Protein AF-0000000079935103 (afdb_homodimer)

Nearest PDB structures (foldseek):
  6ejc-assembly1_A  TM=8.557E-01  e=1.853E-17  Homo sapiens
  6eje-assembly1_A  TM=8.460E-01  e=3.322E-17  Homo sapiens
  6ej9-assembly1_A  TM=8.545E-01  e=6.691E-17  Homo sapiens
  6ej8-assembly1_A  TM=8.545E-01  e=1.606E-16  Homo sapiens
  6ej7-assembly1_A  TM=8.544E-01  e=6.517E-16  Homo sapiens

Secondary structure (DSSP, 8-state):
-HHHHHHT--TTS-EEE---TTS-HHHHHHHHHHHHH-HHHHHHT-EEE-SS-----TTSTHHHHHHHHHHHHHHHH---SEEE---TTEEESS-HHHHHHHHTTS-TT-BB--EES--TTHIIIIISEEEE-GGGT-SS----EEEEEE-PPPSSS---EE-S--EEEHHHHHHHHH-SSSHHHHHHHHGGGSTTGGGTHHHHHHHTSTTTGGGB-S--SEEE---SS--SSPPPP-GGGHHHHHHH--SEEE---TT-HHHHHIIIIII---TTSPPP-TTB-S-STTSS-GGGSB--TT-----TTHHHHHHHHHHHHSHHHHHHTS---/-HHHHHHT--TTS-EEE---TTS-HHHHHHHHHHHHH-HHHHHHT-EEE-SS-----TTSTHHHHHHHHHHHHHHHH---SEEE---TTEEESS-HHHHHHHHTTS-TT-BB--EES--TTHIIIIISEEEE-GGGT-SS----EEEEEE-PPPSSS---EE-S--EEEHHHHHHHHH-SSSHHHHHHHHGGGSTTGGGTHHHHHHHTSTTTGGGB-S--SEEE---SS--SSPPPP-GGGHHHHHHH--SEEE---TT-HHHHHHIIIII---TTSPPP-TTB-S-STTSS-GGGSB--TT-----TTHHHHHHHHHHHHSHHHHHHTS---

Sequence (666 aa):
MRRLLLAAYHPRNYYLLHLDLGASDAERLELAKYVKSEAVVREFGNVMVVGKPDPVTYKGPTMIARTLHAVAILLKKAKWDWFINLSASDYPLVPQDDLLHIFSYLPRDLNFLDHTSDIGWKEVQRARPIIIDPGLYHSKKSGVFWAKEKRSLPSSFKLFMGSEWVVLTRSFLEFSVWGWDNLPRTLLMYYTNFMESPDGYFHTLVCNHKDYQNTTVNHDLRYIRWDNPPKEHPMNLTLEHFDDMVQSGAPFAHTFAKDDPVLDKIDQDLLKRSDGRFTPGGWCTGNSVLDKDPCVVHGSSYAVKPSVSSKRLEKLILKLLDSESFRTNQCKLMRRLLLAAYHPRNYYLLHLDLGASDAERLELAKYVKSEAVVREFGNVMVVGKPDPVTYKGPTMIARTLHAVAILLKKAKWDWFINLSASDYPLVPQDDLLHIFSYLPRDLNFLDHTSDIGWKEVQRARPIIIDPGLYHSKKSGVFWAKEKRSLPSSFKLFMGSEWVVLTRSFLEFSVWGWDNLPRTLLMYYTNFMESPDGYFHTLVCNHKDYQNTTVNHDLRYIRWDNPPKEHPMNLTLEHFDDMVQSGAPFAHTFAKDDPVLDKIDQDLLKRSDGRFTPGGWCTGNSVLDKDPCVVHGSSYAVKPSVSSKRLEKLILKLLDSESFRTNQCKL

InterPro domains:
  IPR003406 Glycosyl transferase, family 14 [PF02485] (2-245)
  IPR044610 Beta-glucuronosyltransferase GlcAT14A/B/C [PTHR45719] (1-331)

pLDDT: mean 93.94, std 5.51, range [59.34, 98.81]

Radius of gyration: 28.38 Å; Cα contacts (8 Å, |Δi|>4): 1255; chains: 2; bounding box: 54×91×68 Å

Foldseek 3Di:
DVQQCQAQDFLVAAEEAADAPPDDPVVLVVVVVCCCPVLLSVVSVRYYYDDDHAHDDQFALVVVVVVLVVLVVVLVVDDDLKDWDDDPFKHFLAGNLLVCVLVVPDDSLAKEFAKDLCCPPCCVVWQFWFWAACSVPDPDHDHIDTDPGTHDHDDVFGWMFGDLTIIGTNVLSVCLNVVPPCLSVVLSVSRRGTTSSSGTNSRRSQCRDPVRLLRYLNHRLEDWAADVVGDPDTDADAPVCLVVRLQLLRGMYDGHDPPHCVNQVSQVPHQVHHGPEHRDFQQFCADCVVVDRSNSDGDDSPGRDGDPSSVSNNVNVCVSVPPVNSVVSTRDD/DVQQCQAQDFLVAAEEAADALPDDPVVLVVVVVCCCPVLLSVVSVRYYYDDDHAHDAQFFLVVVVVVLVVLVVDLVVDDDLKDWDDDPFKHFLAGNLLVCVLCVPDDSLAKEFAKDLCCPPCCVVWQFWFWAACSVPDPDHDHIDTDPGTHDHDPVFGWMFGDLTIIHTNVLSVCLNVVPPCLNVVLSVSLRGTTSSSGTNSRRSQCRDPVRLLRYLNHRLEDWAADVVGDPDTDADAPVCLVVRLQLLRGMYDGHDPPHCVNQVSQVPHQVHHRPEHRDFQQQCADCVVVDRSNSDGDDSPGRDGDPSSVSNNVNVCVSVPPVNSVVSTRDD

Structure (mmCIF, N/CA/C/O backbone):
data_AF-0000000079935103-model_v1
#
loop_
_entity.id
_entity.type
_entity.pdbx_description
1 polymer Beta-glucuronosyltransferase
#
loop_
_atom_site.group_PDB
_atom_site.id
_atom_site.type_symbol
_atom_site.label_atom_id
_atom_site.label_alt_id
_atom_site.label_comp_id
_atom_site.label_asym_id
_atom_site.label_entity_id
_atom_site.label_seq_id
_atom_site.pdbx_PDB_ins_code
_atom_site.Cartn_x
_atom_site.Cartn_y
_atom_site.Cartn_z
_atom_site.occupancy
_atom_site.B_iso_or_equiv
_atom_site.auth_seq_id
_atom_site.auth_comp_id
_atom_site.auth_asym_id
_atom_site.auth_atom_id
_atom_site.pdbx_PDB_model_num
ATOM 1 N N . MET A 1 1 ? -10.391 24.922 9.734 1 90.75 1 MET A N 1
ATOM 2 C CA . MET A 1 1 ? -9.844 24.422 8.484 1 90.75 1 MET A CA 1
ATOM 3 C C . MET A 1 1 ? -9.82 25.516 7.422 1 90.75 1 MET A C 1
ATOM 5 O O . MET A 1 1 ? -8.805 25.703 6.742 1 90.75 1 MET A O 1
ATOM 9 N N . ARG A 1 2 ? -10.891 26.25 7.336 1 92.38 2 ARG A N 1
ATOM 10 C CA . ARG A 1 2 ? -10.953 27.312 6.336 1 92.38 2 ARG A CA 1
ATOM 11 C C . ARG A 1 2 ? -9.883 28.375 6.594 1 92.38 2 ARG A C 1
ATOM 13 O O . ARG A 1 2 ? -9.188 28.797 5.672 1 92.38 2 ARG A O 1
ATOM 20 N N . ARG A 1 3 ? -9.812 28.797 7.828 1 94.94 3 ARG A N 1
ATOM 21 C CA . ARG A 1 3 ? -8.82 29.812 8.18 1 94.94 3 ARG A CA 1
ATOM 22 C C . ARG A 1 3 ? -7.414 29.328 7.84 1 94.94 3 ARG A C 1
ATOM 24 O O . ARG A 1 3 ? -6.613 30.094 7.289 1 94.94 3 ARG A O 1
ATOM 31 N N . LEU A 1 4 ? -7.164 28.094 8.188 1 96.69 4 LEU A N 1
ATOM 32 C CA . LEU A 1 4 ? -5.852 27.531 7.883 1 96.69 4 LEU A CA 1
ATOM 33 C C . LEU A 1 4 ? -5.617 27.484 6.379 1 96.69 4 LEU A C 1
ATOM 35 O O . LEU A 1 4 ? -4.531 27.828 5.906 1 96.69 4 LEU A O 1
ATOM 39 N N . LEU A 1 5 ? -6.598 27.062 5.629 1 97.12 5 LEU A N 1
ATOM 40 C CA . LEU A 1 5 ? -6.469 26.984 4.18 1 97.12 5 LEU A CA 1
ATOM 41 C C . LEU A 1 5 ? -6.098 28.344 3.6 1 97.12 5 LEU A C 1
ATOM 43 O O . LEU A 1 5 ? -5.16 28.453 2.809 1 97.12 5 LEU A O 1
ATOM 47 N N . LEU A 1 6 ? -6.766 29.391 4.008 1 96.94 6 LEU A N 1
ATOM 48 C CA . LEU A 1 6 ? -6.52 30.734 3.488 1 96.94 6 LEU A CA 1
ATOM 49 C C . LEU A 1 6 ? -5.141 31.234 3.906 1 96.94 6 LEU A C 1
ATOM 51 O O . LEU A 1 6 ? -4.453 31.891 3.123 1 96.94 6 LEU A O 1
ATOM 55 N N . ALA A 1 7 ? -4.777 30.891 5.113 1 97.5 7 ALA A N 1
ATOM 56 C CA . ALA A 1 7 ? -3.49 31.328 5.641 1 97.5 7 ALA A CA 1
ATOM 57 C C . ALA A 1 7 ? -2.332 30.656 4.918 1 97.5 7 ALA A C 1
ATOM 59 O O . ALA A 1 7 ? -1.271 31.25 4.73 1 97.5 7 ALA A O 1
ATOM 60 N N . ALA A 1 8 ? -2.541 29.406 4.488 1 97.81 8 ALA A N 1
ATOM 61 C CA . ALA A 1 8 ? -1.467 28.625 3.889 1 97.81 8 ALA A CA 1
ATOM 62 C C . ALA A 1 8 ? -1.627 28.531 2.375 1 97.81 8 ALA A C 1
ATOM 64 O O . ALA A 1 8 ? -0.914 27.781 1.711 1 97.81 8 ALA A O 1
ATOM 65 N N . TYR A 1 9 ? -2.479 29.297 1.77 1 97.62 9 TYR A N 1
ATOM 66 C CA . TYR A 1 9 ? -2.83 29.141 0.364 1 97.62 9 TYR A CA 1
ATOM 67 C C . TYR A 1 9 ? -1.773 29.75 -0.541 1 97.62 9 TYR A C 1
ATOM 69 O O . TYR A 1 9 ? -1.246 30.828 -0.241 1 97.62 9 TYR A O 1
ATOM 77 N N . HIS A 1 10 ? -1.443 29.172 -1.58 1 97.5 10 HIS A N 1
ATOM 78 C CA . HIS A 1 10 ? -0.648 29.656 -2.707 1 97.5 10 HIS A CA 1
ATOM 79 C C . HIS A 1 10 ? -1.036 28.938 -3.996 1 97.5 10 HIS A C 1
ATOM 81 O O . HIS A 1 10 ? -1.272 27.719 -3.99 1 97.5 10 HIS A O 1
ATOM 87 N N . PRO A 1 11 ? -1.137 29.609 -5.098 1 96.88 11 PRO A N 1
ATOM 88 C CA . PRO A 1 11 ? -1.574 29 -6.355 1 96.88 11 PRO A CA 1
ATOM 89 C C . PRO A 1 11 ? -0.665 27.859 -6.801 1 96.88 11 PRO A C 1
ATOM 91 O O . PRO A 1 11 ? -1.097 26.969 -7.547 1 96.88 11 PRO A O 1
ATOM 94 N N . ARG A 1 12 ? 0.54 27.781 -6.32 1 95.88 12 ARG A N 1
ATOM 95 C CA . ARG A 1 12 ? 1.499 26.781 -6.773 1 95.88 12 ARG A CA 1
ATOM 96 C C . ARG A 1 12 ? 1.451 25.531 -5.895 1 95.88 12 ARG A C 1
ATOM 98 O O . ARG A 1 12 ? 2.082 24.516 -6.207 1 95.88 12 ARG A O 1
ATOM 105 N N . ASN A 1 13 ? 0.731 25.594 -4.855 1 97.38 13 ASN A N 1
ATOM 106 C CA . ASN A 1 13 ? 0.565 24.438 -3.982 1 97.38 13 ASN A CA 1
ATOM 107 C C . ASN A 1 13 ? -0.714 23.672 -4.305 1 97.38 13 ASN A C 1
ATOM 109 O O . ASN A 1 13 ? -1.595 24.188 -4.996 1 97.38 13 ASN A O 1
ATOM 113 N N . TYR A 1 14 ? -0.735 22.469 -3.936 1 98.12 14 TYR A N 1
ATOM 114 C CA . TYR A 1 14 ? -1.942 21.641 -3.98 1 98.12 14 TYR A CA 1
ATOM 115 C C . TYR A 1 14 ? -2.396 21.266 -2.576 1 98.12 14 TYR A C 1
ATOM 117 O O . TYR A 1 14 ? -1.57 21.062 -1.686 1 98.12 14 TYR A O 1
ATOM 125 N N . TYR A 1 15 ? -3.715 21.266 -2.381 1 98 15 TYR A N 1
ATOM 126 C CA . TYR A 1 15 ? -4.285 21.031 -1.06 1 98 15 TYR A CA 1
ATOM 127 C C . TYR A 1 15 ? -5.328 19.922 -1.107 1 98 15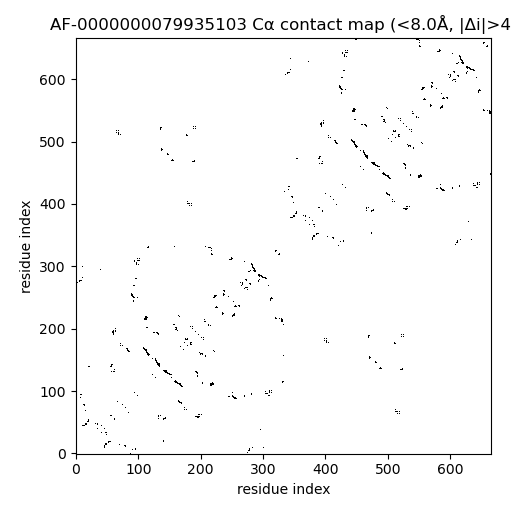 TYR A C 1
ATOM 129 O O . TYR A 1 15 ? -6.176 19.891 -2.004 1 98 15 TYR A O 1
ATOM 137 N N . LEU A 1 16 ? -5.184 19 -0.268 1 96.44 16 LEU A N 1
ATOM 138 C CA . LEU A 1 16 ? -6.199 17.984 -0.029 1 96.44 16 LEU A CA 1
ATOM 139 C C . LEU A 1 16 ? -6.762 18.094 1.385 1 96.44 16 LEU A C 1
ATOM 141 O O . LEU A 1 16 ? -6.031 17.922 2.363 1 96.44 16 LEU A O 1
ATOM 145 N N . LEU A 1 17 ? -8.039 18.391 1.468 1 96.44 17 LEU A N 1
ATOM 146 C CA . LEU A 1 17 ? -8.711 18.594 2.748 1 96.44 17 LEU A CA 1
ATOM 147 C C . LEU A 1 17 ? -9.5 17.344 3.141 1 96.44 17 LEU A C 1
ATOM 149 O O . LEU A 1 17 ? -10.258 16.797 2.332 1 96.44 17 LEU A O 1
ATOM 153 N N . HIS A 1 18 ? -9.273 16.891 4.297 1 93.56 18 HIS A N 1
ATOM 154 C CA . HIS A 1 18 ? -9.969 15.711 4.816 1 93.56 18 HIS A CA 1
ATOM 155 C C . HIS A 1 18 ? -10.648 16.016 6.145 1 93.56 18 HIS A C 1
ATOM 157 O O . HIS A 1 18 ? -10.039 16.594 7.051 1 93.56 18 HIS A O 1
ATOM 163 N N . LEU A 1 19 ? -11.914 15.656 6.191 1 91.38 19 LEU A N 1
ATOM 164 C CA . LEU A 1 19 ? -12.664 15.664 7.441 1 91.38 19 LEU A CA 1
ATOM 165 C C . LEU A 1 19 ? -12.953 14.242 7.914 1 91.38 19 LEU A C 1
ATOM 167 O O . LEU A 1 19 ? -13.477 13.43 7.156 1 91.38 19 LEU A O 1
ATOM 171 N N . ASP A 1 20 ? -12.625 13.992 9.133 1 86 20 ASP A N 1
ATOM 172 C CA . ASP A 1 20 ? -12.836 12.664 9.695 1 86 20 ASP A CA 1
ATOM 173 C C . ASP A 1 20 ? -14.328 12.328 9.766 1 86 20 ASP A C 1
ATOM 175 O O . ASP A 1 20 ? -15.172 13.219 9.664 1 86 20 ASP A O 1
ATOM 179 N N . LEU A 1 21 ? -14.609 11.062 9.914 1 83.75 21 LEU A N 1
ATOM 180 C CA . LEU A 1 21 ? -15.977 10.57 9.969 1 83.75 21 LEU A CA 1
ATOM 181 C C . LEU A 1 21 ? -16.75 11.242 11.102 1 83.75 21 LEU A C 1
ATOM 183 O O . LEU A 1 21 ? -17.984 11.383 11.016 1 83.75 21 LEU A O 1
ATOM 187 N N . GLY A 1 22 ? -16.094 11.719 12.094 1 81.38 22 GLY A N 1
ATOM 188 C CA . GLY A 1 22 ? -16.766 12.375 13.211 1 81.38 22 GLY A CA 1
ATOM 189 C C . GLY A 1 22 ? -17.328 13.734 12.859 1 81.38 22 GLY A C 1
ATOM 190 O O . GLY A 1 22 ? -18.219 14.242 13.539 1 81.38 22 GLY A O 1
ATOM 191 N N . ALA A 1 23 ? -16.781 14.32 11.773 1 85.25 23 ALA A N 1
ATOM 192 C CA . ALA A 1 23 ? -17.328 15.594 11.312 1 85.25 23 ALA A CA 1
ATOM 193 C C . ALA A 1 23 ? -18.734 15.414 10.742 1 85.25 23 ALA A C 1
ATOM 195 O O . ALA A 1 23 ? -19.047 14.383 10.141 1 85.25 23 ALA A O 1
ATOM 196 N N . SER A 1 24 ? -19.609 16.391 10.906 1 88.12 24 SER A N 1
ATOM 197 C CA . SER A 1 24 ? -20.984 16.297 10.438 1 88.12 24 SER A CA 1
ATOM 198 C C . SER A 1 24 ? -21.062 16.453 8.922 1 88.12 24 SER A C 1
ATOM 200 O O . SER A 1 24 ? -20.172 17.031 8.297 1 88.12 24 SER A O 1
ATOM 202 N N . ASP A 1 25 ? -22.109 15.93 8.43 1 87.88 25 ASP A N 1
ATOM 203 C CA . ASP A 1 25 ? -22.359 16.094 7 1 87.88 25 ASP A CA 1
ATOM 204 C C . ASP A 1 25 ? -22.469 17.562 6.629 1 87.88 25 ASP A C 1
ATOM 206 O O . ASP A 1 25 ? -22.047 17.969 5.543 1 87.88 25 ASP A O 1
ATOM 210 N N . ALA A 1 26 ? -23.047 18.266 7.508 1 91.38 26 ALA A N 1
ATOM 211 C CA . ALA A 1 26 ? -23.188 19.703 7.273 1 91.38 26 ALA A CA 1
ATOM 212 C C . ALA A 1 26 ? -21.828 20.375 7.141 1 91.38 26 ALA A C 1
ATOM 214 O O . ALA A 1 26 ? -21.625 21.203 6.25 1 91.38 26 ALA A O 1
ATOM 215 N N . GLU A 1 27 ? -20.938 20.016 8 1 91.19 27 GLU A N 1
ATOM 216 C CA . GLU A 1 27 ? -19.578 20.578 7.953 1 91.19 27 GLU A CA 1
ATOM 217 C C . GLU A 1 27 ? -18.891 20.203 6.648 1 91.19 27 GLU A C 1
ATOM 219 O O . GLU A 1 27 ? -18.188 21.031 6.055 1 91.19 27 GLU A O 1
ATOM 224 N N . ARG A 1 28 ? -19.078 19.031 6.254 1 90.94 28 ARG A N 1
ATOM 225 C CA . ARG A 1 28 ? -18.484 18.547 5.02 1 90.94 28 ARG A CA 1
ATOM 226 C C . ARG A 1 28 ? -19.031 19.281 3.807 1 90.94 28 ARG A C 1
ATOM 228 O O . ARG A 1 28 ? -18.281 19.672 2.91 1 90.94 28 ARG A O 1
ATOM 235 N N . LEU A 1 29 ? -20.297 19.406 3.783 1 92.06 29 LEU A N 1
ATOM 236 C CA . LEU A 1 29 ? -20.969 20.094 2.686 1 92.06 29 LEU A CA 1
ATOM 237 C C . LEU A 1 29 ? -20.531 21.562 2.637 1 92.06 29 LEU A C 1
ATOM 239 O O . LEU A 1 29 ? -20.328 22.109 1.555 1 92.06 29 LEU A O 1
ATOM 243 N N . GLU A 1 30 ? -20.438 22.094 3.76 1 93.81 30 GLU A N 1
ATOM 244 C CA . GLU A 1 30 ? -20.031 23.5 3.832 1 93.81 30 GLU A CA 1
ATOM 245 C C . GLU A 1 30 ? -18.609 23.688 3.291 1 93.81 30 GLU A C 1
ATOM 247 O O . GLU A 1 30 ? -18.328 24.656 2.586 1 93.81 30 GLU A O 1
ATOM 252 N N . LEU A 1 31 ? -17.766 22.781 3.701 1 93.62 31 LEU A N 1
ATOM 253 C CA . LEU A 1 31 ? -16.391 22.859 3.225 1 93.62 31 LEU A CA 1
ATOM 254 C C . LEU A 1 31 ? -16.328 22.688 1.709 1 93.62 31 LEU A C 1
ATOM 256 O O . LEU A 1 31 ? -15.633 23.453 1.026 1 93.62 31 LEU A O 1
ATOM 260 N N . ALA A 1 32 ? -17.062 21.734 1.22 1 93.38 32 ALA A N 1
ATOM 261 C CA . ALA A 1 32 ? -17.109 21.5 -0.219 1 93.38 32 ALA A CA 1
ATOM 262 C C . ALA A 1 32 ? -17.672 22.703 -0.964 1 93.38 32 ALA A C 1
ATOM 264 O O . ALA A 1 32 ? -17.156 23.078 -2.018 1 93.38 32 ALA A O 1
ATOM 265 N N . LYS A 1 33 ? -18.703 23.25 -0.455 1 94.81 33 LYS A N 1
ATOM 266 C CA . LYS A 1 33 ? -19.312 24.438 -1.051 1 94.81 33 LYS A CA 1
ATOM 267 C C . LYS A 1 33 ? -18.344 25.609 -1.071 1 94.81 33 LYS A C 1
ATOM 269 O O . LYS A 1 33 ? -18.281 26.359 -2.053 1 94.81 33 LYS A O 1
ATOM 274 N N . TYR A 1 34 ? -17.703 25.75 0 1 94.75 34 TYR A N 1
ATOM 275 C CA . TYR A 1 34 ? -16.734 26.828 0.069 1 94.75 34 TYR A CA 1
ATOM 276 C C . TYR A 1 34 ? -15.68 26.688 -1.021 1 94.75 34 TYR A C 1
ATOM 278 O O . TYR A 1 34 ? -15.383 27.656 -1.733 1 94.75 34 TYR A O 1
ATOM 286 N N . VAL A 1 35 ? -15.094 25.5 -1.169 1 95.38 35 VAL A N 1
ATOM 287 C CA . VAL A 1 35 ? -14.039 25.25 -2.146 1 95.38 35 VAL A CA 1
ATOM 288 C C . VAL A 1 35 ? -14.562 25.5 -3.555 1 95.38 35 VAL A C 1
ATOM 290 O O . VAL A 1 35 ? -13.852 26.047 -4.398 1 95.38 35 VAL A O 1
ATOM 293 N N . LYS A 1 36 ? -15.812 25.25 -3.777 1 95.12 36 LYS A N 1
ATOM 294 C CA . LYS A 1 36 ? -16.406 25.406 -5.098 1 95.12 36 LYS A CA 1
ATOM 295 C C . LYS A 1 36 ? -16.781 26.859 -5.355 1 95.12 36 LYS A C 1
ATOM 297 O O . LYS A 1 36 ? -16.797 27.312 -6.504 1 95.12 36 LYS A O 1
ATOM 302 N N . SER A 1 37 ? -17.062 27.594 -4.312 1 95.19 37 SER A N 1
ATOM 303 C CA . SER A 1 37 ? -17.625 28.938 -4.488 1 95.19 37 SER A CA 1
ATOM 304 C C . SER A 1 37 ? -16.531 30 -4.41 1 95.19 37 SER A C 1
ATOM 306 O O . SER A 1 37 ? -16.688 31.094 -4.957 1 95.19 37 SER A O 1
ATOM 308 N N . GLU A 1 38 ? -15.5 29.734 -3.658 1 94.5 38 GLU A N 1
ATOM 309 C CA . GLU A 1 38 ? -14.422 30.703 -3.537 1 94.5 38 GLU A CA 1
ATOM 310 C C . GLU A 1 38 ? -13.727 30.938 -4.879 1 94.5 38 GLU A C 1
ATOM 312 O O . GLU A 1 38 ? -13.047 30.047 -5.391 1 94.5 38 GLU A O 1
ATOM 317 N N . ALA A 1 39 ? -13.781 32.094 -5.484 1 93.88 39 ALA A N 1
ATOM 318 C CA . ALA A 1 39 ? -13.414 32.406 -6.859 1 93.88 39 ALA A CA 1
ATOM 319 C C . ALA A 1 39 ? -11.953 32.062 -7.133 1 93.88 39 ALA A C 1
ATOM 321 O O . ALA A 1 39 ? -11.633 31.422 -8.141 1 93.88 39 ALA A O 1
ATOM 322 N N . VAL A 1 40 ? -11.117 32.469 -6.262 1 95.12 40 VAL A N 1
ATOM 323 C CA . VAL A 1 40 ? -9.688 32.25 -6.445 1 95.12 40 VAL A CA 1
ATOM 324 C C . VAL A 1 40 ? -9.383 30.75 -6.438 1 95.12 40 VAL A C 1
ATOM 326 O O . VAL A 1 40 ? -8.656 30.25 -7.301 1 95.12 40 VAL A O 1
ATOM 329 N N . VAL A 1 41 ? -9.953 30 -5.492 1 95.75 41 VAL A N 1
ATOM 330 C CA . VAL A 1 41 ? -9.742 28.562 -5.336 1 95.75 41 VAL A CA 1
ATOM 331 C C . VAL A 1 41 ? -10.266 27.844 -6.57 1 95.75 41 VAL A C 1
ATOM 333 O O . VAL A 1 41 ? -9.609 26.922 -7.078 1 95.75 41 VAL A O 1
ATOM 336 N N . ARG A 1 42 ? -11.391 28.266 -7.051 1 95.19 42 ARG A N 1
ATOM 337 C CA . ARG A 1 42 ? -11.992 27.672 -8.234 1 95.19 42 ARG A CA 1
ATOM 338 C C . ARG A 1 42 ? -11.141 27.922 -9.477 1 95.19 42 ARG A C 1
ATOM 340 O O . ARG A 1 42 ? -10.961 27.031 -10.312 1 95.19 42 ARG A O 1
ATOM 347 N N . GLU A 1 43 ? -10.656 29.078 -9.602 1 94.56 43 GLU A N 1
ATOM 348 C CA . GLU A 1 43 ? -9.875 29.484 -10.766 1 94.56 43 GLU A CA 1
ATOM 349 C C . GLU A 1 43 ? -8.617 28.641 -10.906 1 94.56 43 GLU A C 1
ATOM 351 O O . GLU A 1 43 ? -8.289 28.172 -12 1 94.56 43 GLU A O 1
ATOM 356 N N . PHE A 1 44 ? -7.902 28.484 -9.812 1 95.81 44 PHE A N 1
ATOM 357 C CA . PHE A 1 44 ? -6.641 27.75 -9.883 1 95.81 44 PHE A CA 1
ATOM 358 C C . PHE A 1 44 ? -6.875 26.25 -9.82 1 95.81 44 PHE A C 1
ATOM 360 O O . PHE A 1 44 ? -6.016 25.469 -10.227 1 95.81 44 PHE A O 1
ATOM 367 N N . GLY A 1 45 ? -7.938 25.797 -9.227 1 95.75 45 GLY A N 1
ATOM 368 C CA . GLY A 1 45 ? -8.336 24.391 -9.219 1 95.75 45 GLY A CA 1
ATOM 369 C C . GLY A 1 45 ? -7.355 23.5 -8.477 1 95.75 45 GLY A C 1
ATOM 370 O O . GLY A 1 45 ? -7.129 22.359 -8.875 1 95.75 45 GLY A O 1
ATOM 371 N N . ASN A 1 46 ? -6.727 24.031 -7.379 1 97.69 46 ASN A N 1
ATOM 372 C CA . ASN A 1 46 ? -5.652 23.297 -6.723 1 97.69 46 ASN A CA 1
ATOM 373 C C . ASN A 1 46 ? -6.051 22.859 -5.312 1 97.69 46 ASN A C 1
ATOM 375 O O . ASN A 1 46 ? -5.188 22.547 -4.492 1 97.69 46 ASN A O 1
ATOM 379 N N . VAL A 1 47 ? -7.375 22.953 -4.953 1 97.69 47 VAL A N 1
ATOM 380 C CA . VAL A 1 47 ? -7.895 22.5 -3.662 1 97.69 47 VAL A CA 1
ATOM 381 C C . VAL A 1 47 ? -8.93 21.406 -3.873 1 97.69 47 VAL A C 1
ATOM 383 O O . VAL A 1 47 ? -9.875 21.562 -4.648 1 97.69 47 VAL A O 1
ATOM 386 N N . MET A 1 48 ? -8.719 20.297 -3.207 1 95.38 48 MET A N 1
ATOM 387 C CA . MET A 1 48 ? -9.633 19.172 -3.281 1 95.38 48 MET A CA 1
ATOM 388 C C . MET A 1 48 ? -10.148 18.797 -1.896 1 95.38 48 MET A C 1
ATOM 390 O O . MET A 1 48 ? -9.438 18.969 -0.9 1 95.38 48 MET A O 1
ATOM 394 N N . VAL A 1 49 ? -11.336 18.312 -1.808 1 93.88 49 VAL A N 1
ATOM 395 C CA . VAL A 1 49 ? -11.93 17.797 -0.58 1 93.88 49 VAL A CA 1
ATOM 396 C C . VAL A 1 49 ? -12.203 16.297 -0.723 1 93.88 49 VAL A C 1
ATOM 398 O O . VAL A 1 49 ? -12.781 15.859 -1.721 1 93.88 49 VAL A O 1
ATOM 401 N N . VAL A 1 50 ? -11.734 15.555 0.215 1 90.12 50 VAL A N 1
ATOM 402 C CA . VAL A 1 50 ? -12 14.125 0.194 1 90.12 50 VAL A CA 1
ATOM 403 C C . VAL A 1 50 ? -13.492 13.875 0.412 1 90.12 50 VAL A C 1
ATOM 405 O O . VAL A 1 50 ? -14.086 14.383 1.365 1 90.12 50 VAL A O 1
ATOM 408 N N . GLY A 1 51 ? -14.094 13.102 -0.394 1 84.31 51 GLY A N 1
ATOM 409 C CA . GLY A 1 51 ? -15.523 12.844 -0.37 1 84.31 51 GLY A CA 1
ATOM 410 C C . GLY A 1 51 ? -15.93 11.836 0.695 1 84.31 51 GLY A C 1
ATOM 411 O O . GLY A 1 51 ? -16.547 12.203 1.693 1 84.31 51 GLY A O 1
ATOM 412 N N . LYS A 1 52 ? -15.508 10.617 0.533 1 79.12 52 LYS A N 1
ATOM 413 C CA . LYS A 1 52 ? -15.875 9.562 1.472 1 79.12 52 LYS A CA 1
ATOM 414 C C . LYS A 1 52 ? -15 9.602 2.719 1 79.12 52 LYS A C 1
ATOM 416 O O . LYS A 1 52 ? -13.789 9.375 2.639 1 79.12 52 LYS A O 1
ATOM 421 N N . PRO A 1 53 ? -15.734 9.977 3.879 1 79.62 53 PRO A N 1
ATOM 422 C CA . PRO A 1 53 ? -14.922 10.055 5.094 1 79.62 53 PRO A CA 1
ATOM 423 C C . PRO A 1 53 ? -14.578 8.68 5.668 1 79.62 53 PRO A C 1
ATOM 425 O O . PRO A 1 53 ? -15.344 7.727 5.484 1 79.62 53 PRO A O 1
ATOM 428 N N . ASP A 1 54 ? -13.43 8.5 6.172 1 80 54 ASP A N 1
ATOM 429 C CA . ASP A 1 54 ? -13.023 7.332 6.945 1 80 54 ASP A CA 1
ATOM 430 C C . ASP A 1 54 ? -12.789 7.695 8.406 1 80 54 ASP A C 1
ATOM 432 O O . ASP A 1 54 ? -12.391 8.82 8.719 1 80 54 ASP A O 1
ATOM 436 N N . PRO A 1 55 ? -13.141 6.711 9.258 1 86.06 55 PRO A N 1
ATOM 437 C CA . PRO A 1 55 ? -12.805 6.977 10.656 1 86.06 55 PRO A CA 1
ATOM 438 C C . PRO A 1 55 ? -11.305 7.059 10.906 1 86.06 55 PRO A C 1
ATOM 440 O O . PRO A 1 55 ? -10.531 6.301 10.312 1 86.06 55 PRO A O 1
ATOM 443 N N . VAL A 1 56 ? -10.969 8 11.641 1 88 56 VAL A N 1
ATOM 444 C CA . VAL A 1 56 ? -9.562 8.141 12.016 1 88 56 VAL A CA 1
ATOM 445 C C . VAL A 1 56 ? -9.414 7.984 13.531 1 88 56 VAL A C 1
ATOM 447 O O . VAL A 1 56 ? -10.031 8.727 14.297 1 88 56 VAL A O 1
ATOM 450 N N . THR A 1 57 ? -8.688 7 13.898 1 89.19 57 THR A N 1
ATOM 451 C CA . THR A 1 57 ? -8.352 6.77 15.297 1 89.19 57 THR A CA 1
ATOM 452 C C . THR A 1 57 ? -6.91 7.191 15.578 1 89.19 57 THR A C 1
ATOM 454 O O . THR A 1 57 ? -5.973 6.66 14.984 1 89.19 57 THR A O 1
ATOM 457 N N . TYR A 1 58 ? -6.746 8.07 16.516 1 83.38 58 TYR A N 1
ATOM 458 C CA . TYR A 1 58 ? -5.426 8.617 16.797 1 83.38 58 TYR A CA 1
ATOM 459 C C . TYR A 1 58 ? -4.473 7.535 17.281 1 83.38 58 TYR A C 1
ATOM 461 O O . TYR A 1 58 ? -3.312 7.488 16.859 1 83.38 58 TYR A O 1
ATOM 469 N N . LYS A 1 59 ? -4.898 6.629 18.062 1 89.06 59 LYS A N 1
ATOM 470 C CA . LYS A 1 59 ? -4.055 5.594 18.656 1 89.06 59 LYS A CA 1
ATOM 471 C C . LYS A 1 59 ? -3.826 4.445 17.672 1 89.06 59 LYS A C 1
ATOM 473 O O . LYS A 1 59 ? -2.977 3.584 17.906 1 89.06 59 LYS A O 1
ATOM 478 N N . GLY A 1 60 ? -4.602 4.484 16.641 1 91.62 60 GLY A N 1
ATOM 479 C CA . GLY A 1 60 ? -4.57 3.346 15.742 1 91.62 60 GLY A CA 1
ATOM 480 C C . GLY A 1 60 ? -3.924 3.662 14.406 1 91.62 60 GLY A C 1
ATOM 481 O O . GLY A 1 60 ? -3.34 4.734 14.227 1 91.62 60 GLY A O 1
ATOM 482 N N . PRO A 1 61 ? -3.98 2.707 13.492 1 95.12 61 PRO A N 1
ATOM 483 C CA . PRO A 1 61 ? -3.273 2.818 12.211 1 95.12 61 PRO A CA 1
ATOM 484 C C . PRO A 1 61 ? -4.082 3.572 11.156 1 95.12 61 PRO A C 1
ATOM 486 O O . PRO A 1 61 ? -3.578 3.834 10.062 1 95.12 61 PRO A O 1
ATOM 489 N N . THR A 1 62 ? -5.297 3.984 11.438 1 94 62 THR A N 1
ATOM 490 C CA . THR A 1 62 ? -6.152 4.609 10.438 1 94 62 THR A CA 1
ATOM 491 C C . THR A 1 62 ? -5.578 5.957 10 1 94 62 THR A C 1
ATOM 493 O O . THR A 1 62 ? -5.789 6.391 8.867 1 94 62 THR A O 1
ATOM 496 N N . MET A 1 63 ? -4.844 6.605 10.859 1 93 63 MET A N 1
ATOM 497 C CA . MET A 1 63 ? -4.223 7.879 10.5 1 93 63 MET A CA 1
ATOM 498 C C . MET A 1 63 ? -3.164 7.68 9.422 1 93 63 MET A C 1
ATOM 500 O O . MET A 1 63 ? -3.07 8.477 8.484 1 93 63 MET A O 1
ATOM 504 N N . ILE A 1 64 ? -2.375 6.613 9.555 1 95.75 64 ILE A N 1
ATOM 505 C CA . ILE A 1 64 ? -1.39 6.301 8.531 1 95.75 64 ILE A CA 1
ATOM 506 C C . ILE A 1 64 ? -2.098 6 7.211 1 95.75 64 ILE A C 1
ATOM 508 O O . ILE A 1 64 ? -1.698 6.5 6.156 1 95.75 64 ILE A O 1
ATOM 512 N N . ALA A 1 65 ? -3.188 5.191 7.324 1 95 65 ALA A N 1
ATOM 513 C CA . ALA A 1 65 ? -3.949 4.84 6.129 1 95 65 ALA A CA 1
ATOM 514 C C . ALA A 1 65 ? -4.465 6.086 5.418 1 95 65 ALA A C 1
ATOM 516 O O . ALA A 1 65 ? -4.359 6.199 4.195 1 95 65 ALA A O 1
ATOM 517 N N . ARG A 1 66 ? -4.922 6.988 6.168 1 93.88 66 ARG A N 1
ATOM 518 C CA . ARG A 1 66 ? -5.469 8.211 5.598 1 93.88 66 ARG A CA 1
ATOM 519 C C . ARG A 1 66 ? -4.367 9.07 4.984 1 93.88 66 ARG A C 1
ATOM 521 O O . ARG A 1 66 ? -4.559 9.672 3.924 1 93.88 66 ARG A O 1
ATOM 528 N N . THR A 1 67 ? -3.295 9.195 5.676 1 95.75 67 THR A N 1
ATOM 529 C CA . THR A 1 67 ? -2.178 9.969 5.156 1 95.75 67 THR A CA 1
ATOM 530 C C . THR A 1 67 ? -1.689 9.398 3.828 1 95.75 67 THR A C 1
ATOM 532 O O . THR A 1 67 ? -1.514 10.133 2.855 1 95.75 67 THR A O 1
ATOM 535 N N . LEU A 1 68 ? -1.514 8.094 3.787 1 96.81 68 LEU A N 1
ATOM 536 C CA . LEU A 1 68 ? -1.052 7.453 2.562 1 96.81 68 LEU A CA 1
ATOM 537 C C . LEU A 1 68 ? -2.098 7.57 1.459 1 96.81 68 LEU A C 1
ATOM 539 O O . LEU A 1 68 ? -1.752 7.684 0.281 1 96.81 68 LEU A O 1
ATOM 543 N N . HIS A 1 69 ? -3.355 7.523 1.845 1 95.62 69 HIS A N 1
ATOM 544 C CA . HIS A 1 69 ? -4.426 7.758 0.881 1 95.62 69 HIS A CA 1
ATOM 545 C C . HIS A 1 69 ? -4.32 9.148 0.271 1 95.62 69 HIS A C 1
ATOM 547 O O . HIS A 1 69 ? -4.406 9.305 -0.95 1 95.62 69 HIS A O 1
ATOM 553 N N . ALA A 1 70 ? -4.113 10.109 1.108 1 95.69 70 ALA A N 1
ATOM 554 C CA . ALA A 1 70 ? -3.949 11.484 0.646 1 95.69 70 ALA A CA 1
ATOM 555 C C . ALA A 1 70 ? -2.76 11.602 -0.301 1 95.69 70 ALA A C 1
ATOM 557 O O . ALA A 1 70 ? -2.855 12.242 -1.351 1 95.69 70 ALA A O 1
ATOM 558 N N . VAL A 1 71 ? -1.7 11.008 0.067 1 97.38 71 VAL A N 1
ATOM 559 C CA . VAL A 1 71 ? -0.492 11.039 -0.75 1 97.38 71 VAL A CA 1
ATOM 560 C C . VAL A 1 71 ? -0.785 10.438 -2.123 1 97.38 71 VAL A C 1
ATOM 562 O O . VAL A 1 71 ? -0.389 10.992 -3.15 1 97.38 71 VAL A O 1
ATOM 565 N N . ALA A 1 72 ? -1.469 9.297 -2.154 1 96.38 72 ALA A N 1
ATOM 566 C CA . ALA A 1 72 ? -1.784 8.633 -3.416 1 96.38 72 ALA A CA 1
ATOM 567 C C . ALA A 1 72 ? -2.602 9.547 -4.328 1 96.38 72 ALA A C 1
ATOM 569 O O . ALA A 1 72 ? -2.33 9.641 -5.527 1 96.38 72 ALA A O 1
ATOM 570 N N . ILE A 1 73 ? -3.551 10.219 -3.771 1 95.5 73 ILE A N 1
ATOM 571 C CA . ILE A 1 73 ? -4.387 11.141 -4.535 1 95.5 73 ILE A CA 1
ATOM 572 C C . ILE A 1 73 ? -3.527 12.273 -5.102 1 95.5 73 ILE A C 1
ATOM 574 O O . ILE A 1 73 ? -3.625 12.594 -6.289 1 95.5 73 ILE A O 1
ATOM 578 N N . LEU A 1 74 ? -2.674 12.797 -4.285 1 97.12 74 LEU A N 1
ATOM 579 C CA . LEU A 1 74 ? -1.863 13.945 -4.688 1 97.12 74 LEU A CA 1
ATOM 580 C C . LEU A 1 74 ? -0.828 13.539 -5.727 1 97.12 74 LEU A C 1
ATOM 582 O O . LEU A 1 74 ? -0.501 14.32 -6.625 1 97.12 74 LEU A O 1
ATOM 586 N N . LEU A 1 75 ? -0.269 12.359 -5.578 1 96.62 75 LEU A N 1
ATOM 587 C CA . LEU A 1 75 ? 0.695 11.867 -6.559 1 96.62 75 LEU A CA 1
ATOM 588 C C . LEU A 1 75 ? 0.056 11.75 -7.938 1 96.62 75 LEU A C 1
ATOM 590 O O . LEU A 1 75 ? 0.704 12.023 -8.953 1 96.62 75 LEU A O 1
ATOM 594 N N . LYS A 1 76 ? -1.167 11.336 -7.984 1 93.62 76 LYS A N 1
ATOM 595 C CA . LYS A 1 76 ? -1.875 11.172 -9.25 1 93.62 76 LYS A CA 1
ATOM 596 C C . LYS A 1 76 ? -2.279 12.523 -9.836 1 93.62 76 LYS A C 1
ATOM 598 O O . LYS A 1 76 ? -2.332 12.688 -11.055 1 93.62 76 LYS A O 1
ATOM 603 N N . LYS A 1 77 ? -2.467 13.469 -9.023 1 93.38 77 LYS A N 1
ATOM 604 C CA . LYS A 1 77 ? -3.055 14.742 -9.422 1 93.38 77 LYS A CA 1
ATOM 605 C C . LYS A 1 77 ? -1.993 15.688 -9.984 1 93.38 77 LYS A C 1
ATOM 607 O O . LYS A 1 77 ? -2.248 16.406 -10.953 1 93.38 77 LYS A O 1
ATOM 612 N N . ALA A 1 78 ? -0.856 15.703 -9.312 1 93.56 78 ALA A N 1
ATOM 613 C CA . ALA A 1 78 ? 0.054 16.781 -9.695 1 93.56 78 ALA A CA 1
ATOM 614 C C . ALA A 1 78 ? 1.499 16.422 -9.359 1 93.56 78 ALA A C 1
ATOM 616 O O . ALA A 1 78 ? 1.762 15.391 -8.75 1 93.56 78 ALA A O 1
ATOM 617 N N . LYS A 1 79 ? 2.311 17.328 -9.938 1 95.06 79 LYS A N 1
ATOM 618 C CA . LYS A 1 79 ? 3.721 17.281 -9.562 1 95.06 79 LYS A CA 1
ATOM 619 C C . LYS A 1 79 ? 4.02 18.234 -8.406 1 95.06 79 LYS A C 1
ATOM 621 O O . LYS A 1 79 ? 3.541 19.359 -8.391 1 95.06 79 LYS A O 1
ATOM 626 N N . TRP A 1 80 ? 4.578 17.812 -7.402 1 97.31 80 TRP A N 1
ATOM 627 C CA . TRP A 1 80 ? 5.008 18.578 -6.234 1 97.31 80 TRP A CA 1
ATOM 628 C C . TRP A 1 80 ? 6.316 18.016 -5.676 1 97.31 80 TRP A C 1
ATOM 630 O O . TRP A 1 80 ? 6.727 16.906 -6.02 1 97.31 80 TRP A O 1
ATOM 640 N N . ASP A 1 81 ? 7.008 18.797 -4.902 1 98.06 81 ASP A N 1
ATOM 641 C CA . ASP A 1 81 ? 8.32 18.406 -4.391 1 98.06 81 ASP A CA 1
ATOM 642 C C . ASP A 1 81 ? 8.203 17.797 -2.994 1 98.06 81 ASP A C 1
ATOM 644 O O . ASP A 1 81 ? 8.812 16.75 -2.711 1 98.06 81 ASP A O 1
ATOM 648 N N . TRP A 1 82 ? 7.387 18.469 -2.166 1 98.62 82 TRP A N 1
ATOM 649 C CA . TRP A 1 82 ? 7.254 18.016 -0.785 1 98.62 82 TRP A CA 1
ATOM 650 C C . TRP A 1 82 ? 5.785 17.875 -0.398 1 98.62 82 TRP A C 1
ATOM 652 O O . TRP A 1 82 ? 4.934 18.609 -0.903 1 98.62 82 TRP A O 1
ATOM 662 N N . PHE A 1 83 ? 5.551 16.922 0.412 1 98.62 83 PHE A N 1
ATOM 663 C CA . PHE A 1 83 ? 4.27 16.75 1.086 1 98.62 83 PHE A CA 1
ATOM 664 C C . PHE A 1 83 ? 4.359 17.188 2.543 1 98.62 83 PHE A C 1
ATOM 666 O O . PHE A 1 83 ? 5.289 16.812 3.256 1 98.62 83 PHE A O 1
ATOM 673 N N . ILE A 1 84 ? 3.447 18 2.99 1 98.62 84 ILE A N 1
ATOM 674 C CA . ILE A 1 84 ? 3.357 18.453 4.371 1 98.62 84 ILE A CA 1
ATOM 675 C C . ILE A 1 84 ? 2.002 18.062 4.957 1 98.62 84 ILE A C 1
ATOM 677 O O . ILE A 1 84 ? 0.957 18.391 4.391 1 98.62 84 ILE A O 1
ATOM 681 N N . ASN A 1 85 ? 1.956 17.281 6.039 1 97.75 85 ASN A N 1
ATOM 682 C CA . ASN A 1 85 ? 0.688 17.031 6.715 1 97.75 85 ASN A CA 1
ATOM 683 C C . ASN A 1 85 ? 0.418 18.078 7.801 1 97.75 85 ASN A C 1
ATOM 685 O O . ASN A 1 85 ? 1.321 18.438 8.555 1 97.75 85 ASN A O 1
ATOM 689 N N . LEU A 1 86 ? -0.757 18.594 7.82 1 97.44 86 LEU A N 1
ATOM 690 C CA . LEU A 1 86 ? -1.199 19.562 8.812 1 97.44 86 LEU A CA 1
ATOM 691 C C . LEU A 1 86 ? -2.533 19.156 9.422 1 97.44 86 LEU A C 1
ATOM 693 O O . LEU A 1 86 ? -3.336 18.484 8.773 1 97.44 86 LEU A O 1
ATOM 697 N N . SER A 1 87 ? -2.707 19.422 10.641 1 94.69 87 SER A N 1
ATOM 698 C CA . SER A 1 87 ? -4.035 19.344 11.242 1 94.69 87 SER A CA 1
ATOM 699 C C . SER A 1 87 ? -4.719 20.703 11.258 1 94.69 87 SER A C 1
ATOM 701 O O . SER A 1 87 ? -4.082 21.734 11.016 1 94.69 87 SER A O 1
ATOM 703 N N . ALA A 1 88 ? -5.977 20.719 11.586 1 93.12 88 ALA A N 1
ATOM 704 C CA . ALA A 1 88 ? -6.734 21.969 11.664 1 93.12 88 ALA A CA 1
ATOM 705 C C . ALA A 1 88 ? -6.215 22.859 12.789 1 93.12 88 ALA A C 1
ATOM 707 O O . ALA A 1 88 ? -6.492 24.062 12.812 1 93.12 88 ALA A O 1
ATOM 708 N N . SER A 1 89 ? -5.445 22.25 13.664 1 95.94 89 SER A N 1
ATOM 709 C CA . SER A 1 89 ? -4.941 23.016 14.805 1 95.94 89 SER A CA 1
ATOM 710 C C . SER A 1 89 ? -3.523 23.516 14.547 1 95.94 89 SER A C 1
ATOM 712 O O . SER A 1 89 ? -2.867 24.031 15.453 1 95.94 89 SER A O 1
ATOM 714 N N . ASP A 1 90 ? -3.025 23.312 13.398 1 97.81 90 ASP A N 1
ATOM 715 C CA . ASP A 1 90 ? -1.759 23.891 12.961 1 97.81 90 ASP A CA 1
ATOM 716 C C . ASP A 1 90 ? -1.967 25.281 12.359 1 97.81 90 ASP A C 1
ATOM 718 O O . ASP A 1 90 ? -3.084 25.641 11.977 1 97.81 90 ASP A O 1
ATOM 722 N N . TYR A 1 91 ? -0.893 26.031 12.312 1 98.5 91 TYR A N 1
ATOM 723 C CA . TYR A 1 91 ? -0.952 27.328 11.656 1 98.5 91 TYR A CA 1
ATOM 724 C C . TYR A 1 91 ? 0.42 27.75 11.141 1 98.5 91 TYR A C 1
ATOM 726 O O . TYR A 1 91 ? 1.441 27.453 11.766 1 98.5 91 TYR A O 1
ATOM 734 N N . PRO A 1 92 ? 0.433 28.391 9.961 1 98.06 92 PRO A N 1
ATOM 735 C CA . PRO A 1 92 ? 1.728 28.828 9.445 1 98.06 92 PRO A CA 1
ATOM 736 C C . PRO A 1 92 ? 2.297 30.016 10.219 1 98.06 92 PRO A C 1
ATOM 738 O O . PRO A 1 92 ? 1.544 30.891 10.656 1 98.06 92 PRO A O 1
ATOM 741 N N . LEU A 1 93 ? 3.629 30.062 10.305 1 98.19 93 LEU A N 1
ATOM 742 C CA . LEU A 1 93 ? 4.324 31.156 10.977 1 98.19 93 LEU A CA 1
ATOM 743 C C . LEU A 1 93 ? 5.102 32 9.969 1 98.19 93 LEU A C 1
ATOM 745 O O . LEU A 1 93 ? 5.781 32.969 10.352 1 98.19 93 LEU A O 1
ATOM 749 N N . VAL A 1 94 ? 5.082 31.641 8.719 1 97.44 94 VAL A N 1
ATOM 750 C CA . VAL A 1 94 ? 5.699 32.375 7.633 1 97.44 94 VAL A CA 1
ATOM 751 C C . VAL A 1 94 ? 4.75 32.438 6.441 1 97.44 94 VAL A C 1
ATOM 753 O O . VAL A 1 94 ? 3.967 31.516 6.215 1 97.44 94 VAL A O 1
ATOM 756 N N . PRO A 1 95 ? 4.824 33.562 5.688 1 96.94 95 PRO A N 1
ATOM 757 C CA . PRO A 1 95 ? 4.055 33.562 4.441 1 96.94 95 PRO A CA 1
ATOM 758 C C . PRO A 1 95 ? 4.496 32.469 3.467 1 96.94 95 PRO A C 1
ATOM 760 O O . PRO A 1 95 ? 5.648 32.031 3.51 1 96.94 95 PRO A O 1
ATOM 763 N N . GLN A 1 96 ? 3.58 32.062 2.607 1 97 96 GLN A N 1
ATOM 764 C CA . GLN A 1 96 ? 3.873 30.984 1.663 1 97 96 GLN A CA 1
ATOM 765 C C . GLN A 1 96 ? 5.008 31.375 0.721 1 97 96 GLN A C 1
ATOM 767 O O . GLN A 1 96 ? 5.816 30.531 0.331 1 97 96 GLN A O 1
ATOM 772 N N . ASP A 1 97 ? 5.078 32.656 0.37 1 97.75 97 ASP A N 1
ATOM 773 C CA . ASP A 1 97 ? 6.168 33.125 -0.482 1 97.75 97 ASP A CA 1
ATOM 774 C C . ASP A 1 97 ? 7.523 32.844 0.168 1 97.75 97 ASP A C 1
ATOM 776 O O . ASP A 1 97 ? 8.484 32.5 -0.513 1 97.75 97 ASP A O 1
ATOM 780 N N . ASP A 1 98 ? 7.59 33.094 1.459 1 98.12 98 ASP A N 1
ATOM 781 C CA . ASP A 1 98 ? 8.836 32.875 2.182 1 98.12 98 ASP A CA 1
ATOM 782 C C . ASP A 1 98 ? 9.195 31.375 2.207 1 98.12 98 ASP A C 1
ATOM 784 O O . ASP A 1 98 ? 10.352 31.016 2.006 1 98.12 98 ASP A O 1
ATOM 788 N N . LEU A 1 99 ? 8.234 30.531 2.469 1 98 99 LEU A N 1
ATOM 789 C CA . LEU A 1 99 ? 8.445 29.094 2.488 1 98 99 LEU A CA 1
ATOM 790 C C . LEU A 1 99 ? 8.93 28.594 1.131 1 98 99 LEU A C 1
ATOM 792 O O . LEU A 1 99 ? 9.93 27.875 1.052 1 98 99 LEU A O 1
ATOM 796 N N . LEU A 1 100 ? 8.227 29.016 0.06 1 97.75 100 LEU A N 1
ATOM 797 C CA . LEU A 1 100 ? 8.586 28.609 -1.295 1 97.75 100 LEU A CA 1
ATOM 798 C C . LEU A 1 100 ? 9.992 29.078 -1.65 1 97.75 100 LEU A C 1
ATOM 800 O O . LEU A 1 100 ? 10.758 28.344 -2.27 1 97.75 100 LEU A O 1
ATOM 804 N N . HIS A 1 101 ? 10.266 30.281 -1.225 1 97.75 101 HIS A N 1
ATOM 805 C CA . HIS A 1 101 ? 11.57 30.859 -1.496 1 97.75 101 HIS A CA 1
ATOM 806 C C . HIS A 1 101 ? 12.688 30.047 -0.855 1 97.75 101 HIS A C 1
ATOM 808 O O . HIS A 1 101 ? 13.648 29.656 -1.526 1 97.75 101 HIS A O 1
ATOM 814 N N . ILE A 1 102 ? 12.57 29.719 0.382 1 97.94 102 ILE A N 1
ATOM 815 C CA . ILE A 1 102 ? 13.609 29 1.101 1 97.94 102 ILE A CA 1
ATOM 816 C C . ILE A 1 102 ? 13.711 27.562 0.577 1 97.94 102 ILE A C 1
ATOM 818 O O . ILE A 1 102 ? 14.805 27.062 0.352 1 97.94 102 ILE A O 1
ATOM 822 N N . PHE A 1 103 ? 12.578 26.891 0.334 1 97.81 103 PHE A N 1
ATOM 823 C CA . PHE A 1 103 ? 12.57 25.5 -0.124 1 97.81 103 PHE A CA 1
ATOM 824 C C . PHE A 1 103 ? 13.156 25.391 -1.527 1 97.81 103 PHE A C 1
ATOM 826 O O . PHE A 1 103 ? 13.648 24.328 -1.92 1 97.81 103 PHE A O 1
ATOM 833 N N . SER A 1 104 ? 13.07 26.469 -2.305 1 96.88 104 SER A N 1
ATOM 834 C CA . SER A 1 104 ? 13.602 26.453 -3.664 1 96.88 104 SER A CA 1
ATOM 835 C C . SER A 1 104 ? 15.117 26.266 -3.664 1 96.88 104 SER A C 1
ATOM 837 O O . SER A 1 104 ? 15.695 25.828 -4.668 1 96.88 104 SER A O 1
ATOM 839 N N . TYR A 1 105 ? 15.75 26.5 -2.516 1 96.25 105 TYR A N 1
ATOM 840 C CA . TYR A 1 105 ? 17.203 26.391 -2.432 1 96.25 105 TYR A CA 1
ATOM 841 C C . TYR A 1 105 ? 17.609 25.016 -1.89 1 96.25 105 TYR A C 1
ATOM 843 O O . TYR A 1 105 ? 18.781 24.656 -1.903 1 96.25 105 TYR A O 1
ATOM 851 N N . LEU A 1 106 ? 16.688 24.25 -1.462 1 97.12 106 LEU A N 1
ATOM 852 C CA . LEU A 1 106 ? 17 23 -0.792 1 97.12 106 LEU A CA 1
ATOM 853 C C . LEU A 1 106 ? 17.172 21.875 -1.805 1 97.12 106 LEU A C 1
ATOM 855 O O . LEU A 1 106 ? 16.453 21.812 -2.811 1 97.12 106 LEU A O 1
ATOM 859 N N . PRO A 1 107 ? 18.125 20.938 -1.467 1 95.75 107 PRO A N 1
ATOM 860 C CA . PRO A 1 107 ? 18.078 19.688 -2.221 1 95.75 107 PRO A CA 1
ATOM 861 C C . PRO A 1 107 ? 16.719 19 -2.148 1 95.75 107 PRO A C 1
ATOM 863 O O . PRO A 1 107 ? 16.125 18.922 -1.069 1 95.75 107 PRO A O 1
ATOM 866 N N . ARG A 1 108 ? 16.25 18.5 -3.246 1 96.69 108 ARG A N 1
ATOM 867 C CA . ARG A 1 108 ? 14.891 18.016 -3.365 1 96.69 108 ARG A CA 1
ATOM 868 C C . ARG A 1 108 ? 14.75 16.625 -2.738 1 96.69 108 ARG A C 1
ATOM 870 O O . ARG A 1 108 ? 13.656 16.062 -2.68 1 96.69 108 ARG A O 1
ATOM 877 N N . ASP A 1 109 ? 15.828 16.031 -2.209 1 97 109 ASP A N 1
ATOM 878 C CA . ASP A 1 109 ? 15.773 14.688 -1.643 1 97 109 ASP A CA 1
ATOM 879 C C . ASP A 1 109 ? 15.719 14.734 -0.117 1 97 109 ASP A C 1
ATOM 881 O O . ASP A 1 109 ? 15.688 13.695 0.541 1 97 109 ASP A O 1
ATOM 885 N N . LEU A 1 110 ? 15.656 15.961 0.469 1 98.12 110 LEU A N 1
ATOM 886 C CA . LEU A 1 110 ? 15.688 16.078 1.922 1 98.12 110 LEU A CA 1
ATOM 887 C C . LEU A 1 110 ? 14.32 15.797 2.521 1 98.12 110 LEU A C 1
ATOM 889 O O . LEU A 1 110 ? 13.32 16.375 2.102 1 98.12 110 LEU A O 1
ATOM 893 N N . ASN A 1 111 ? 14.266 14.883 3.463 1 98.69 111 ASN A N 1
ATOM 894 C CA . ASN A 1 111 ? 13.07 14.57 4.223 1 98.69 111 ASN A CA 1
ATOM 895 C C . ASN A 1 111 ? 13.133 15.141 5.637 1 98.69 111 ASN A C 1
ATOM 897 O O . ASN A 1 111 ? 14.094 14.906 6.367 1 98.69 111 ASN A O 1
ATOM 901 N N . PHE A 1 112 ? 12.117 15.891 6.047 1 98.69 112 PHE A N 1
ATOM 902 C CA . PHE A 1 112 ? 12.062 16.516 7.363 1 98.69 112 PHE A CA 1
ATOM 903 C C . PHE A 1 112 ? 11.141 15.734 8.297 1 98.69 112 PHE A C 1
ATOM 905 O O . PHE A 1 112 ? 9.914 15.805 8.164 1 98.69 112 PHE A O 1
ATOM 912 N N . LEU A 1 113 ? 11.656 15.023 9.227 1 98 113 LEU A N 1
ATOM 913 C CA . LEU A 1 113 ? 10.953 14.328 10.297 1 98 113 LEU A CA 1
ATOM 914 C C . LEU A 1 113 ? 11.883 14.094 11.484 1 98 113 LEU A C 1
ATOM 916 O O . LEU A 1 113 ? 13.07 13.828 11.312 1 98 113 LEU A O 1
ATOM 920 N N . ASP A 1 114 ? 11.367 14.328 12.617 1 96.25 114 ASP A N 1
ATOM 921 C CA . ASP A 1 114 ? 12.117 14.039 13.844 1 96.25 114 ASP A CA 1
ATOM 922 C C . ASP A 1 114 ? 12.117 12.539 14.141 1 96.25 114 ASP A C 1
ATOM 924 O O . ASP A 1 114 ? 11.055 11.922 14.234 1 96.25 114 ASP A O 1
ATOM 928 N N . HIS A 1 115 ? 13.297 11.898 14.219 1 96.44 115 HIS A N 1
ATOM 929 C CA . HIS A 1 115 ? 13.359 10.461 14.438 1 96.44 115 HIS A CA 1
ATOM 930 C C . HIS A 1 115 ? 14.414 10.102 15.484 1 96.44 115 HIS A C 1
ATOM 932 O O . HIS A 1 115 ? 15.43 10.781 15.602 1 96.44 115 HIS A O 1
ATOM 938 N N . THR A 1 116 ? 14.172 9.047 16.203 1 96.81 116 THR A N 1
ATOM 939 C CA . THR A 1 116 ? 15.125 8.484 17.156 1 96.81 116 THR A CA 1
ATOM 940 C C . THR A 1 116 ? 14.984 6.965 17.234 1 96.81 116 THR A C 1
ATOM 942 O O . THR A 1 116 ? 13.875 6.434 17.141 1 96.81 116 THR A O 1
ATOM 945 N N . SER A 1 117 ? 16.062 6.242 17.359 1 95.88 117 SER A N 1
ATOM 946 C CA . SER A 1 117 ? 16.031 4.797 17.562 1 95.88 117 SER A CA 1
ATOM 947 C C . SER A 1 117 ? 16.062 4.453 19.047 1 95.88 117 SER A C 1
ATOM 949 O O . SER A 1 117 ? 15.914 3.289 19.422 1 95.88 117 SER A O 1
ATOM 951 N N . ASP A 1 118 ? 16.281 5.5 19.859 1 94.75 118 ASP A N 1
ATOM 952 C CA . ASP A 1 118 ? 16.172 5.324 21.312 1 94.75 118 ASP A CA 1
ATOM 953 C C . ASP A 1 118 ? 14.727 5.457 21.766 1 94.75 118 ASP A C 1
ATOM 955 O O . ASP A 1 118 ? 14.312 6.523 22.219 1 94.75 118 ASP A O 1
ATOM 959 N N . ILE A 1 119 ? 14.078 4.402 21.75 1 92.5 119 ILE A N 1
ATOM 960 C CA . ILE A 1 119 ? 12.641 4.484 21.938 1 92.5 119 ILE A CA 1
ATOM 961 C C . ILE A 1 119 ? 12.305 4.391 23.422 1 92.5 119 ILE A C 1
ATOM 963 O O . ILE A 1 119 ? 11.195 4.715 23.844 1 92.5 119 ILE A O 1
ATOM 967 N N . GLY A 1 120 ? 13.203 3.932 24.359 1 92.5 120 GLY A N 1
ATOM 968 C CA . GLY A 1 120 ? 13.031 3.953 25.797 1 92.5 120 GLY A CA 1
ATOM 969 C C . GLY A 1 120 ? 11.734 3.307 26.25 1 92.5 120 GLY A C 1
ATOM 970 O O . GLY A 1 120 ? 11.461 2.154 25.906 1 92.5 120 GLY A O 1
ATOM 971 N N . TRP A 1 121 ? 10.93 4.117 26.953 1 89.12 121 TRP A N 1
ATOM 972 C CA . TRP A 1 121 ? 9.68 3.635 27.531 1 89.12 121 TRP A CA 1
ATOM 973 C C . TRP A 1 121 ? 8.688 3.238 26.438 1 89.12 121 TRP A C 1
ATOM 975 O O . TRP A 1 121 ? 7.781 2.441 26.688 1 89.12 121 TRP A O 1
ATOM 985 N N . LYS A 1 122 ? 8.773 3.713 25.297 1 92.5 122 LYS A N 1
ATOM 986 C CA . LYS A 1 122 ? 7.867 3.443 24.188 1 92.5 122 LYS A CA 1
ATOM 987 C C . LYS A 1 122 ? 7.93 1.976 23.766 1 92.5 122 LYS A C 1
ATOM 989 O O . LYS A 1 122 ? 7.008 1.469 23.125 1 92.5 122 LYS A O 1
ATOM 994 N N . GLU A 1 123 ? 9.07 1.358 24.016 1 93.94 123 GLU A N 1
ATOM 995 C CA . GLU A 1 123 ? 9.156 -0.072 23.734 1 93.94 123 GLU A CA 1
ATOM 996 C C . GLU A 1 123 ? 8.047 -0.84 24.438 1 93.94 123 GLU A C 1
ATOM 998 O O . GLU A 1 123 ? 7.324 -1.62 23.812 1 93.94 123 GLU A O 1
ATOM 1003 N N . VAL A 1 124 ? 7.875 -0.526 25.734 1 94 124 VAL A N 1
ATOM 1004 C CA . VAL A 1 124 ? 6.953 -1.283 26.578 1 94 124 VAL A CA 1
ATOM 1005 C C . VAL A 1 124 ? 5.527 -0.781 26.359 1 94 124 VAL A C 1
ATOM 1007 O O . VAL A 1 124 ? 4.574 -1.561 26.406 1 94 124 VAL A O 1
ATOM 1010 N N . GLN A 1 125 ? 5.406 0.421 26.016 1 92.5 125 GLN A N 1
ATOM 1011 C CA . GLN A 1 125 ? 4.07 1.013 26 1 92.5 125 GLN A CA 1
ATOM 1012 C C . GLN A 1 125 ? 3.498 1.06 24.594 1 92.5 125 GLN A C 1
ATOM 1014 O O . GLN A 1 125 ? 2.285 1.186 24.406 1 92.5 125 GLN A O 1
ATOM 1019 N N . ARG A 1 126 ? 4.34 0.97 23.641 1 93.5 126 ARG A N 1
ATOM 1020 C CA . ARG A 1 126 ? 3.84 1.189 22.297 1 93.5 126 ARG A CA 1
ATOM 1021 C C . ARG A 1 126 ? 4.254 0.052 21.359 1 93.5 126 ARG A C 1
ATOM 1023 O O . ARG A 1 126 ? 3.43 -0.473 20.609 1 93.5 126 ARG A O 1
ATOM 1030 N N . ALA A 1 127 ? 5.469 -0.382 21.422 1 94.94 127 ALA A N 1
ATOM 1031 C CA . ALA A 1 127 ? 6.004 -1.333 20.453 1 94.94 127 ALA A CA 1
ATOM 1032 C C . ALA A 1 127 ? 5.562 -2.758 20.781 1 94.94 127 ALA A C 1
ATOM 1034 O O . ALA A 1 127 ? 5.184 -3.516 19.875 1 94.94 127 ALA A O 1
ATOM 1035 N N . ARG A 1 128 ? 5.574 -3.158 22 1 96.25 128 ARG A N 1
ATOM 1036 C CA . ARG A 1 128 ? 5.309 -4.539 22.406 1 96.25 128 ARG A CA 1
ATOM 1037 C C . ARG A 1 128 ? 3.809 -4.805 22.484 1 96.25 128 ARG A C 1
ATOM 1039 O O . ARG A 1 128 ? 3.338 -5.867 22.078 1 96.25 128 ARG A O 1
ATOM 1046 N N . PRO A 1 129 ? 3.061 -3.869 23.016 1 95.56 129 PRO A N 1
ATOM 1047 C CA . PRO A 1 129 ? 1.616 -4.109 23.016 1 95.56 129 PRO A CA 1
ATOM 1048 C C . PRO A 1 129 ? 1.04 -4.27 21.609 1 95.56 129 PRO A C 1
ATOM 1050 O O . PRO A 1 129 ? 1.562 -3.689 20.656 1 95.56 129 PRO A O 1
ATOM 1053 N N . ILE A 1 130 ? -0.019 -5.109 21.547 1 95.25 130 ILE A N 1
ATOM 1054 C CA . ILE A 1 130 ? -0.724 -5.344 20.297 1 95.25 130 ILE A CA 1
ATOM 1055 C C . ILE A 1 130 ? -2.123 -4.734 20.375 1 95.25 130 ILE A C 1
ATOM 1057 O O . ILE A 1 130 ? -2.918 -5.094 21.234 1 95.25 130 ILE A O 1
ATOM 1061 N N . ILE A 1 131 ? -2.396 -3.854 19.484 1 95.38 131 ILE A N 1
ATOM 1062 C CA . ILE A 1 131 ? -3.721 -3.242 19.469 1 95.38 131 ILE A CA 1
ATOM 1063 C C . ILE A 1 131 ? -4.457 -3.613 18.188 1 95.38 131 ILE A C 1
ATOM 1065 O O . ILE A 1 131 ? -3.83 -3.939 17.172 1 95.38 131 ILE A O 1
ATOM 1069 N N . ILE A 1 132 ? -5.789 -3.623 18.25 1 94.38 132 ILE A N 1
ATOM 1070 C CA . ILE A 1 132 ? -6.688 -3.807 17.109 1 94.38 132 ILE A CA 1
ATOM 1071 C C . ILE A 1 132 ? -7.578 -2.576 16.953 1 94.38 132 ILE A C 1
ATOM 1073 O O . ILE A 1 132 ? -8.242 -2.158 17.906 1 94.38 132 ILE A O 1
ATOM 1077 N N . ASP A 1 133 ? -7.52 -1.993 15.812 1 94.5 133 ASP A N 1
ATOM 1078 C CA . ASP A 1 133 ? -8.281 -0.774 15.555 1 94.5 133 ASP A CA 1
ATOM 1079 C C . ASP A 1 133 ? -9.578 -1.083 14.82 1 94.5 133 ASP A C 1
ATOM 1081 O O . ASP A 1 133 ? -9.57 -1.347 13.617 1 94.5 133 ASP A O 1
ATOM 1085 N N . PRO A 1 134 ? -10.711 -0.987 15.438 1 93.56 134 PRO A N 1
ATOM 1086 C CA . PRO A 1 134 ? -11.992 -1.225 14.766 1 93.56 134 PRO A CA 1
ATOM 1087 C C . PRO A 1 134 ? -12.266 -0.224 13.648 1 93.56 134 PRO A C 1
ATOM 1089 O O . PRO A 1 134 ? -13.094 -0.485 12.773 1 93.56 134 PRO A O 1
ATOM 1092 N N . GLY A 1 135 ? -11.578 0.889 13.688 1 92.56 135 GLY A N 1
ATOM 1093 C CA . GLY A 1 135 ? -11.758 1.896 12.656 1 92.56 135 GLY A CA 1
ATOM 1094 C C . GLY A 1 135 ? -11.398 1.396 11.266 1 92.56 135 GLY A C 1
ATOM 1095 O O . GLY A 1 135 ? -11.781 2.002 10.266 1 92.56 135 GLY A O 1
ATOM 1096 N N . LEU A 1 136 ? -10.727 0.282 11.227 1 93.56 136 LEU A N 1
ATOM 1097 C CA . LEU A 1 136 ? -10.344 -0.287 9.938 1 93.56 136 LEU A CA 1
ATOM 1098 C C . LEU A 1 136 ? -11.516 -1.026 9.305 1 93.56 136 LEU A C 1
ATOM 1100 O O . LEU A 1 136 ? -11.508 -1.281 8.094 1 93.56 136 LEU A O 1
ATOM 1104 N N . TYR A 1 137 ? -12.516 -1.42 10.164 1 93.75 137 TYR A N 1
ATOM 1105 C CA . TYR A 1 137 ? -13.492 -2.312 9.555 1 93.75 137 TYR A CA 1
ATOM 1106 C C . TYR A 1 137 ? -14.898 -1.993 10.039 1 93.75 137 TYR A C 1
ATOM 1108 O O . TYR A 1 137 ? -15.875 -2.566 9.555 1 93.75 137 TYR A O 1
ATOM 1116 N N . HIS A 1 138 ? -14.961 -1.114 10.953 1 92.06 138 HIS A N 1
ATOM 1117 C CA . HIS A 1 138 ? -16.281 -0.685 11.391 1 92.06 138 HIS A CA 1
ATOM 1118 C C . HIS A 1 138 ? -16.625 0.695 10.844 1 92.06 138 HIS A C 1
ATOM 1120 O O . HIS A 1 138 ? -15.742 1.54 10.672 1 92.06 138 HIS A O 1
ATOM 1126 N N . SER A 1 139 ? -17.906 0.917 10.68 1 86 139 SER A N 1
ATOM 1127 C CA . SER A 1 139 ? -18.391 2.191 10.148 1 86 139 SER A CA 1
ATOM 1128 C C . SER A 1 139 ? -18.578 3.215 11.266 1 86 139 SER A C 1
ATOM 1130 O O . SER A 1 139 ? -18.875 4.383 11 1 86 139 SER A O 1
ATOM 1132 N N . LYS A 1 140 ? -18.359 2.764 12.469 1 83.25 140 LYS A N 1
ATOM 1133 C CA . LYS A 1 140 ? -18.484 3.664 13.609 1 83.25 140 LYS A CA 1
ATOM 1134 C C . LYS A 1 140 ? -17.156 3.805 14.344 1 83.25 140 LYS A C 1
ATOM 1136 O O . LYS A 1 140 ? -16.406 2.838 14.469 1 83.25 140 LYS A O 1
ATOM 1141 N N . LYS A 1 141 ? -16.969 4.969 14.805 1 83.44 141 LYS A N 1
ATOM 1142 C CA . LYS A 1 141 ? -15.734 5.227 15.539 1 83.44 141 LYS A CA 1
ATOM 1143 C C . LYS A 1 141 ? -15.758 4.559 16.906 1 83.44 141 LYS A C 1
ATOM 1145 O O . LYS A 1 141 ? -16.781 4.574 17.594 1 83.44 141 LYS A O 1
ATOM 1150 N N . SER A 1 142 ? -14.695 3.893 17.188 1 83.44 142 SER A N 1
ATOM 1151 C CA . SER A 1 142 ? -14.477 3.309 18.5 1 83.44 142 SER A CA 1
ATOM 1152 C C . SER A 1 142 ? -12.992 3.324 18.875 1 83.44 142 SER A C 1
ATOM 1154 O O . SER A 1 142 ? -12.141 3.6 18.031 1 83.44 142 SER A O 1
ATOM 1156 N N . GLY A 1 143 ? -12.75 3.209 20.172 1 86.62 143 GLY A N 1
ATOM 1157 C CA . GLY A 1 143 ? -11.367 3.111 20.594 1 86.62 143 GLY A CA 1
ATOM 1158 C C . GLY A 1 143 ? -10.719 1.796 20.203 1 86.62 143 GLY A C 1
ATOM 1159 O O . GLY A 1 143 ? -11.398 0.866 19.766 1 86.62 143 GLY A O 1
ATOM 1160 N N . VAL A 1 144 ? -9.453 1.729 20.297 1 90.31 144 VAL A N 1
ATOM 1161 C CA . VAL A 1 144 ? -8.719 0.503 20 1 90.31 144 VAL A CA 1
ATOM 1162 C C . VAL A 1 144 ? -8.883 -0.494 21.141 1 90.31 144 VAL A C 1
ATOM 1164 O O . VAL A 1 144 ? -9.141 -0.102 22.281 1 90.31 144 VAL A O 1
ATOM 1167 N N . PHE A 1 145 ? -8.812 -1.726 20.734 1 90.94 145 PHE A N 1
ATOM 1168 C CA . PHE A 1 145 ? -8.727 -2.723 21.797 1 90.94 145 PHE A CA 1
ATOM 1169 C C . PHE A 1 145 ? -7.328 -3.312 21.875 1 90.94 145 PHE A C 1
ATOM 1171 O O . PHE A 1 145 ? -6.586 -3.297 20.891 1 90.94 145 PHE A O 1
ATOM 1178 N N . TRP A 1 146 ? -7.078 -3.793 23.094 1 91.94 146 TRP A N 1
ATOM 1179 C CA . TRP A 1 146 ? -5.758 -4.344 23.375 1 91.94 146 TRP A CA 1
ATOM 1180 C C . TRP A 1 146 ? -5.809 -5.867 23.453 1 91.94 146 TRP A C 1
ATOM 1182 O O . TRP A 1 146 ? -6.688 -6.434 24.109 1 91.94 146 TRP A O 1
ATOM 1192 N N . ALA A 1 147 ? -4.883 -6.395 22.719 1 92.12 147 ALA A N 1
ATOM 1193 C CA . ALA A 1 147 ? -4.699 -7.824 22.938 1 92.12 147 ALA A CA 1
ATOM 1194 C C . ALA A 1 147 ? -3.971 -8.094 24.25 1 92.12 147 ALA A C 1
ATOM 1196 O O . ALA A 1 147 ? -3.162 -7.273 24.703 1 92.12 147 ALA A O 1
ATOM 1197 N N . LYS A 1 148 ? -4.234 -9.242 24.797 1 91.69 148 LYS A N 1
ATOM 1198 C CA . LYS A 1 148 ? -3.553 -9.625 26.031 1 91.69 148 LYS A CA 1
ATOM 1199 C C . LYS A 1 148 ? -2.098 -9.992 25.766 1 91.69 148 LYS A C 1
ATOM 1201 O O . LYS A 1 148 ? -1.226 -9.758 26.609 1 91.69 148 LYS A O 1
ATOM 1206 N N . GLU A 1 149 ? -1.894 -10.469 24.625 1 90.62 149 GLU A N 1
ATOM 1207 C CA . GLU A 1 149 ? -0.553 -10.891 24.219 1 90.62 149 GLU A CA 1
ATOM 1208 C C . GLU A 1 149 ? 0.31 -9.688 23.844 1 90.62 149 GLU A C 1
ATOM 1210 O O . GLU A 1 149 ? -0.207 -8.664 23.391 1 90.62 149 GLU A O 1
ATOM 1215 N N . LYS A 1 150 ? 1.592 -9.828 24.109 1 93.31 150 LYS A N 1
ATOM 1216 C CA . LYS A 1 150 ? 2.59 -8.859 23.672 1 93.31 150 LYS A CA 1
ATOM 1217 C C . LYS A 1 150 ? 3.521 -9.461 22.625 1 93.31 150 LYS A C 1
ATOM 1219 O O . LYS A 1 150 ? 3.615 -10.688 22.5 1 93.31 150 LYS A O 1
ATOM 1224 N N . ARG A 1 151 ? 4.129 -8.641 21.875 1 93.81 151 ARG A N 1
ATOM 1225 C CA . ARG A 1 151 ? 5.059 -9.148 20.875 1 93.81 151 ARG A CA 1
ATOM 1226 C C . ARG A 1 151 ? 6.488 -8.711 21.188 1 93.81 151 ARG A C 1
ATOM 1228 O O . ARG A 1 151 ? 6.703 -7.762 21.953 1 93.81 151 ARG A O 1
ATOM 1235 N N . SER A 1 152 ? 7.453 -9.398 20.609 1 93.5 152 SER A N 1
ATOM 1236 C CA . SER A 1 152 ? 8.859 -9.023 20.719 1 93.5 152 SER A CA 1
ATOM 1237 C C . SER A 1 152 ? 9.211 -7.895 19.766 1 93.5 152 SER A C 1
ATOM 1239 O O . SER A 1 152 ? 8.453 -7.609 18.828 1 93.5 152 SER A O 1
ATOM 1241 N N . LEU A 1 153 ? 10.312 -7.242 20.047 1 95.69 153 LEU A N 1
ATOM 1242 C CA . LEU A 1 153 ? 10.812 -6.254 19.109 1 95.69 153 LEU A CA 1
ATOM 1243 C C . LEU A 1 153 ? 11.234 -6.922 17.797 1 95.69 153 LEU A C 1
ATOM 1245 O O . LEU A 1 153 ? 11.625 -8.094 17.797 1 95.69 153 LEU A O 1
ATOM 1249 N N . PRO A 1 154 ? 11.078 -6.176 16.734 1 95.81 154 PRO A N 1
ATOM 1250 C CA . PRO A 1 154 ? 11.477 -6.754 15.453 1 95.81 154 PRO A CA 1
ATOM 1251 C C . PRO A 1 154 ? 12.977 -7.023 15.367 1 95.81 154 PRO A C 1
ATOM 1253 O O . PRO A 1 154 ? 13.766 -6.332 16.016 1 95.81 154 PRO A O 1
ATOM 1256 N N . SER A 1 155 ? 13.32 -8 14.555 1 94.56 155 SER A N 1
ATOM 1257 C CA . SER A 1 155 ? 14.719 -8.289 14.258 1 94.56 155 SER A CA 1
ATOM 1258 C C . SER A 1 155 ? 15.047 -8.008 12.797 1 94.56 155 SER A C 1
ATOM 1260 O O . SER A 1 155 ? 16.219 -7.914 12.43 1 94.56 155 SER A O 1
ATOM 1262 N N . SER A 1 156 ? 14.039 -7.855 11.969 1 92.94 156 SER A N 1
ATOM 1263 C CA . SER A 1 156 ? 14.258 -7.672 10.539 1 92.94 156 SER A CA 1
ATOM 1264 C C . SER A 1 156 ? 14.5 -6.203 10.203 1 92.94 156 SER A C 1
ATOM 1266 O O . SER A 1 156 ? 14.984 -5.883 9.109 1 92.94 156 SER A O 1
ATOM 1268 N N . PHE A 1 157 ? 14.133 -5.348 11.07 1 95.31 157 PHE A N 1
ATOM 1269 C CA . PHE A 1 157 ? 14.375 -3.914 10.961 1 95.31 157 PHE A CA 1
ATOM 1270 C C . PHE A 1 157 ? 14.453 -3.268 12.336 1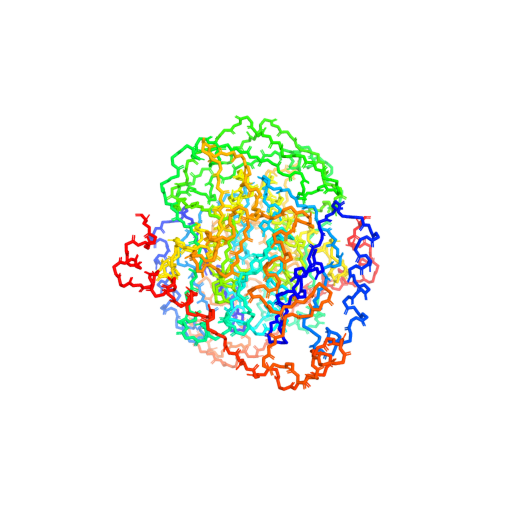 95.31 157 PHE A C 1
ATOM 1272 O O . PHE A 1 157 ? 14.109 -3.891 13.344 1 95.31 157 PHE A O 1
ATOM 1279 N N . LYS A 1 158 ? 14.992 -2.061 12.375 1 97.31 158 LYS A N 1
ATOM 1280 C CA . LYS A 1 158 ? 15.102 -1.316 13.625 1 97.31 158 LYS A CA 1
ATOM 1281 C C . LYS A 1 158 ? 13.969 -0.299 13.766 1 97.31 158 LYS A C 1
ATOM 1283 O O . LYS A 1 158 ? 13.648 0.409 12.805 1 97.31 158 LYS A O 1
ATOM 1288 N N . LEU A 1 159 ? 13.398 -0.267 14.938 1 97.81 159 LEU A N 1
ATOM 1289 C CA . LEU A 1 159 ? 12.297 0.663 15.18 1 97.81 159 LEU A CA 1
ATOM 1290 C C . LEU A 1 159 ? 12.82 2.082 15.383 1 97.81 159 LEU A C 1
ATOM 1292 O O . LEU A 1 159 ? 13.828 2.285 16.047 1 97.81 159 LEU A O 1
ATOM 1296 N N . PHE A 1 160 ? 12.195 3.014 14.727 1 98.06 160 PHE A N 1
ATOM 1297 C CA . PHE A 1 160 ? 12.383 4.441 14.953 1 98.06 160 PHE A CA 1
ATOM 1298 C C . PHE A 1 160 ? 11.062 5.109 15.297 1 98.06 160 PHE A C 1
ATOM 1300 O O . PHE A 1 160 ? 10 4.652 14.867 1 98.06 160 PHE A O 1
ATOM 1307 N N . MET A 1 161 ? 11.102 6.137 16.062 1 96.56 161 MET A N 1
ATOM 1308 C CA . MET A 1 161 ? 9.906 6.895 16.453 1 96.56 161 MET A CA 1
ATOM 1309 C C . MET A 1 161 ? 10.188 8.391 16.422 1 96.56 161 MET A C 1
ATOM 1311 O O . MET A 1 161 ? 11.3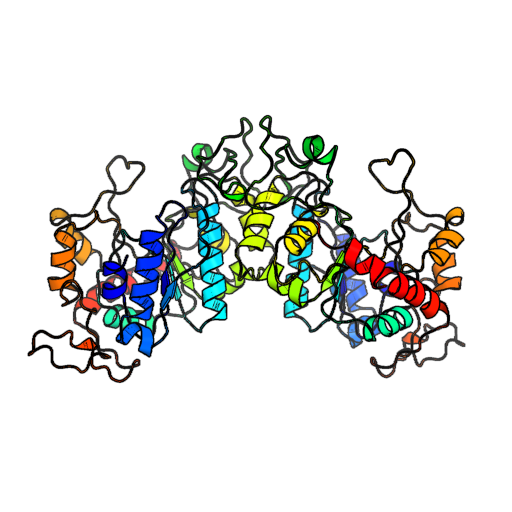44 8.812 16.391 1 96.56 161 MET A O 1
ATOM 1315 N N . GLY A 1 162 ? 9.18 9.195 16.391 1 95.31 162 GLY A N 1
ATOM 1316 C CA . GLY A 1 162 ? 9.273 10.641 16.391 1 95.31 162 GLY A CA 1
ATOM 1317 C C . GLY A 1 162 ? 7.918 11.328 16.344 1 95.31 162 GLY A C 1
ATOM 1318 O O . GLY A 1 162 ? 6.949 10.836 16.922 1 95.31 162 GLY A O 1
ATOM 1319 N N . SER A 1 163 ? 7.934 12.516 15.734 1 93.69 163 SER A N 1
ATOM 1320 C CA . SER A 1 163 ? 6.723 13.312 15.578 1 93.69 163 SER A CA 1
ATOM 1321 C C . SER A 1 163 ? 5.895 12.836 14.391 1 93.69 163 SER A C 1
ATOM 1323 O O . SER A 1 163 ? 6.449 12.461 13.352 1 93.69 163 SER A O 1
ATOM 1325 N N . GLU A 1 164 ? 4.562 12.859 14.594 1 94.44 164 GLU A N 1
ATOM 1326 C CA . GLU A 1 164 ? 3.699 12.461 13.492 1 94.44 164 GLU A CA 1
ATOM 1327 C C . GLU A 1 164 ? 3.723 13.5 12.367 1 94.44 164 GLU A C 1
ATOM 1329 O O . GLU A 1 164 ? 3.287 13.219 11.25 1 94.44 164 GLU A O 1
ATOM 1334 N N . TRP A 1 165 ? 4.246 14.68 12.648 1 97 165 TRP A N 1
ATOM 1335 C CA . TRP A 1 165 ? 4.312 15.75 11.656 1 97 165 TRP A CA 1
ATOM 1336 C C . TRP A 1 165 ? 5.562 15.609 10.789 1 97 165 TRP A C 1
ATOM 1338 O O . TRP A 1 165 ? 6.672 15.492 11.312 1 97 165 TRP A O 1
ATOM 1348 N N . VAL A 1 166 ? 5.273 15.625 9.484 1 98.44 166 VAL A N 1
ATOM 1349 C CA . VAL A 1 166 ? 6.391 15.328 8.594 1 98.44 166 VAL A CA 1
ATOM 1350 C C . VAL A 1 166 ? 6.336 16.234 7.367 1 98.44 166 VAL A C 1
ATOM 1352 O O . VAL A 1 166 ? 5.277 16.781 7.039 1 98.44 166 VAL A O 1
ATOM 1355 N N . VAL A 1 167 ? 7.438 16.547 6.754 1 98.75 167 VAL A N 1
ATOM 1356 C CA . VAL A 1 167 ? 7.652 17.109 5.422 1 98.75 167 VAL A CA 1
ATOM 1357 C C . VAL A 1 167 ? 8.5 16.156 4.59 1 98.75 167 VAL A C 1
ATOM 1359 O O . VAL A 1 167 ? 9.719 16.078 4.766 1 98.75 167 VAL A O 1
ATOM 1362 N N . LEU A 1 168 ? 7.824 15.445 3.707 1 98.81 168 LEU A N 1
ATOM 1363 C CA . LEU A 1 168 ? 8.484 14.336 3.031 1 98.81 168 LEU A CA 1
ATOM 1364 C C . LEU A 1 168 ? 8.516 14.562 1.523 1 98.81 168 LEU A C 1
ATOM 1366 O O . LEU A 1 168 ? 7.609 15.18 0.962 1 98.81 168 LEU A O 1
ATOM 1370 N N . THR A 1 169 ? 9.508 14.039 0.923 1 98.75 169 THR A N 1
ATOM 1371 C CA . THR A 1 169 ? 9.727 14.242 -0.505 1 98.75 169 THR A CA 1
ATOM 1372 C C . THR A 1 169 ? 8.781 13.367 -1.324 1 98.75 169 THR A C 1
ATOM 1374 O O . THR A 1 169 ? 8.383 12.289 -0.875 1 98.75 169 THR A O 1
ATOM 1377 N N . ARG A 1 170 ? 8.523 13.867 -2.516 1 98.31 170 ARG A N 1
ATOM 1378 C CA . ARG A 1 170 ? 7.699 13.117 -3.455 1 98.31 170 ARG A CA 1
ATOM 1379 C C . ARG A 1 170 ? 8.297 11.742 -3.73 1 98.31 170 ARG A C 1
ATOM 1381 O O . ARG A 1 170 ? 7.582 10.734 -3.736 1 98.31 170 ARG A O 1
ATOM 1388 N N . SER A 1 171 ? 9.609 11.633 -3.926 1 97.88 171 SER A N 1
ATOM 1389 C CA . SER A 1 171 ? 10.281 10.375 -4.25 1 97.88 171 SER A CA 1
ATOM 1390 C C . SER A 1 171 ? 10.094 9.352 -3.139 1 97.88 171 SER A C 1
ATOM 1392 O O . SER A 1 171 ? 9.75 8.195 -3.406 1 97.88 171 SER A O 1
ATOM 1394 N N . PHE A 1 172 ? 10.297 9.766 -1.937 1 98.5 172 PHE A N 1
ATOM 1395 C CA . PHE A 1 172 ? 10.156 8.867 -0.799 1 98.5 172 PHE A CA 1
ATOM 1396 C C . PHE A 1 172 ? 8.711 8.398 -0.66 1 98.5 172 PHE A C 1
ATOM 1398 O O . PHE A 1 172 ? 8.453 7.223 -0.385 1 98.5 172 PHE A O 1
ATOM 1405 N N . LEU A 1 173 ? 7.801 9.305 -0.872 1 98.44 173 LEU A N 1
ATOM 1406 C CA . LEU A 1 173 ? 6.398 8.945 -0.695 1 98.44 173 LEU A CA 1
ATOM 1407 C C . LEU A 1 173 ? 5.91 8.078 -1.852 1 98.44 173 LEU A C 1
ATOM 1409 O O . LEU A 1 173 ? 5.066 7.199 -1.661 1 98.44 173 LEU A O 1
ATOM 1413 N N . GLU A 1 174 ? 6.375 8.367 -3.057 1 96.75 174 GLU A N 1
ATOM 1414 C CA . GLU A 1 174 ? 6.086 7.453 -4.16 1 96.75 174 GLU A CA 1
ATOM 1415 C C . GLU A 1 174 ? 6.555 6.039 -3.846 1 96.75 174 GLU A C 1
ATOM 1417 O O . GLU A 1 174 ? 5.828 5.07 -4.09 1 96.75 174 GLU A O 1
ATOM 1422 N N . PHE A 1 175 ? 7.727 5.918 -3.285 1 96.88 175 PHE A N 1
ATOM 1423 C CA . PHE A 1 175 ? 8.258 4.645 -2.824 1 96.88 175 PHE A CA 1
ATOM 1424 C C . PHE A 1 175 ? 7.352 4.023 -1.771 1 96.88 175 PHE A C 1
ATOM 1426 O O . PHE A 1 175 ? 7.055 2.828 -1.827 1 96.88 175 PHE A O 1
ATOM 1433 N N . SER A 1 176 ? 6.848 4.824 -0.806 1 97.44 176 SER A N 1
ATOM 1434 C CA . SER A 1 176 ? 6.008 4.352 0.289 1 97.44 176 SER A CA 1
ATOM 1435 C C . SER A 1 176 ? 4.684 3.799 -0.229 1 97.44 176 SER A C 1
ATOM 1437 O O . SER A 1 176 ? 4.145 2.842 0.33 1 97.44 176 SER A O 1
ATOM 1439 N N . VAL A 1 177 ? 4.152 4.406 -1.303 1 96.5 177 VAL A N 1
ATOM 1440 C CA . VAL A 1 177 ? 2.844 4.039 -1.832 1 96.5 177 VAL A CA 1
ATOM 1441 C C . VAL A 1 177 ? 2.988 2.865 -2.799 1 96.5 177 VAL A C 1
ATOM 1443 O O . VAL A 1 177 ? 2.291 1.856 -2.668 1 96.5 177 VAL A O 1
ATOM 1446 N N . TRP A 1 178 ? 3.963 2.904 -3.676 1 91.38 178 TRP A N 1
ATOM 1447 C CA . TRP A 1 178 ? 4.152 1.879 -4.699 1 91.38 178 TRP A CA 1
ATOM 1448 C C . TRP A 1 178 ? 4.73 0.606 -4.09 1 91.38 178 TRP A C 1
ATOM 1450 O O . TRP A 1 178 ? 4.348 -0.502 -4.473 1 91.38 178 TRP A O 1
ATOM 1460 N N . GLY A 1 179 ? 5.688 0.805 -3.293 1 90.75 179 GLY A N 1
ATOM 1461 C CA . GLY A 1 179 ? 6.297 -0.336 -2.627 1 90.75 179 GLY A CA 1
ATOM 1462 C C . GLY A 1 179 ? 6.961 -1.303 -3.59 1 90.75 179 GLY A C 1
ATOM 1463 O O . GLY A 1 179 ? 6.695 -2.506 -3.553 1 90.75 179 GLY A O 1
ATOM 1464 N N . TRP A 1 180 ? 7.859 -0.728 -4.445 1 87.31 180 TRP A N 1
ATOM 1465 C CA . TRP A 1 180 ? 8.602 -1.627 -5.32 1 87.31 180 TRP A CA 1
ATOM 1466 C C . TRP A 1 180 ? 9.602 -2.457 -4.523 1 87.31 180 TRP A C 1
ATOM 1468 O O . TRP A 1 180 ? 10.117 -3.465 -5.02 1 87.31 180 TRP A O 1
ATOM 1478 N N . ASP A 1 181 ? 9.906 -2.039 -3.318 1 91.12 181 ASP A N 1
ATOM 1479 C CA . ASP A 1 181 ? 10.484 -2.818 -2.227 1 91.12 181 ASP A CA 1
ATOM 1480 C C . ASP A 1 181 ? 9.414 -3.199 -1.204 1 91.12 181 ASP A C 1
ATOM 1482 O O . ASP A 1 181 ? 8.508 -2.416 -0.929 1 91.12 181 ASP A O 1
ATOM 1486 N N . ASN A 1 182 ? 9.539 -4.391 -0.674 1 92.25 182 ASN A N 1
ATOM 1487 C CA . ASN A 1 182 ? 8.469 -4.891 0.18 1 92.25 182 ASN A CA 1
ATOM 1488 C C . ASN A 1 182 ? 8.469 -4.207 1.544 1 92.25 182 ASN A C 1
ATOM 1490 O O . ASN A 1 182 ? 7.535 -4.367 2.328 1 92.25 182 ASN A O 1
ATOM 1494 N N . LEU A 1 183 ? 9.461 -3.422 1.869 1 95.25 183 LEU A N 1
ATOM 1495 C CA . LEU A 1 183 ? 9.625 -2.832 3.193 1 95.25 183 LEU A CA 1
ATOM 1496 C C . LEU A 1 183 ? 8.438 -1.951 3.549 1 95.25 183 LEU A C 1
ATOM 1498 O O . LEU A 1 183 ? 7.863 -2.08 4.633 1 95.25 183 LEU A O 1
ATOM 1502 N N . PRO A 1 184 ? 7.992 -1.04 2.641 1 97.12 184 PRO A N 1
ATOM 1503 C CA . PRO A 1 184 ? 6.836 -0.211 2.996 1 97.12 184 PRO A CA 1
ATOM 1504 C C . PRO A 1 184 ? 5.605 -1.037 3.359 1 97.12 184 PRO A C 1
ATOM 1506 O O . PRO A 1 184 ? 4.918 -0.729 4.336 1 97.12 184 PRO A O 1
ATOM 1509 N N . ARG A 1 185 ? 5.332 -2.066 2.613 1 95.94 185 ARG A N 1
ATOM 1510 C CA . ARG A 1 185 ? 4.16 -2.9 2.85 1 95.94 185 ARG A CA 1
ATOM 1511 C C . ARG A 1 185 ? 4.281 -3.66 4.164 1 95.94 185 ARG A C 1
ATOM 1513 O O . ARG A 1 185 ? 3.332 -3.711 4.949 1 95.94 185 ARG A O 1
ATOM 1520 N N . THR A 1 186 ? 5.434 -4.234 4.367 1 95.5 186 THR A N 1
ATOM 1521 C CA . THR A 1 186 ? 5.68 -4.992 5.59 1 95.5 186 THR A CA 1
ATOM 1522 C C . THR A 1 186 ? 5.562 -4.09 6.812 1 95.5 186 THR A C 1
ATOM 1524 O O . THR A 1 186 ? 4.953 -4.473 7.816 1 95.5 186 THR A O 1
ATOM 1527 N N . LEU A 1 187 ? 6.117 -2.949 6.719 1 97.56 187 LEU A N 1
ATOM 1528 C CA . LEU A 1 187 ? 6.043 -2.02 7.84 1 97.56 187 LEU A CA 1
ATOM 1529 C C . LEU A 1 187 ? 4.613 -1.54 8.055 1 97.56 187 LEU A C 1
ATOM 1531 O O . LEU A 1 187 ? 4.18 -1.351 9.195 1 97.56 187 LEU A O 1
ATOM 1535 N N . LEU A 1 188 ? 3.918 -1.28 6.961 1 97.69 188 LEU A N 1
ATOM 1536 C CA . LEU A 1 188 ? 2.516 -0.9 7.105 1 97.69 188 LEU A CA 1
ATOM 1537 C C . LEU A 1 188 ? 1.736 -1.974 7.855 1 97.69 188 LEU A C 1
ATOM 1539 O O . LEU A 1 188 ? 0.969 -1.664 8.773 1 97.69 188 LEU A O 1
ATOM 1543 N N . MET A 1 189 ? 1.938 -3.213 7.535 1 97.38 189 MET A N 1
ATOM 1544 C CA . MET A 1 189 ? 1.277 -4.336 8.188 1 97.38 189 MET A CA 1
ATOM 1545 C C . MET A 1 189 ? 1.709 -4.453 9.648 1 97.38 189 MET A C 1
ATOM 1547 O O . MET A 1 189 ? 0.879 -4.688 10.531 1 97.38 189 MET A O 1
ATOM 1551 N N . TYR A 1 190 ? 2.979 -4.258 9.898 1 97.06 190 TYR A N 1
ATOM 1552 C CA . TYR A 1 190 ? 3.492 -4.301 11.266 1 97.06 190 TYR A CA 1
ATOM 1553 C C . TYR A 1 190 ? 2.859 -3.211 12.125 1 97.06 190 TYR A C 1
ATOM 1555 O O . TYR A 1 190 ? 2.396 -3.477 13.234 1 97.06 190 TYR A O 1
ATOM 1563 N N . TYR A 1 191 ? 2.771 -2.016 11.586 1 97.62 191 TYR A N 1
ATOM 1564 C CA . TYR A 1 191 ? 2.301 -0.859 12.336 1 97.62 191 TYR A CA 1
ATOM 1565 C C . TYR A 1 191 ? 0.779 -0.849 12.43 1 97.62 191 TYR A C 1
ATOM 1567 O O . TYR A 1 191 ? 0.196 0.016 13.086 1 97.62 191 TYR A O 1
ATOM 1575 N N . THR A 1 192 ? 0.136 -1.808 11.797 1 97 192 THR A N 1
ATOM 1576 C CA . THR A 1 192 ? -1.31 -1.959 11.922 1 97 192 THR A CA 1
ATOM 1577 C C . THR A 1 192 ? -1.7 -2.256 13.367 1 97 192 THR A C 1
ATOM 1579 O O . THR A 1 192 ? -2.779 -1.864 13.812 1 97 192 THR A O 1
ATOM 1582 N N . ASN A 1 193 ? -0.838 -2.906 14.062 1 95.69 193 ASN A N 1
ATOM 1583 C CA . ASN A 1 193 ? -1.123 -3.316 15.43 1 95.69 193 ASN A CA 1
ATOM 1584 C C . ASN A 1 193 ? -0.26 -2.557 16.438 1 95.69 193 ASN A C 1
ATOM 1586 O O . ASN A 1 193 ? -0.051 -3.021 17.562 1 95.69 193 ASN A O 1
ATOM 1590 N N . PHE A 1 194 ? 0.235 -1.472 16.047 1 96.62 194 PHE A N 1
ATOM 1591 C CA . PHE A 1 194 ? 1.174 -0.664 16.812 1 96.62 194 PHE A CA 1
ATOM 1592 C C . PHE A 1 194 ? 0.479 0.558 17.406 1 96.62 194 PHE A C 1
ATOM 1594 O O . PHE A 1 194 ? -0.242 1.269 16.703 1 96.62 194 PHE A O 1
ATOM 1601 N N . MET A 1 195 ? 0.676 0.803 18.719 1 95.31 195 MET A N 1
ATOM 1602 C CA . MET A 1 195 ? 0.068 1.964 19.359 1 95.31 195 MET A CA 1
ATOM 1603 C C . MET A 1 195 ? 0.688 3.258 18.844 1 95.31 195 MET A C 1
ATOM 1605 O O . MET A 1 195 ? 1.911 3.406 18.844 1 95.31 195 MET A O 1
ATOM 1609 N N . GLU A 1 196 ? -0.151 4.238 18.422 1 94.31 196 GLU A N 1
ATOM 1610 C CA . GLU A 1 196 ? 0.289 5.527 17.891 1 94.31 196 GLU A CA 1
ATOM 1611 C C . GLU A 1 196 ? 1.241 5.344 16.719 1 94.31 196 GLU A C 1
ATOM 1613 O O . GLU A 1 196 ? 2.336 5.91 16.703 1 94.31 196 GLU A O 1
ATOM 1618 N N . SER A 1 197 ? 0.803 4.555 15.75 1 95.69 197 SER A N 1
ATOM 1619 C CA . SER A 1 197 ? 1.594 4.109 14.609 1 95.69 197 SER A CA 1
ATOM 1620 C C . SER A 1 197 ? 2.072 5.289 13.773 1 95.69 197 SER A C 1
ATOM 1622 O O . SER A 1 197 ? 3.139 5.23 13.156 1 95.69 197 SER A O 1
ATOM 1624 N N . PRO A 1 198 ? 1.404 6.469 13.734 1 95.25 198 PRO A N 1
ATOM 1625 C CA . PRO A 1 198 ? 1.903 7.594 12.945 1 95.25 198 PRO A CA 1
ATOM 1626 C C . PRO A 1 198 ? 3.246 8.117 13.445 1 95.25 198 PRO A C 1
ATOM 1628 O O . PRO A 1 198 ? 3.975 8.781 12.703 1 95.25 198 PRO A O 1
ATOM 1631 N N . ASP A 1 199 ? 3.592 7.816 14.664 1 95.69 199 ASP A N 1
ATOM 1632 C CA . ASP A 1 199 ? 4.84 8.289 15.258 1 95.69 199 ASP A CA 1
ATOM 1633 C C . ASP A 1 199 ? 6.008 7.395 14.859 1 95.69 199 ASP A C 1
ATOM 1635 O O . ASP A 1 199 ? 7.145 7.625 15.273 1 95.69 199 ASP A O 1
ATOM 1639 N N . GLY A 1 200 ? 5.73 6.438 14.062 1 97.31 200 GLY A N 1
ATOM 1640 C CA . GLY A 1 200 ? 6.824 5.496 13.875 1 97.31 200 GLY A CA 1
ATOM 1641 C C . GLY A 1 200 ? 6.93 4.977 12.461 1 97.31 200 GLY A C 1
ATOM 1642 O O . GLY A 1 200 ? 8.008 4.551 12.023 1 97.31 200 GLY A O 1
ATOM 1643 N N . TYR A 1 201 ? 5.844 4.953 11.648 1 98.12 201 TYR A N 1
ATOM 1644 C CA . TYR A 1 201 ? 5.824 4.273 10.359 1 98.12 201 TYR A CA 1
ATOM 1645 C C . TYR A 1 201 ? 6.84 4.887 9.398 1 98.12 201 TYR A C 1
ATOM 1647 O O . TYR A 1 201 ? 7.77 4.211 8.953 1 98.12 201 TYR A O 1
ATOM 1655 N N . PHE A 1 202 ? 6.703 6.203 9.141 1 98.62 202 PHE A N 1
ATOM 1656 C CA . PHE A 1 202 ? 7.586 6.84 8.172 1 98.62 202 PHE A CA 1
ATOM 1657 C C . PHE A 1 202 ? 9.016 6.895 8.695 1 98.62 202 PHE A C 1
ATOM 1659 O O . PHE A 1 202 ? 9.969 6.781 7.922 1 98.62 202 PHE A O 1
ATOM 1666 N N . HIS A 1 203 ? 9.148 7.051 10 1 98.56 203 HIS A N 1
ATOM 1667 C CA . HIS A 1 203 ? 10.453 7.117 10.648 1 98.56 203 HIS A CA 1
ATOM 1668 C C . HIS A 1 203 ? 11.227 5.812 10.469 1 98.56 203 HIS A C 1
ATOM 1670 O O . HIS A 1 203 ? 12.391 5.828 10.062 1 98.56 203 HIS A O 1
ATOM 1676 N N . THR A 1 204 ? 10.523 4.754 10.711 1 98.62 204 THR A N 1
ATOM 1677 C CA . THR A 1 204 ? 11.133 3.441 10.562 1 98.62 204 THR A CA 1
ATOM 1678 C C . THR A 1 204 ? 11.406 3.139 9.086 1 98.62 204 THR A C 1
ATOM 1680 O O . THR A 1 204 ? 12.453 2.584 8.742 1 98.62 204 THR A O 1
ATOM 1683 N N . LEU A 1 205 ? 10.5 3.508 8.258 1 98.44 205 LEU A N 1
ATOM 1684 C CA . LEU A 1 205 ? 10.641 3.238 6.836 1 98.44 205 LEU A CA 1
ATOM 1685 C C . LEU A 1 205 ? 11.844 3.973 6.258 1 98.44 205 LEU A C 1
ATOM 1687 O O . LEU A 1 205 ? 12.719 3.354 5.641 1 98.44 205 LEU A O 1
ATOM 1691 N N . VAL A 1 206 ? 11.961 5.27 6.512 1 98.44 206 VAL A N 1
ATOM 1692 C CA . VAL A 1 206 ? 13.008 6.082 5.902 1 98.44 206 VAL A CA 1
ATOM 1693 C C . VAL A 1 206 ? 14.367 5.652 6.441 1 98.44 206 VAL A C 1
ATOM 1695 O O . VAL A 1 206 ? 15.352 5.602 5.695 1 98.44 206 VAL A O 1
ATOM 1698 N N . CYS A 1 207 ? 14.406 5.297 7.676 1 98.44 207 CYS A N 1
ATOM 1699 C CA . CYS A 1 207 ? 15.695 5.02 8.312 1 98.44 207 CYS A CA 1
ATOM 1700 C C . CYS A 1 207 ? 16.172 3.613 7.98 1 98.44 207 CYS A C 1
ATOM 1702 O O . CYS A 1 207 ? 17.359 3.299 8.148 1 98.44 207 CYS A O 1
ATOM 1704 N N . ASN A 1 208 ? 15.273 2.734 7.543 1 97.75 208 ASN A N 1
ATOM 1705 C CA . ASN A 1 208 ? 15.664 1.359 7.254 1 97.75 208 ASN A CA 1
ATOM 1706 C C . ASN A 1 208 ? 15.906 1.145 5.762 1 97.75 208 ASN A C 1
ATOM 1708 O O . ASN A 1 208 ? 16.141 0.019 5.324 1 97.75 208 ASN A O 1
ATOM 1712 N N . HIS A 1 209 ? 15.82 2.135 4.996 1 96.75 209 HIS A N 1
ATOM 1713 C CA . HIS A 1 209 ? 16.062 1.983 3.566 1 96.75 209 HIS A CA 1
ATOM 1714 C C . HIS A 1 209 ? 17.344 2.686 3.141 1 96.75 209 HIS A C 1
ATOM 1716 O O . HIS A 1 209 ? 17.5 3.885 3.377 1 96.75 209 HIS A O 1
ATOM 1722 N N . LYS A 1 210 ? 18.156 2.078 2.354 1 94.88 210 LYS A N 1
ATOM 1723 C CA . LYS A 1 210 ? 19.5 2.533 2.021 1 94.88 210 LYS A CA 1
ATOM 1724 C C . LYS A 1 210 ? 19.453 3.814 1.193 1 94.88 210 LYS A C 1
ATOM 1726 O O . LYS A 1 210 ? 20.328 4.672 1.324 1 94.88 210 LYS A O 1
ATOM 1731 N N . ASP A 1 211 ? 18.469 3.963 0.374 1 95.38 211 ASP A N 1
ATOM 1732 C CA . ASP A 1 211 ? 18.406 5.109 -0.53 1 95.38 211 ASP A CA 1
ATOM 1733 C C . ASP A 1 211 ? 17.922 6.359 0.203 1 95.38 211 ASP A C 1
ATOM 1735 O O . ASP A 1 211 ? 18.109 7.477 -0.282 1 95.38 211 ASP A O 1
ATOM 1739 N N . TYR A 1 212 ? 17.25 6.18 1.421 1 97.19 212 TYR A N 1
ATOM 1740 C CA . TYR A 1 212 ? 16.594 7.34 2.01 1 97.19 212 TYR A CA 1
ATOM 1741 C C . TYR A 1 212 ? 17.141 7.637 3.398 1 97.19 212 TYR A C 1
ATOM 1743 O O . TYR A 1 212 ? 16.953 8.734 3.93 1 97.19 212 TYR A O 1
ATOM 1751 N N . GLN A 1 213 ? 17.859 6.727 3.979 1 96.75 213 GLN A N 1
ATOM 1752 C CA . GLN A 1 213 ? 18.297 6.863 5.363 1 96.75 213 GLN A CA 1
ATOM 1753 C C . GLN A 1 213 ? 19.203 8.078 5.535 1 96.75 213 GLN A C 1
ATOM 1755 O O . GLN A 1 213 ? 19.234 8.695 6.602 1 96.75 213 GLN A O 1
ATOM 1760 N N . ASN A 1 214 ? 19.922 8.531 4.477 1 95.25 214 ASN A N 1
ATOM 1761 C CA . ASN A 1 214 ? 20.828 9.664 4.566 1 95.25 214 ASN A CA 1
ATOM 1762 C C . ASN A 1 214 ? 20.188 10.953 4.086 1 95.25 214 ASN A C 1
ATOM 1764 O O . ASN A 1 214 ? 20.875 11.961 3.879 1 95.25 214 ASN A O 1
ATOM 1768 N N . THR A 1 215 ? 18.906 10.914 3.906 1 96.81 215 THR A N 1
ATOM 1769 C CA . THR A 1 215 ? 18.203 12.094 3.422 1 96.81 215 THR A CA 1
ATOM 1770 C C . THR A 1 215 ? 17.422 12.758 4.555 1 96.81 215 THR A C 1
ATOM 1772 O O . THR A 1 215 ? 16.734 13.758 4.336 1 96.81 215 THR A O 1
ATOM 1775 N N . THR A 1 216 ? 17.5 12.32 5.793 1 97.5 216 THR A N 1
ATOM 1776 C CA . THR A 1 216 ? 16.688 12.812 6.902 1 97.5 216 THR A CA 1
ATOM 1777 C C . THR A 1 216 ? 17.359 14.016 7.562 1 97.5 216 THR A C 1
ATOM 1779 O O . THR A 1 216 ? 18.562 14 7.82 1 97.5 216 THR A O 1
ATOM 1782 N N . VAL A 1 217 ? 16.656 15.102 7.844 1 97.25 217 VAL A N 1
ATOM 1783 C CA . VAL A 1 217 ? 17.172 16.312 8.477 1 97.25 217 VAL A CA 1
ATOM 1784 C C . VAL A 1 217 ? 16.969 16.234 9.984 1 97.25 217 VAL A C 1
ATOM 1786 O O . VAL A 1 217 ? 17.547 17.016 10.734 1 97.25 217 VAL A O 1
ATOM 1789 N N . ASN A 1 218 ? 16.062 15.281 10.453 1 96.81 218 ASN A N 1
ATOM 1790 C CA . ASN A 1 218 ? 15.68 14.977 11.836 1 96.81 218 ASN A CA 1
ATOM 1791 C C . ASN A 1 218 ? 15.039 16.188 12.508 1 96.81 218 ASN A C 1
ATOM 1793 O O . ASN A 1 218 ? 15.414 16.547 13.625 1 96.81 218 ASN A O 1
ATOM 1797 N N . HIS A 1 219 ? 14.219 16.812 11.953 1 97.75 219 HIS A N 1
ATOM 1798 C CA . HIS A 1 219 ? 13.398 17.938 12.398 1 97.75 219 HIS A CA 1
ATOM 1799 C C . HIS A 1 219 ? 12.062 17.969 11.664 1 97.75 219 HIS A C 1
ATOM 1801 O O . HIS A 1 219 ? 12.016 17.75 10.445 1 97.75 219 HIS A O 1
ATOM 1807 N N . ASP A 1 220 ? 10.977 18.219 12.344 1 97.69 220 ASP A N 1
ATOM 1808 C CA . ASP A 1 220 ? 9.664 18.109 11.711 1 97.69 220 ASP A CA 1
ATOM 1809 C C . ASP A 1 220 ? 9.172 19.484 11.242 1 97.69 220 ASP A C 1
ATOM 1811 O O . ASP A 1 220 ? 8.055 19.594 10.727 1 97.69 220 ASP A O 1
ATOM 1815 N N . LEU A 1 221 ? 9.969 20.594 11.453 1 98 221 LEU A N 1
ATOM 1816 C CA . LEU A 1 221 ? 9.711 21.953 11.008 1 98 221 LEU A CA 1
ATOM 1817 C C . LEU A 1 221 ? 8.445 22.516 11.664 1 98 221 LEU A C 1
ATOM 1819 O O . LEU A 1 221 ? 7.684 23.25 11.031 1 98 221 LEU A O 1
ATOM 1823 N N . ARG A 1 222 ? 8.25 22.156 12.922 1 98 222 ARG A N 1
ATOM 1824 C CA . ARG A 1 222 ? 7.141 22.641 13.727 1 98 222 ARG A CA 1
ATOM 1825 C C . ARG A 1 222 ? 7.633 23.188 15.07 1 98 222 ARG A C 1
ATOM 1827 O O . ARG A 1 222 ? 8.562 22.625 15.656 1 98 222 ARG A O 1
ATOM 1834 N N . TYR A 1 223 ? 7.055 24.297 15.414 1 98.31 223 TYR A N 1
ATOM 1835 C CA . TYR A 1 223 ? 7.18 24.688 16.812 1 98.31 223 TYR A CA 1
ATOM 1836 C C . TYR A 1 223 ? 6.086 24.062 17.656 1 98.31 223 TYR A C 1
ATOM 1838 O O . TYR A 1 223 ? 4.895 24.297 17.422 1 98.31 223 TYR A O 1
ATOM 1846 N N . ILE A 1 224 ? 6.453 23.219 18.547 1 97.25 224 ILE A N 1
ATOM 1847 C CA . ILE A 1 224 ? 5.547 22.531 19.469 1 97.25 224 ILE A CA 1
ATOM 1848 C C . ILE A 1 224 ? 6.031 22.719 20.906 1 97.25 224 ILE A C 1
ATOM 1850 O O . ILE A 1 224 ? 7.23 22.625 21.172 1 97.25 224 ILE A O 1
ATOM 1854 N N . ARG A 1 225 ? 5.117 23 21.75 1 96.5 225 ARG A N 1
ATOM 1855 C CA . ARG A 1 225 ? 5.453 23.141 23.172 1 96.5 225 ARG A CA 1
ATOM 1856 C C . ARG A 1 225 ? 4.762 22.062 24 1 96.5 225 ARG A C 1
ATOM 1858 O O . ARG A 1 225 ? 3.57 21.797 23.812 1 96.5 225 ARG A O 1
ATOM 1865 N N . TRP A 1 226 ? 5.504 21.516 24.906 1 93.25 226 TRP A N 1
ATOM 1866 C CA . TRP A 1 226 ? 4.984 20.438 25.75 1 93.25 226 TRP A CA 1
ATOM 1867 C C . TRP A 1 226 ? 5.023 20.828 27.219 1 93.25 226 TRP A C 1
ATOM 1869 O O . TRP A 1 226 ? 5.852 21.656 27.625 1 93.25 226 TRP A O 1
ATOM 1879 N N . ASP A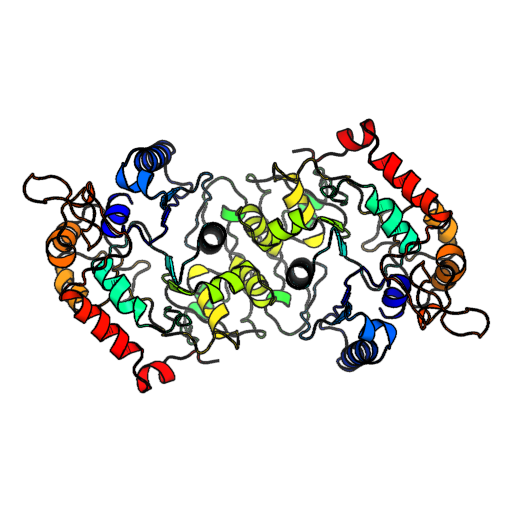 1 227 ? 4.172 20.156 27.906 1 90.12 227 ASP A N 1
ATOM 1880 C CA . ASP A 1 227 ? 4.234 20.281 29.359 1 90.12 227 ASP A CA 1
ATOM 1881 C C . ASP A 1 227 ? 5.449 19.531 29.922 1 90.12 227 ASP A C 1
ATOM 1883 O O . ASP A 1 227 ? 6.094 18.766 29.203 1 90.12 227 ASP A O 1
ATOM 1887 N N . ASN A 1 228 ? 5.797 19.859 31.109 1 85.56 228 ASN A N 1
ATOM 1888 C CA . ASN A 1 228 ? 6.832 19.141 31.844 1 85.56 228 ASN A CA 1
ATOM 1889 C C . ASN A 1 228 ? 6.316 18.609 33.188 1 85.56 228 ASN A C 1
ATOM 1891 O O . ASN A 1 228 ? 6.086 19.391 34.125 1 85.56 228 ASN A O 1
ATOM 1895 N N . PRO A 1 229 ? 6.195 17.359 33.406 1 83.5 229 PRO A N 1
ATOM 1896 C CA . PRO A 1 229 ? 6.418 16.344 32.375 1 83.5 229 PRO A CA 1
ATOM 1897 C C . PRO A 1 229 ? 5.379 16.391 31.266 1 83.5 229 PRO A C 1
ATOM 1899 O O . PRO A 1 229 ? 4.277 16.906 31.453 1 83.5 229 PRO A O 1
ATOM 1902 N N . PRO A 1 230 ? 5.758 15.961 30.109 1 80.19 230 PRO A N 1
ATOM 1903 C CA . PRO A 1 230 ? 4.844 16.031 28.969 1 80.19 230 PRO A CA 1
ATOM 1904 C C . PRO A 1 230 ? 3.547 15.258 29.188 1 80.19 230 PRO A C 1
ATOM 1906 O O . PRO A 1 230 ? 3.562 14.188 29.797 1 80.19 230 PRO A O 1
ATOM 1909 N N . LYS A 1 231 ? 2.475 15.93 28.844 1 78.06 231 LYS A N 1
ATOM 1910 C CA . LYS A 1 231 ? 1.163 15.289 28.844 1 78.06 231 LYS A CA 1
ATOM 1911 C C . LYS A 1 231 ? 0.893 14.594 27.516 1 78.06 231 LYS A C 1
ATOM 1913 O O . LYS A 1 231 ? 1.786 14.492 26.672 1 78.06 231 LYS A O 1
ATOM 1918 N N . GLU A 1 232 ? -0.228 14 27.344 1 75.56 232 GLU A N 1
ATOM 1919 C CA . GLU A 1 232 ? -0.612 13.219 26.172 1 75.56 232 GLU A CA 1
ATOM 1920 C C . GLU A 1 232 ? -0.658 14.094 24.922 1 75.56 232 GLU A C 1
ATOM 1922 O O . GLU A 1 232 ? -0.354 13.625 23.828 1 75.56 232 GLU A O 1
ATOM 1927 N N . HIS A 1 233 ? -1.006 15.312 25.266 1 86.12 233 HIS A N 1
ATOM 1928 C CA . HIS A 1 233 ? -1.106 16.25 24.141 1 86.12 233 HIS A CA 1
ATOM 1929 C C . HIS A 1 233 ? -0.239 17.484 24.391 1 86.12 233 HIS A C 1
ATOM 1931 O O . HIS A 1 233 ? -0.022 17.875 25.531 1 86.12 233 HIS A O 1
ATOM 1937 N N . PRO A 1 234 ? 0.238 18.047 23.281 1 93.44 234 PRO A N 1
ATOM 1938 C CA . PRO A 1 234 ? 1.012 19.281 23.438 1 93.44 234 PRO A CA 1
ATOM 1939 C C . PRO A 1 234 ? 0.178 20.438 23.984 1 93.44 234 PRO A C 1
ATOM 1941 O O . PRO A 1 234 ? -1.054 20.391 23.953 1 93.44 234 PRO A O 1
ATOM 1944 N N . MET A 1 235 ? 0.869 21.469 24.469 1 95.44 235 MET A N 1
ATOM 1945 C CA . MET A 1 235 ? 0.201 22.641 25 1 95.44 235 MET A CA 1
ATOM 1946 C C . MET A 1 235 ? -0.412 23.469 23.859 1 95.44 235 MET A C 1
ATOM 1948 O O . MET A 1 235 ? 0.182 23.609 22.797 1 95.44 235 MET A O 1
ATOM 1952 N N . ASN A 1 236 ? -1.594 24.031 24.188 1 97.19 236 ASN A N 1
ATOM 1953 C CA . ASN A 1 236 ? -2.113 25.031 23.266 1 97.19 236 ASN A CA 1
ATOM 1954 C C . ASN A 1 236 ? -1.266 26.297 23.281 1 97.19 236 ASN A C 1
ATOM 1956 O O . ASN A 1 236 ? -0.991 26.859 24.344 1 97.19 236 ASN A O 1
ATOM 1960 N N . LEU A 1 237 ? -0.88 26.719 22.172 1 98.44 237 LEU A N 1
ATOM 1961 C CA . LEU A 1 237 ? -0.065 27.922 22.031 1 98.44 237 LEU A CA 1
ATOM 1962 C C . LEU A 1 237 ? -0.926 29.172 22.141 1 98.44 237 LEU A C 1
ATOM 1964 O O . LEU A 1 237 ? -2.037 29.219 21.609 1 98.44 237 LEU A O 1
ATOM 1968 N N . THR A 1 238 ? -0.426 30.141 22.844 1 98.25 238 THR A N 1
ATOM 1969 C CA . THR A 1 238 ? -1.133 31.406 23.094 1 98.25 238 THR A CA 1
ATOM 1970 C C . THR A 1 238 ? -0.225 32.594 22.828 1 98.25 238 THR A C 1
ATOM 1972 O O . THR A 1 238 ? 0.894 32.438 22.344 1 98.25 238 THR A O 1
ATOM 1975 N N . LEU A 1 239 ? -0.802 33.781 23.156 1 98.5 239 LEU A N 1
ATOM 1976 C CA . LEU A 1 239 ? -0.049 35 22.984 1 98.5 239 LEU A CA 1
ATOM 1977 C C . LEU A 1 239 ? 1.251 34.969 23.781 1 98.5 239 LEU A C 1
ATOM 1979 O O . LEU A 1 239 ? 2.258 35.531 23.359 1 98.5 239 LEU A O 1
ATOM 1983 N N . GLU A 1 240 ? 1.237 34.25 24.875 1 97.88 240 GLU A N 1
ATOM 1984 C CA . GLU A 1 240 ? 2.412 34.156 25.734 1 97.88 240 GLU A CA 1
ATOM 1985 C C . GLU A 1 240 ? 3.562 33.438 25.016 1 97.88 240 GLU A C 1
ATOM 1987 O O . GLU A 1 240 ? 4.727 33.625 25.391 1 97.88 240 GLU A O 1
ATOM 1992 N N . HIS A 1 241 ? 3.264 32.688 24.031 1 98.19 241 HIS A N 1
ATOM 1993 C CA . HIS A 1 241 ? 4.27 31.891 23.359 1 98.19 241 HIS A CA 1
ATOM 1994 C C . HIS A 1 241 ? 4.68 32.5 22.031 1 98.19 241 HIS A C 1
ATOM 1996 O O . HIS A 1 241 ? 5.469 31.922 21.281 1 98.19 241 HIS A O 1
ATOM 2002 N N . PHE A 1 242 ? 4.137 33.625 21.688 1 98.44 242 PHE A N 1
ATOM 2003 C CA . PHE A 1 242 ? 4.289 34.219 20.359 1 98.44 242 PHE A CA 1
ATOM 2004 C C . PHE A 1 242 ? 5.762 34.469 20.047 1 98.44 242 PHE A C 1
ATOM 2006 O O . PHE A 1 242 ? 6.242 34.094 18.969 1 98.44 242 PHE A O 1
ATOM 2013 N N . ASP A 1 243 ? 6.465 35.062 20.969 1 98.19 243 ASP A N 1
ATOM 2014 C CA . ASP A 1 243 ? 7.863 35.375 20.719 1 98.19 243 ASP A CA 1
ATOM 2015 C C . ASP A 1 243 ? 8.695 34.125 20.5 1 98.19 243 ASP A C 1
ATOM 2017 O O . ASP A 1 243 ? 9.594 34.094 19.656 1 98.19 243 ASP A O 1
ATOM 2021 N N . ASP A 1 244 ? 8.43 33.125 21.266 1 98.12 244 ASP A N 1
ATOM 2022 C CA . ASP A 1 244 ? 9.141 31.875 21.125 1 98.12 244 ASP A CA 1
ATOM 2023 C C . ASP A 1 244 ? 8.852 31.234 19.766 1 98.12 244 ASP A C 1
ATOM 2025 O O . ASP A 1 244 ? 9.742 30.641 19.141 1 98.12 244 ASP A O 1
ATOM 2029 N N . MET A 1 245 ? 7.652 31.281 19.328 1 98.19 245 MET A N 1
ATOM 2030 C CA . MET A 1 245 ? 7.277 30.781 18.016 1 98.19 245 MET A CA 1
ATOM 2031 C C . MET A 1 245 ? 8.086 31.469 16.922 1 98.19 245 MET A C 1
ATOM 2033 O O . MET A 1 245 ? 8.641 30.797 16.047 1 98.19 245 MET A O 1
ATOM 2037 N N . VAL A 1 246 ? 8.164 32.75 17.062 1 97.56 246 VAL A N 1
ATOM 2038 C CA . VAL A 1 246 ? 8.875 33.562 16.062 1 97.56 246 VAL A CA 1
ATOM 2039 C C . VAL A 1 246 ? 10.367 33.219 16.094 1 97.56 246 VAL A C 1
ATOM 2041 O O . VAL A 1 246 ? 10.984 33 15.039 1 97.56 246 VAL A O 1
ATOM 2044 N N . GLN A 1 247 ? 10.922 33.062 17.25 1 97.12 247 GLN A N 1
ATOM 2045 C CA . GLN A 1 247 ? 12.352 32.844 17.422 1 97.12 247 GLN A CA 1
ATOM 2046 C C . GLN A 1 247 ? 12.734 31.438 16.953 1 97.12 247 GLN A C 1
ATOM 2048 O O . GLN A 1 247 ? 13.875 31.203 16.547 1 97.12 247 GLN A O 1
ATOM 2053 N N . SER A 1 248 ? 11.82 30.547 16.953 1 97.44 248 SER A N 1
ATOM 2054 C CA . SER A 1 248 ? 12.094 29.172 16.562 1 97.44 248 SER A CA 1
ATOM 2055 C C . SER A 1 248 ? 12.5 29.078 15.094 1 97.44 248 SER A C 1
ATOM 2057 O O . SER A 1 248 ? 13.188 28.141 14.688 1 97.44 248 SER A O 1
ATOM 2059 N N . GLY A 1 249 ? 11.977 30.016 14.289 1 97.75 249 GLY A N 1
ATOM 2060 C CA . GLY A 1 249 ? 12.242 30 12.859 1 97.75 249 GLY A CA 1
ATOM 2061 C C . GLY A 1 249 ? 11.422 28.969 12.109 1 97.75 249 GLY A C 1
ATOM 2062 O O . GLY A 1 249 ? 11.469 28.891 10.883 1 97.75 249 GLY A O 1
ATOM 2063 N N . ALA A 1 250 ? 10.609 28.125 12.836 1 98.06 250 ALA A N 1
ATOM 2064 C CA . ALA A 1 250 ? 9.805 27.078 12.203 1 98.06 250 ALA A CA 1
ATOM 2065 C C . ALA A 1 250 ? 8.695 27.688 11.344 1 98.06 250 ALA A C 1
ATOM 2067 O O . ALA A 1 250 ? 8.117 28.719 11.703 1 98.06 250 ALA A O 1
ATOM 2068 N N . PRO A 1 251 ? 8.391 27.031 10.25 1 98.31 251 PRO A N 1
ATOM 2069 C CA . PRO A 1 251 ? 7.367 27.594 9.367 1 98.31 251 PRO A CA 1
ATOM 2070 C C . PRO A 1 251 ? 5.945 27.312 9.852 1 98.31 251 PRO A C 1
ATOM 2072 O O . PRO A 1 251 ? 4.996 27.938 9.375 1 98.31 251 PRO A O 1
ATOM 2075 N N . PHE A 1 252 ? 5.77 26.328 10.711 1 98.56 252 PHE A N 1
ATOM 2076 C CA . PHE A 1 252 ? 4.453 26.016 11.258 1 98.56 252 PHE A CA 1
ATOM 2077 C C . PHE A 1 252 ? 4.52 25.844 12.773 1 98.56 252 PHE A C 1
ATOM 2079 O O . PHE A 1 252 ? 5.598 25.625 13.328 1 98.56 252 PHE A O 1
ATOM 2086 N N . ALA A 1 253 ? 3.396 26.031 13.344 1 98.62 253 ALA A N 1
ATOM 2087 C CA . ALA A 1 253 ? 3.275 25.766 14.781 1 98.62 253 ALA A CA 1
ATOM 2088 C C . ALA A 1 253 ? 2.047 24.922 15.086 1 98.62 253 ALA A C 1
ATOM 2090 O O . ALA A 1 253 ? 1.06 24.953 14.344 1 98.62 253 ALA A O 1
ATOM 2091 N N . HIS A 1 254 ? 2.203 24.125 16.078 1 97.38 254 HIS A N 1
ATOM 2092 C CA . HIS A 1 254 ? 1.184 23.219 16.594 1 97.38 254 HIS A CA 1
ATOM 2093 C C . HIS A 1 254 ? 1.203 23.203 18.125 1 97.38 254 HIS A C 1
ATOM 2095 O O . HIS A 1 254 ? 2.275 23.188 18.734 1 97.38 254 HIS A O 1
ATOM 2101 N N . THR A 1 255 ? 0.093 23.297 18.875 1 96.88 255 THR A N 1
ATOM 2102 C CA . THR A 1 255 ? -1.248 23.375 18.297 1 96.88 255 THR A CA 1
ATOM 2103 C C . THR A 1 255 ? -1.996 24.594 18.844 1 96.88 255 THR A C 1
ATOM 2105 O O . THR A 1 255 ? -1.597 25.172 19.844 1 96.88 255 THR A O 1
ATOM 2108 N N . PHE A 1 256 ? -3.057 24.969 18.188 1 98.25 256 PHE A N 1
ATOM 2109 C CA . PHE A 1 256 ? -3.82 26.141 18.578 1 98.25 256 PHE A CA 1
ATOM 2110 C C . PHE A 1 256 ? -5.266 25.781 18.891 1 98.25 256 PHE A C 1
ATOM 2112 O O . PHE A 1 256 ? -5.863 24.953 18.188 1 98.25 256 PHE A O 1
ATOM 2119 N N . ALA A 1 257 ? -5.742 26.375 19.922 1 96.81 257 ALA A N 1
ATOM 2120 C CA . ALA A 1 257 ? -7.18 26.297 20.141 1 96.81 257 ALA A CA 1
ATOM 2121 C C . ALA A 1 257 ? -7.945 27.109 19.094 1 96.81 257 ALA A C 1
ATOM 2123 O O . ALA A 1 257 ? -7.449 28.125 18.609 1 96.81 257 ALA A O 1
ATOM 2124 N N . LYS A 1 258 ? -9.141 26.656 18.938 1 93.06 258 LYS A N 1
ATOM 2125 C CA . LYS A 1 258 ? -9.969 27.344 17.953 1 93.06 258 LYS A CA 1
ATOM 2126 C C . LYS A 1 258 ? -10.164 28.812 18.328 1 93.06 258 LYS A C 1
ATOM 2128 O O . LYS A 1 258 ? -10.461 29.125 19.484 1 93.06 258 LYS A O 1
ATOM 2133 N N . ASP A 1 259 ? -9.898 29.75 17.469 1 91.19 259 ASP A N 1
ATOM 2134 C CA . ASP A 1 259 ? -10.172 31.172 17.547 1 91.19 259 ASP A CA 1
ATOM 2135 C C . ASP A 1 259 ? -9.344 31.828 18.656 1 91.19 259 ASP A C 1
ATOM 2137 O O . ASP A 1 259 ? -9.766 32.844 19.25 1 91.19 259 ASP A O 1
ATOM 2141 N N . ASP A 1 260 ? -8.32 31.125 19 1 96.69 260 ASP A N 1
ATOM 2142 C CA . ASP A 1 260 ? -7.41 31.766 19.953 1 96.69 260 ASP A CA 1
ATOM 2143 C C . ASP A 1 260 ? -6.887 33.094 19.391 1 96.69 260 ASP A C 1
ATOM 2145 O O . ASP A 1 260 ? -6.551 33.188 18.203 1 96.69 260 ASP A O 1
ATOM 2149 N N . PRO A 1 261 ? -6.758 34.125 20.203 1 97.19 261 PRO A N 1
ATOM 2150 C CA . PRO A 1 261 ? -6.34 35.469 19.734 1 97.19 261 PRO A CA 1
ATOM 2151 C C . PRO A 1 261 ? -4.938 35.469 19.141 1 97.19 261 PRO A C 1
ATOM 2153 O O . PRO A 1 261 ? -4.598 36.344 18.359 1 97.19 261 PRO A O 1
ATOM 2156 N N . VAL A 1 262 ? -4.145 34.531 19.578 1 98.25 262 VAL A N 1
ATOM 2157 C CA . VAL A 1 262 ? -2.785 34.5 19.047 1 98.25 262 VAL A CA 1
ATOM 2158 C C . VAL A 1 262 ? -2.828 34.312 17.531 1 98.25 262 VAL A C 1
ATOM 2160 O O . VAL A 1 262 ? -1.933 34.781 16.812 1 98.25 262 VAL A O 1
ATOM 2163 N N . LEU A 1 263 ? -3.865 33.656 17 1 98.12 263 LEU A N 1
ATOM 2164 C CA . LEU A 1 263 ? -4.004 33.469 15.562 1 98.12 263 LEU A CA 1
ATOM 2165 C C . LEU A 1 263 ? -4.164 34.812 14.844 1 98.12 263 LEU A C 1
ATOM 2167 O O . LEU A 1 263 ? -3.637 35 13.742 1 98.12 263 LEU A O 1
ATOM 2171 N N . ASP A 1 264 ? -4.824 35.719 15.469 1 97.81 264 ASP A N 1
ATOM 2172 C CA . ASP A 1 264 ? -4.973 37.062 14.906 1 97.81 264 ASP A CA 1
ATOM 2173 C C . ASP A 1 264 ? -3.635 37.781 14.867 1 97.81 264 ASP A C 1
ATOM 2175 O O . ASP A 1 264 ? -3.344 38.5 13.906 1 97.81 264 ASP A O 1
ATOM 2179 N N . LYS A 1 265 ? -2.943 37.625 15.914 1 98.12 265 LYS A N 1
ATOM 2180 C CA . LYS A 1 265 ? -1.629 38.281 15.953 1 98.12 265 LYS A CA 1
ATOM 2181 C C . LYS A 1 265 ? -0.712 37.688 14.875 1 98.12 265 LYS A C 1
ATOM 2183 O O . LYS A 1 265 ? 0.018 38.438 14.211 1 98.12 265 LYS A O 1
ATOM 2188 N N . ILE A 1 266 ? -0.691 36.406 14.688 1 97.81 266 ILE A N 1
ATOM 2189 C CA . ILE A 1 266 ? 0.098 35.75 13.641 1 97.81 266 ILE A CA 1
ATOM 2190 C C . ILE A 1 266 ? -0.325 36.312 12.273 1 97.81 266 ILE A C 1
ATOM 2192 O O . ILE A 1 266 ? 0.521 36.656 11.453 1 97.81 266 ILE A O 1
ATOM 2196 N N . ASP A 1 267 ? -1.614 36.344 12.055 1 97.31 267 ASP A N 1
ATOM 2197 C CA . ASP A 1 267 ? -2.146 36.875 10.797 1 97.31 267 ASP A CA 1
ATOM 2198 C C . ASP A 1 267 ? -1.63 38.281 10.523 1 97.31 267 ASP A C 1
ATOM 2200 O O . ASP A 1 267 ? -1.168 38.594 9.422 1 97.31 267 ASP A O 1
ATOM 2204 N N . GLN A 1 268 ? -1.656 39.062 11.508 1 96.25 268 GLN A N 1
ATOM 2205 C CA . GLN A 1 268 ? -1.312 40.469 11.352 1 96.25 268 GLN A CA 1
ATOM 2206 C C . GLN A 1 268 ? 0.201 40.688 11.281 1 96.25 268 GLN A C 1
ATOM 2208 O O . GLN A 1 268 ? 0.706 41.312 10.352 1 96.25 268 GLN A O 1
ATOM 2213 N N . ASP A 1 269 ? 0.888 40.094 12.203 1 96.69 269 ASP A N 1
ATOM 2214 C CA . ASP A 1 269 ? 2.295 40.438 12.398 1 96.69 269 ASP A CA 1
ATOM 2215 C C . ASP A 1 269 ? 3.193 39.625 11.477 1 96.69 269 ASP A C 1
ATOM 2217 O O . ASP A 1 269 ? 4.27 40.062 11.086 1 96.69 269 ASP A O 1
ATOM 2221 N N . LEU A 1 270 ? 2.775 38.438 11.195 1 97.19 270 LEU A N 1
ATOM 2222 C CA . LEU A 1 270 ? 3.674 37.531 10.461 1 97.19 270 LEU A CA 1
ATOM 2223 C C . LEU A 1 270 ? 3.189 37.344 9.031 1 97.19 270 LEU A C 1
ATOM 2225 O O . LEU A 1 270 ? 3.99 37.344 8.094 1 97.19 270 LEU A O 1
ATOM 2229 N N . LEU A 1 271 ? 1.905 37.188 8.812 1 96.94 271 LEU A N 1
ATOM 2230 C CA . LEU A 1 271 ? 1.387 36.781 7.508 1 96.94 271 LEU A CA 1
ATOM 2231 C C . LEU A 1 271 ? 0.85 38 6.754 1 96.94 271 LEU A C 1
ATOM 2233 O O . LEU A 1 271 ? 0.596 37.906 5.547 1 96.94 271 LEU A O 1
ATOM 2237 N N . LYS A 1 272 ? 0.665 39.125 7.43 1 93.75 272 LYS A N 1
ATOM 2238 C CA . LYS A 1 272 ? 0.175 40.375 6.852 1 93.75 272 LYS A CA 1
ATOM 2239 C C . LYS A 1 272 ? -1.157 40.156 6.137 1 93.75 272 LYS A C 1
ATOM 2241 O O . LYS A 1 272 ? -1.331 40.594 4.996 1 93.75 272 LYS A O 1
ATOM 2246 N N . ARG A 1 273 ? -2.014 39.469 6.926 1 93.81 273 ARG A N 1
ATOM 2247 C CA . ARG A 1 273 ? -3.361 39.219 6.43 1 93.81 273 ARG A CA 1
ATOM 2248 C C . ARG A 1 273 ? -4.402 39.5 7.508 1 93.81 273 ARG A C 1
ATOM 2250 O O . ARG A 1 273 ? -4.059 39.719 8.664 1 93.81 273 ARG A O 1
ATOM 2257 N N . SER A 1 274 ? -5.656 39.562 7.02 1 89.12 274 SER A N 1
ATOM 2258 C CA . SER A 1 274 ? -6.797 39.625 7.93 1 89.12 274 SER A CA 1
ATOM 2259 C C . SER A 1 274 ? -7.648 38.344 7.797 1 89.12 274 SER A C 1
ATOM 2261 O O . SER A 1 274 ? -7.582 37.656 6.781 1 89.12 274 SER A O 1
ATOM 2263 N N . ASP A 1 275 ? -8.367 38.188 8.836 1 84.56 275 ASP A N 1
ATOM 2264 C CA . ASP A 1 275 ? -9.234 37 8.82 1 84.56 275 ASP A CA 1
ATOM 2265 C C . ASP A 1 275 ? -10.172 37.031 7.609 1 84.56 275 ASP A C 1
ATOM 2267 O O . ASP A 1 275 ? -10.719 38.062 7.266 1 84.56 275 ASP A O 1
ATOM 2271 N N . GLY A 1 276 ? -10.242 35.875 7 1 88.5 276 GLY A N 1
ATOM 2272 C CA . GLY A 1 276 ? -11.109 35.75 5.836 1 88.5 276 GLY A CA 1
ATOM 2273 C C . GLY A 1 276 ? -10.398 36.094 4.535 1 88.5 276 GLY A C 1
ATOM 2274 O O . GLY A 1 276 ? -10.992 35.969 3.457 1 88.5 276 GLY A O 1
ATOM 2275 N N . ARG A 1 277 ? -9.203 36.5 4.613 1 93.62 277 ARG A N 1
ATOM 2276 C CA . ARG A 1 277 ? -8.422 36.844 3.428 1 93.62 277 ARG A CA 1
ATOM 2277 C C . ARG A 1 277 ? -7.27 35.844 3.227 1 93.62 277 ARG A C 1
ATOM 2279 O O . ARG A 1 277 ? -6.855 35.188 4.168 1 93.62 277 ARG A O 1
ATOM 2286 N N . PHE A 1 278 ? -6.848 35.781 1.987 1 96.5 278 PHE A N 1
ATOM 2287 C CA . PHE A 1 278 ? -5.66 35 1.687 1 96.5 278 PHE A CA 1
ATOM 2288 C C . PHE A 1 278 ? -4.406 35.688 2.223 1 96.5 278 PHE A C 1
ATOM 2290 O O . PHE A 1 278 ? -4.391 36.906 2.428 1 96.5 278 PHE A O 1
ATOM 2297 N N . THR A 1 279 ? -3.426 34.875 2.586 1 95.81 279 THR A N 1
ATOM 2298 C CA . THR A 1 279 ? -2.104 35.438 2.787 1 95.81 279 THR A CA 1
ATOM 2299 C C . THR A 1 279 ? -1.566 36.031 1.482 1 95.81 279 THR A C 1
ATOM 2301 O O . THR A 1 279 ? -1.396 35.312 0.498 1 95.81 279 THR A O 1
ATOM 2304 N N . PRO A 1 280 ? -1.312 37.281 1.494 1 94 280 PRO A N 1
ATOM 2305 C CA . PRO A 1 280 ? -0.855 37.906 0.239 1 94 280 PRO A CA 1
ATOM 2306 C C . PRO A 1 280 ? 0.564 37.469 -0.134 1 94 280 PRO A C 1
ATOM 2308 O O . PRO A 1 280 ? 1.403 37.281 0.748 1 94 280 PRO A O 1
ATOM 2311 N N . GLY A 1 281 ? 0.805 37.312 -1.38 1 94.56 281 GLY A N 1
ATOM 2312 C CA . GLY A 1 281 ? 2.107 37.031 -1.954 1 94.56 281 GLY A CA 1
ATOM 2313 C C . GLY A 1 281 ? 2.316 37.656 -3.316 1 94.56 281 GLY A C 1
ATOM 2314 O O . GLY A 1 281 ? 1.575 38.562 -3.705 1 94.56 281 GLY A O 1
ATOM 2315 N N . GLY A 1 282 ? 3.408 37.312 -3.943 1 95.44 282 GLY A N 1
ATOM 2316 C CA . GLY A 1 282 ? 3.725 37.844 -5.258 1 95.44 282 GLY A CA 1
ATOM 2317 C C . GLY A 1 282 ? 2.613 37.625 -6.27 1 95.44 282 GLY A C 1
ATOM 2318 O O . GLY A 1 282 ? 2.463 38.406 -7.207 1 95.44 282 GLY A O 1
ATOM 2319 N N . TRP A 1 283 ? 1.801 36.656 -6.066 1 96.06 283 TRP A N 1
ATOM 2320 C CA . TRP A 1 283 ? 0.752 36.281 -7.012 1 96.06 283 TRP A CA 1
ATOM 2321 C C . TRP A 1 283 ? -0.448 37.219 -6.879 1 96.06 283 TRP A C 1
ATOM 2323 O O . TRP A 1 283 ? -1.338 37.219 -7.73 1 96.06 283 TRP A O 1
ATOM 2333 N N . CYS A 1 284 ? -0.538 37.969 -5.762 1 94.75 284 CYS A N 1
ATOM 2334 C CA . CYS A 1 284 ? -1.627 38.938 -5.539 1 94.75 284 CYS A CA 1
ATOM 2335 C C . CYS A 1 284 ? -1.314 40.281 -6.168 1 94.75 284 CYS A C 1
ATOM 2337 O O . CYS A 1 284 ? -0.341 40.938 -5.789 1 94.75 284 CYS A O 1
ATOM 2339 N N . THR A 1 285 ? -2.133 40.75 -7.086 1 92.75 285 THR A N 1
ATOM 2340 C CA . THR A 1 285 ? -1.828 41.969 -7.797 1 92.75 285 THR A CA 1
ATOM 2341 C C . THR A 1 285 ? -2.9 43.031 -7.531 1 92.75 285 THR A C 1
ATOM 2343 O O . THR A 1 285 ? -2.816 44.156 -8.039 1 92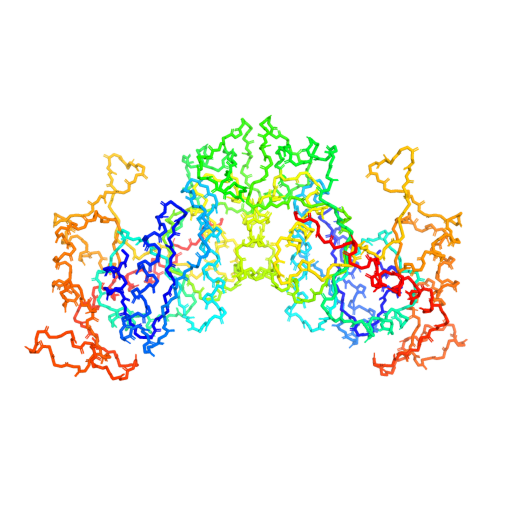.75 285 THR A O 1
ATOM 2346 N N . GLY A 1 286 ? -3.852 42.656 -6.812 1 88.56 286 GLY A N 1
ATOM 2347 C CA . GLY A 1 286 ? -4.91 43.594 -6.5 1 88.56 286 GLY A CA 1
ATOM 2348 C C . GLY A 1 286 ? -4.48 44.656 -5.52 1 88.56 286 GLY A C 1
ATOM 2349 O O . GLY A 1 286 ? -3.4 44.594 -4.93 1 88.56 286 GLY A O 1
ATOM 2350 N N . ASN A 1 287 ? -5.316 45.781 -5.473 1 79.12 287 ASN A N 1
ATOM 2351 C CA . ASN A 1 287 ? -5.047 46.875 -4.574 1 79.12 287 ASN A CA 1
ATOM 2352 C C . ASN A 1 287 ? -5.633 46.656 -3.186 1 79.12 287 ASN A C 1
ATOM 2354 O O . ASN A 1 287 ? -6.777 46.219 -3.057 1 79.12 287 ASN A O 1
ATOM 2358 N N . SER A 1 288 ? -4.848 46.562 -2.188 1 67.06 288 SER A N 1
ATOM 2359 C CA . SER A 1 288 ? -5.297 46.375 -0.814 1 67.06 288 SER A CA 1
ATOM 2360 C C . SER A 1 288 ? -6.098 47.562 -0.316 1 67.06 288 SER A C 1
ATOM 2362 O O . SER A 1 288 ? -6.762 47.5 0.72 1 67.06 288 SER A O 1
ATOM 2364 N N . VAL A 1 289 ? -6.043 48.812 -0.974 1 62.56 289 VAL A N 1
ATOM 2365 C CA . VAL A 1 289 ? -6.605 50.062 -0.489 1 62.56 289 VAL A CA 1
ATOM 2366 C C . VAL A 1 289 ? -8.125 49.938 -0.376 1 62.56 289 VAL A C 1
ATOM 2368 O O . VAL A 1 289 ? -8.734 50.562 0.508 1 62.56 289 VAL A O 1
ATOM 2371 N N . LEU A 1 290 ? -8.695 49.25 -1.183 1 60.22 290 LEU A N 1
ATOM 2372 C CA . LEU A 1 290 ? -10.156 49.281 -1.246 1 60.22 290 LEU A CA 1
ATOM 2373 C C . LEU A 1 290 ? -10.742 48.219 -0.328 1 60.22 290 LEU A C 1
ATOM 2375 O O . LEU A 1 290 ? -11.828 47.688 -0.588 1 60.22 290 LEU A O 1
ATOM 2379 N N . ASP A 1 291 ? -10.18 47.812 0.775 1 65.38 291 ASP A N 1
ATOM 2380 C CA . ASP A 1 291 ? -10.664 46.906 1.804 1 65.38 291 ASP A CA 1
ATOM 2381 C C . ASP A 1 291 ? -11.016 45.562 1.205 1 65.38 291 ASP A C 1
ATOM 2383 O O . ASP A 1 291 ? -11.789 44.781 1.789 1 65.38 291 ASP A O 1
ATOM 2387 N N . LYS A 1 292 ? -10.523 45.312 -0.021 1 77.94 292 LYS A N 1
ATOM 2388 C CA . LYS A 1 292 ? -10.734 44 -0.68 1 77.94 292 LYS A CA 1
ATOM 2389 C C . LYS A 1 292 ? -9.484 43.125 -0.581 1 77.94 292 LYS A C 1
ATOM 2391 O O . LYS A 1 292 ? -8.383 43.625 -0.387 1 77.94 292 LYS A O 1
ATOM 2396 N N . ASP A 1 293 ? -9.742 41.906 -0.473 1 89.81 293 ASP A N 1
ATOM 2397 C CA . ASP A 1 293 ? -8.648 40.969 -0.538 1 89.81 293 ASP A CA 1
ATOM 2398 C C . ASP A 1 293 ? -7.805 41.156 -1.795 1 89.81 293 ASP A C 1
ATOM 2400 O O . ASP A 1 293 ? -8.312 41.062 -2.914 1 89.81 293 ASP A O 1
ATOM 2404 N N . PRO A 1 294 ? -6.582 41.625 -1.643 1 90.06 294 PRO A N 1
ATOM 2405 C CA . PRO A 1 294 ? -5.75 41.906 -2.812 1 90.06 294 PRO A CA 1
ATOM 2406 C C . PRO A 1 294 ? -5.562 40.688 -3.723 1 90.06 294 PRO A C 1
ATOM 2408 O O . PRO A 1 294 ? -5.133 40.844 -4.871 1 90.06 294 PRO A O 1
ATOM 2411 N N . CYS A 1 295 ? -5.836 39.562 -3.229 1 94.12 295 CYS A N 1
ATOM 2412 C CA . CYS A 1 295 ? -5.527 38.344 -3.977 1 94.12 295 CYS A CA 1
ATOM 2413 C C . CYS A 1 295 ? -6.652 38 -4.945 1 94.12 295 CYS A C 1
ATOM 2415 O O . CYS A 1 295 ? -6.512 37.094 -5.773 1 94.12 295 CYS A O 1
ATOM 2417 N N . VAL A 1 296 ? -7.762 38.719 -4.816 1 91.12 296 VAL A N 1
ATOM 2418 C CA . VAL A 1 296 ? -8.883 38.469 -5.715 1 91.12 296 VAL A CA 1
ATOM 2419 C C . VAL A 1 296 ? -8.461 38.75 -7.156 1 91.12 296 VAL A C 1
ATOM 2421 O O . VAL A 1 296 ? -8.93 38.062 -8.086 1 91.12 296 VAL A O 1
ATOM 2424 N N . VAL A 1 297 ? -7.641 39.719 -7.289 1 92.06 297 VAL A N 1
ATOM 2425 C CA . VAL A 1 297 ? -6.965 39.969 -8.562 1 92.06 297 VAL A CA 1
ATOM 2426 C C . VAL A 1 297 ? -5.562 39.344 -8.523 1 92.06 297 VAL A C 1
ATOM 2428 O O . VAL A 1 297 ? -4.758 39.688 -7.648 1 92.06 297 VAL A O 1
ATOM 2431 N N . HIS A 1 298 ? -5.336 38.438 -9.375 1 91.62 298 HIS A N 1
ATOM 2432 C CA . HIS A 1 298 ? -4.082 37.688 -9.281 1 91.62 298 HIS A CA 1
ATOM 2433 C C . HIS A 1 298 ? -3.359 37.656 -10.625 1 91.62 298 HIS A C 1
ATOM 2435 O O . HIS A 1 298 ? -3.99 37.781 -11.672 1 91.62 298 HIS A O 1
ATOM 2441 N N . GLY A 1 299 ? -2.078 37.625 -10.508 1 91.56 299 GLY A N 1
ATOM 2442 C CA . GLY A 1 299 ? -1.204 37.531 -11.672 1 91.56 299 GLY A CA 1
ATOM 2443 C C . GLY A 1 299 ? -0.565 36.188 -11.82 1 91.56 299 GLY A C 1
ATOM 2444 O O . GLY A 1 299 ? -1.244 35.156 -11.719 1 91.56 299 GLY A O 1
ATOM 2445 N N . SER A 1 300 ? 0.763 36.25 -12.062 1 92.44 300 SER A N 1
ATOM 2446 C CA . SER A 1 300 ? 1.487 35.031 -12.281 1 92.44 300 SER A CA 1
ATOM 2447 C C . SER A 1 300 ? 1.568 34.188 -11 1 92.44 300 SER A C 1
ATOM 2449 O O . SER A 1 300 ? 1.986 34.688 -9.953 1 92.44 300 SER A O 1
ATOM 2451 N N . SER A 1 301 ? 1.26 32.938 -11.109 1 93.12 301 SER A N 1
ATOM 2452 C CA . SER A 1 301 ? 1.375 32.031 -9.977 1 93.12 301 SER A CA 1
ATOM 2453 C C . SER A 1 301 ? 2.836 31.766 -9.617 1 93.12 301 SER A C 1
ATOM 2455 O O . SER A 1 301 ? 3.135 31.25 -8.539 1 93.12 301 SER A O 1
ATOM 2457 N N . TYR A 1 302 ? 3.75 32.156 -10.516 1 93.44 302 TYR A N 1
ATOM 2458 C CA . TYR A 1 302 ? 5.172 31.891 -10.297 1 93.44 302 TYR A CA 1
ATOM 2459 C C . TYR A 1 302 ? 5.844 33.062 -9.617 1 93.44 302 TYR A C 1
ATOM 2461 O O . TYR A 1 302 ? 7.004 33 -9.211 1 93.44 302 TYR A O 1
ATOM 2469 N N . ALA A 1 303 ? 5.035 34.094 -9.477 1 93.88 303 ALA A N 1
ATOM 2470 C CA . ALA A 1 303 ? 5.598 35.281 -8.805 1 93.88 303 ALA A CA 1
ATOM 2471 C C . ALA A 1 303 ? 5.699 35.062 -7.301 1 93.88 303 ALA A C 1
ATOM 2473 O O . ALA A 1 303 ? 4.703 34.719 -6.645 1 93.88 303 ALA A O 1
ATOM 2474 N N . VAL A 1 304 ? 6.891 35.156 -6.777 1 94.25 304 VAL A N 1
ATOM 2475 C CA . VAL A 1 304 ? 7.164 35.031 -5.352 1 94.25 304 VAL A CA 1
ATOM 2476 C C . VAL A 1 304 ? 7.848 36.281 -4.832 1 94.25 304 VAL A C 1
ATOM 2478 O O . VAL A 1 304 ? 8.812 36.781 -5.434 1 94.25 304 VAL A O 1
ATOM 2481 N N . LYS A 1 305 ? 7.324 36.844 -3.746 1 94.56 305 LYS A N 1
ATOM 2482 C CA . LYS A 1 305 ? 7.902 38.031 -3.098 1 94.56 305 LYS A CA 1
ATOM 2483 C C . LYS A 1 305 ? 8.258 37.719 -1.645 1 94.56 305 LYS A C 1
ATOM 2485 O O . LYS A 1 305 ? 7.48 38 -0.735 1 94.56 305 LYS A O 1
ATOM 2490 N N . PRO A 1 306 ? 9.461 37.25 -1.483 1 95 306 PRO A N 1
ATOM 2491 C CA . PRO A 1 306 ? 9.859 36.906 -0.112 1 95 306 PRO A CA 1
ATOM 2492 C C . PRO A 1 306 ? 9.977 38.156 0.781 1 95 306 PRO A C 1
ATOM 2494 O O . PRO A 1 306 ? 10.32 39.25 0.302 1 95 306 PRO A O 1
ATOM 2497 N N . SER A 1 307 ? 9.633 37.969 2.025 1 93.56 307 SER A N 1
ATOM 2498 C CA . SER A 1 307 ? 9.758 39.031 3.006 1 93.56 307 SER A CA 1
ATOM 2499 C C . SER A 1 307 ? 11.008 38.844 3.869 1 93.56 307 SER A C 1
ATOM 2501 O O . SER A 1 307 ? 11.727 37.875 3.719 1 93.56 307 SER A O 1
ATOM 2503 N N . VAL A 1 308 ? 11.188 39.812 4.781 1 89.62 308 VAL A N 1
ATOM 2504 C CA . VAL A 1 308 ? 12.328 39.75 5.691 1 89.62 308 VAL A CA 1
ATOM 2505 C C . VAL A 1 308 ? 12.18 38.562 6.645 1 89.62 308 VAL A C 1
ATOM 2507 O O . VAL A 1 308 ? 13.18 38.031 7.125 1 89.62 308 VAL A O 1
ATOM 2510 N N . SER A 1 309 ? 11.008 38.094 6.812 1 89.25 309 SER A N 1
ATOM 2511 C CA . SER A 1 309 ? 10.742 37 7.738 1 89.25 309 SER A CA 1
ATOM 2512 C C . SER A 1 309 ? 11.297 35.688 7.207 1 89.25 309 SER A C 1
ATOM 2514 O O . SER A 1 309 ? 11.422 34.719 7.953 1 89.25 309 SER A O 1
ATOM 2516 N N . SER A 1 310 ? 11.625 35.656 5.941 1 95.44 310 SER A N 1
ATOM 2517 C CA . SER A 1 310 ? 12.211 34.469 5.375 1 95.44 310 SER A CA 1
ATOM 2518 C C . SER A 1 310 ? 13.539 34.125 6.031 1 95.44 310 SER A C 1
ATOM 2520 O O . SER A 1 310 ? 13.953 32.969 6.055 1 95.44 310 SER A O 1
ATOM 2522 N N . LYS A 1 311 ? 14.164 35.125 6.562 1 96.31 311 LYS A N 1
ATOM 2523 C CA . LYS A 1 311 ? 15.477 34.938 7.18 1 96.31 311 LYS A CA 1
ATOM 2524 C C . LYS A 1 311 ? 15.391 34.062 8.414 1 96.31 311 LYS A C 1
ATOM 2526 O O . LYS A 1 311 ? 16.328 33.344 8.734 1 96.31 311 LYS A O 1
ATOM 2531 N N . ARG A 1 312 ? 14.297 34.125 9.102 1 96.38 312 ARG A N 1
ATOM 2532 C CA . ARG A 1 312 ? 14.117 33.281 10.273 1 96.38 312 ARG A CA 1
ATOM 2533 C C . ARG A 1 312 ? 14.133 31.812 9.891 1 96.38 312 ARG A C 1
ATOM 2535 O O . ARG A 1 312 ? 14.805 31 10.531 1 96.38 312 ARG A O 1
ATOM 2542 N N . LEU A 1 313 ? 13.383 31.5 8.859 1 97.62 313 LEU A N 1
ATOM 2543 C CA . LEU A 1 313 ? 13.352 30.125 8.375 1 97.62 313 LEU A CA 1
ATOM 2544 C C . LEU A 1 313 ? 14.703 29.719 7.801 1 97.62 313 LEU A C 1
ATOM 2546 O O . LEU A 1 313 ? 15.164 28.594 8.023 1 97.62 313 LEU A O 1
ATOM 2550 N N . GLU A 1 314 ? 15.273 30.625 7.082 1 97.94 314 GLU A N 1
ATOM 2551 C CA . GLU A 1 314 ? 16.594 30.359 6.52 1 97.94 314 GLU A CA 1
ATOM 2552 C C . GLU A 1 314 ? 17.594 30 7.609 1 97.94 314 GLU A C 1
ATOM 2554 O O . GLU A 1 314 ? 18.375 29.047 7.461 1 97.94 314 GLU A O 1
ATOM 2559 N N . LYS A 1 315 ? 17.578 30.766 8.633 1 97.69 315 LYS A N 1
ATOM 2560 C CA . LYS A 1 315 ? 18.484 30.516 9.742 1 97.69 315 LYS A CA 1
ATOM 2561 C C . LYS A 1 315 ? 18.281 29.125 10.336 1 97.69 315 LYS A C 1
ATOM 2563 O O . LYS A 1 315 ? 19.266 28.422 10.625 1 97.69 315 LYS A O 1
ATOM 2568 N N . LEU A 1 316 ? 17.094 28.766 10.555 1 97.69 316 LEU A N 1
ATOM 2569 C CA . LEU A 1 316 ? 16.797 27.422 11.07 1 97.69 316 LEU A CA 1
ATOM 2570 C C . LEU A 1 316 ? 17.312 26.359 10.125 1 97.69 316 LEU A C 1
ATOM 2572 O O . LEU A 1 316 ? 18 25.422 10.555 1 97.69 316 LEU A O 1
ATOM 2576 N N . ILE A 1 317 ? 17.016 26.5 8.812 1 97.75 317 ILE A N 1
ATOM 2577 C CA . ILE A 1 317 ? 17.406 25.516 7.809 1 97.75 317 ILE A CA 1
ATOM 2578 C C . ILE A 1 317 ? 18.922 25.391 7.758 1 97.75 317 ILE A C 1
ATOM 2580 O O . ILE A 1 317 ? 19.469 24.281 7.723 1 97.75 317 ILE A O 1
ATOM 2584 N N . LEU A 1 318 ? 19.562 26.531 7.785 1 97 318 LEU A N 1
ATOM 2585 C CA . LEU A 1 318 ? 21.016 26.531 7.75 1 97 318 LEU A CA 1
ATOM 2586 C C . LEU A 1 318 ? 21.578 25.828 8.977 1 97 318 LEU A C 1
ATOM 2588 O O . LEU A 1 318 ? 22.562 25.078 8.875 1 97 318 LEU A O 1
ATOM 2592 N N . LYS A 1 319 ? 21 26.047 10.078 1 96.88 319 LYS A N 1
ATOM 2593 C CA . LYS A 1 319 ? 21.422 25.391 11.305 1 96.88 319 LYS A CA 1
ATOM 2594 C C . LYS A 1 319 ? 21.25 23.875 11.203 1 96.88 319 LYS A C 1
ATOM 2596 O O . LYS A 1 319 ? 22.141 23.109 11.578 1 96.88 319 LYS A O 1
ATOM 2601 N N . LEU A 1 320 ? 20.109 23.422 10.703 1 96.5 320 LEU A N 1
ATOM 2602 C CA . LEU A 1 320 ? 19.781 22.016 10.609 1 96.5 320 LEU A CA 1
ATOM 2603 C C . LEU A 1 320 ? 20.672 21.312 9.594 1 96.5 320 LEU A C 1
ATOM 2605 O O . LEU A 1 320 ? 21 20.125 9.758 1 96.5 320 LEU A O 1
ATOM 2609 N N . LEU A 1 321 ? 21.062 22.031 8.57 1 95.81 321 LEU A N 1
ATOM 2610 C CA . LEU A 1 321 ? 21.781 21.391 7.465 1 95.81 321 LEU A CA 1
ATOM 2611 C C . LEU A 1 321 ? 23.281 21.609 7.605 1 95.81 321 LEU A C 1
ATOM 2613 O O . LEU A 1 321 ? 24.062 21.188 6.746 1 95.81 321 LEU A O 1
ATOM 2617 N N . ASP A 1 322 ? 23.562 22.312 8.656 1 94.31 322 ASP A N 1
ATOM 2618 C CA . ASP A 1 322 ? 25 22.438 8.914 1 94.31 322 ASP A CA 1
ATOM 2619 C C . ASP A 1 322 ? 25.656 21.062 8.977 1 94.31 322 ASP A C 1
ATOM 2621 O O . ASP A 1 322 ? 25.094 20.109 9.516 1 94.31 322 ASP A O 1
ATOM 2625 N N . SER A 1 323 ? 26.859 21 8.484 1 88.5 323 SER A N 1
ATOM 2626 C CA . SER A 1 323 ? 27.516 19.719 8.273 1 88.5 323 SER A CA 1
ATOM 2627 C C . SER A 1 323 ? 27.562 18.906 9.562 1 88.5 323 SER A C 1
ATOM 2629 O O . SER A 1 323 ? 27.266 17.703 9.562 1 88.5 323 SER A O 1
ATOM 2631 N N . GLU A 1 324 ? 27.938 19.484 10.617 1 89.12 324 GLU A N 1
ATOM 2632 C CA . GLU A 1 324 ? 28.047 18.766 11.883 1 89.12 324 GLU A CA 1
ATOM 2633 C C . GLU A 1 324 ? 26.688 18.297 12.383 1 89.12 324 GLU A C 1
ATOM 2635 O O . GLU A 1 324 ? 26.516 17.141 12.758 1 89.12 324 GLU A O 1
ATOM 2640 N N . SER A 1 325 ? 25.781 19.141 12.328 1 86.88 325 SER A N 1
ATOM 2641 C CA . SER A 1 325 ? 24.438 18.828 12.789 1 86.88 325 SER A CA 1
ATOM 2642 C C . SER A 1 325 ? 23.781 17.781 11.906 1 86.88 325 SER A C 1
ATOM 2644 O O . SER A 1 325 ? 23.219 16.812 12.414 1 86.88 325 SER A O 1
ATOM 2646 N N . PHE A 1 326 ? 23.891 17.984 10.664 1 89.56 326 PHE A N 1
ATOM 2647 C CA . PHE A 1 326 ? 23.25 17.078 9.711 1 89.56 326 PHE A CA 1
ATOM 2648 C C . PHE A 1 326 ? 23.828 15.672 9.836 1 89.56 326 PHE A C 1
ATOM 2650 O O . PHE A 1 326 ? 23.078 14.695 9.852 1 89.56 326 PHE A O 1
ATOM 2657 N N . ARG A 1 327 ? 25.109 15.492 9.961 1 86.06 327 ARG A N 1
ATOM 2658 C CA . ARG A 1 327 ? 25.75 14.195 10.047 1 86.06 327 ARG A CA 1
ATOM 2659 C C . ARG A 1 327 ? 25.406 13.492 11.359 1 86.06 327 ARG A C 1
ATOM 2661 O O . ARG A 1 327 ? 25.125 12.297 11.375 1 86.06 327 ARG A O 1
ATOM 2668 N N . THR A 1 328 ? 25.359 14.273 12.406 1 89.12 328 THR A N 1
ATOM 2669 C CA . THR A 1 328 ? 25.141 13.711 13.734 1 89.12 328 THR A CA 1
ATOM 2670 C C . THR A 1 328 ? 23.688 13.273 13.898 1 89.12 328 THR A C 1
ATOM 2672 O O . THR A 1 328 ? 23.375 12.375 14.688 1 89.12 328 THR A O 1
ATOM 2675 N N . ASN A 1 329 ? 22.859 13.828 13.109 1 91.75 329 ASN A N 1
ATOM 2676 C CA . ASN A 1 329 ? 21.422 13.602 13.312 1 91.75 329 ASN A CA 1
ATOM 2677 C C . ASN A 1 329 ? 20.859 12.609 12.305 1 91.75 329 ASN A C 1
ATOM 2679 O O . ASN A 1 329 ? 19.641 12.492 12.156 1 91.75 329 ASN A O 1
ATOM 2683 N N . GLN A 1 330 ? 21.719 11.938 11.68 1 92.69 330 GLN A N 1
ATOM 2684 C CA . GLN A 1 330 ? 21.281 10.914 10.734 1 92.69 330 GLN A CA 1
ATOM 2685 C C . GLN A 1 330 ? 20.781 9.672 11.461 1 92.69 330 GLN A C 1
ATOM 2687 O O . GLN A 1 330 ? 21.016 9.516 12.664 1 92.69 330 GLN A O 1
ATOM 2692 N N . CYS A 1 331 ? 20.031 8.859 10.719 1 95.12 331 CYS A N 1
ATOM 2693 C CA . CYS A 1 331 ? 19.516 7.617 11.266 1 95.12 331 CYS A CA 1
ATOM 2694 C C . CYS A 1 331 ? 20.625 6.793 11.914 1 95.12 331 CYS A C 1
ATOM 2696 O O . CYS A 1 331 ? 21.688 6.605 11.328 1 95.12 331 CYS A O 1
ATOM 2698 N N . LYS A 1 332 ? 20.375 6.383 13.102 1 89.62 332 LYS A N 1
ATOM 2699 C CA . LYS A 1 332 ? 21.312 5.535 13.812 1 89.62 332 LYS A CA 1
ATOM 2700 C C . LYS A 1 332 ? 20.859 4.078 13.812 1 89.62 332 LYS A C 1
ATOM 2702 O O . LYS A 1 332 ? 19.969 3.703 14.586 1 89.62 332 LYS A O 1
ATOM 2707 N N . LEU A 1 333 ? 21.281 3.211 12.859 1 83.44 333 LEU A N 1
ATOM 2708 C CA . LEU A 1 333 ? 20.875 1.817 12.711 1 83.44 333 LEU A CA 1
ATOM 2709 C C . LEU A 1 333 ? 21.609 0.932 13.719 1 83.44 333 LEU A C 1
ATOM 2711 O O . LEU A 1 333 ? 22.75 1.216 14.094 1 83.44 333 LEU A O 1
ATOM 2715 N N . MET B 1 1 ? 10.688 -25.641 -9.531 1 90.81 1 MET B N 1
ATOM 2716 C CA . MET B 1 1 ? 10.555 -24.297 -10.062 1 90.81 1 MET B CA 1
ATOM 2717 C C . MET B 1 1 ? 11.102 -24.203 -11.484 1 90.81 1 MET B C 1
ATOM 2719 O O . MET B 1 1 ? 10.445 -23.656 -12.375 1 90.81 1 MET B O 1
ATOM 2723 N N . ARG B 1 2 ? 12.234 -24.812 -11.688 1 92.31 2 ARG B N 1
ATOM 2724 C CA . ARG B 1 2 ? 12.828 -24.766 -13.016 1 92.31 2 ARG B CA 1
ATOM 2725 C C . ARG B 1 2 ? 11.938 -25.469 -14.039 1 92.31 2 ARG B C 1
ATOM 2727 O O . ARG B 1 2 ? 11.695 -24.922 -15.125 1 92.31 2 ARG B O 1
ATOM 2734 N N . ARG B 1 3 ? 11.508 -26.656 -13.688 1 94.94 3 ARG B N 1
ATOM 2735 C CA . ARG B 1 3 ? 10.641 -27.406 -14.594 1 94.94 3 ARG B CA 1
ATOM 2736 C C . ARG B 1 3 ? 9.391 -26.609 -14.938 1 94.94 3 ARG B C 1
ATOM 2738 O O . ARG B 1 3 ? 8.977 -26.562 -16.094 1 94.94 3 ARG B O 1
ATOM 2745 N N . LEU B 1 4 ? 8.82 -26.016 -13.914 1 96.69 4 LEU B N 1
ATOM 2746 C CA . LEU B 1 4 ? 7.629 -25.203 -14.133 1 96.69 4 LEU B CA 1
ATOM 2747 C C . LEU B 1 4 ? 7.941 -24.016 -15.031 1 96.69 4 LEU B C 1
ATOM 2749 O O . LEU B 1 4 ? 7.168 -23.703 -15.945 1 96.69 4 LEU B O 1
ATOM 2753 N N . LEU B 1 5 ? 9.039 -23.344 -14.781 1 97.12 5 LEU B N 1
ATOM 2754 C CA . LEU B 1 5 ? 9.422 -22.188 -15.594 1 97.12 5 LEU B CA 1
ATOM 2755 C C . LEU B 1 5 ? 9.523 -22.578 -17.062 1 97.12 5 LEU B C 1
ATOM 2757 O O . LEU B 1 5 ? 8.953 -21.906 -17.922 1 97.12 5 LEU B O 1
ATOM 2761 N N . LEU B 1 6 ? 10.164 -23.672 -17.359 1 96.94 6 LEU B N 1
ATOM 2762 C CA . LEU B 1 6 ? 10.352 -24.109 -18.75 1 96.94 6 LEU B CA 1
ATOM 2763 C C . LEU B 1 6 ? 9.023 -24.516 -19.375 1 96.94 6 LEU B C 1
ATOM 2765 O O . LEU B 1 6 ? 8.781 -24.234 -20.547 1 96.94 6 LEU B O 1
ATOM 2769 N N . ALA B 1 7 ? 8.195 -25.141 -18.562 1 97.5 7 ALA B N 1
ATOM 2770 C CA . ALA B 1 7 ? 6.906 -25.609 -19.062 1 97.5 7 ALA B CA 1
ATOM 2771 C C . ALA B 1 7 ? 5.98 -24.438 -19.375 1 97.5 7 ALA B C 1
ATOM 2773 O O . ALA B 1 7 ? 5.172 -24.516 -20.297 1 97.5 7 ALA B O 1
ATOM 2774 N N . ALA B 1 8 ? 6.113 -23.344 -18.625 1 97.81 8 ALA B N 1
ATOM 2775 C CA . ALA B 1 8 ? 5.203 -22.203 -18.766 1 97.81 8 ALA B CA 1
ATOM 2776 C C . ALA B 1 8 ? 5.875 -21.047 -19.484 1 97.81 8 ALA B C 1
ATOM 2778 O O . ALA B 1 8 ? 5.328 -19.938 -19.547 1 97.81 8 ALA B O 1
ATOM 2779 N N . TYR B 1 9 ? 7 -21.234 -20.094 1 97.69 9 TYR B N 1
ATOM 2780 C CA . TYR B 1 9 ? 7.793 -20.141 -20.641 1 97.69 9 TYR B CA 1
ATOM 2781 C C . TYR B 1 9 ? 7.254 -19.688 -22 1 97.69 9 TYR B C 1
ATOM 2783 O O . TYR B 1 9 ? 6.848 -20.516 -22.812 1 97.69 9 TYR B O 1
ATOM 2791 N N . HIS B 1 10 ? 7.215 -18.484 -22.266 1 97.5 10 HIS B N 1
ATOM 2792 C CA . HIS B 1 10 ? 6.965 -17.812 -23.547 1 97.5 10 HIS B CA 1
ATOM 2793 C C . HIS B 1 10 ? 7.656 -16.453 -23.594 1 97.5 10 HIS B C 1
ATOM 2795 O O . HIS B 1 10 ? 7.664 -15.711 -22.609 1 97.5 10 HIS B O 1
ATOM 2801 N N . PRO B 1 11 ? 8.258 -16.094 -24.688 1 96.81 11 PRO B N 1
ATOM 2802 C CA . PRO B 1 11 ? 9.008 -14.844 -24.781 1 96.81 11 PRO B CA 1
ATOM 2803 C C . PRO B 1 11 ? 8.133 -13.617 -24.516 1 96.81 11 PRO B C 1
ATOM 2805 O O . PRO B 1 11 ? 8.648 -12.562 -24.125 1 96.81 11 PRO B O 1
ATOM 2808 N N . ARG B 1 12 ? 6.84 -13.719 -24.609 1 95.88 12 ARG B N 1
ATOM 2809 C CA . ARG B 1 12 ? 5.953 -12.57 -24.469 1 95.88 12 ARG B CA 1
ATOM 2810 C C . ARG B 1 12 ? 5.473 -12.43 -23.031 1 95.88 12 ARG B C 1
ATOM 2812 O O . ARG B 1 12 ? 4.824 -11.438 -22.672 1 95.88 12 ARG B O 1
ATOM 2819 N N . ASN B 1 13 ? 5.781 -13.367 -22.219 1 97.38 13 ASN B N 1
ATOM 2820 C CA . ASN B 1 13 ? 5.426 -13.297 -20.812 1 97.38 13 ASN B CA 1
ATOM 2821 C C . ASN B 1 13 ? 6.586 -12.781 -19.969 1 97.38 13 ASN B C 1
ATOM 2823 O O . ASN B 1 13 ? 7.73 -12.75 -20.422 1 97.38 13 ASN B O 1
ATOM 2827 N N . TYR B 1 14 ? 6.27 -12.273 -18.859 1 98.12 14 TYR B N 1
ATOM 2828 C CA . TYR B 1 14 ? 7.254 -11.914 -17.844 1 98.12 14 TYR B CA 1
ATOM 2829 C C . TYR B 1 14 ? 7.109 -12.789 -16.609 1 98.12 14 TYR B C 1
ATOM 2831 O O . TYR B 1 14 ? 5.996 -13.18 -16.25 1 98.12 14 TYR B O 1
ATOM 2839 N N . TYR B 1 15 ? 8.242 -13.148 -16.031 1 97.94 15 TYR B N 1
ATOM 2840 C CA . TYR B 1 15 ? 8.258 -14.078 -14.906 1 97.94 15 TYR B CA 1
ATOM 2841 C C . TYR B 1 15 ? 9.047 -13.5 -13.734 1 97.94 15 TYR B C 1
ATOM 2843 O O . TYR B 1 15 ? 10.141 -12.953 -13.922 1 97.94 15 TYR B O 1
ATOM 2851 N N . LEU B 1 16 ? 8.469 -13.516 -12.641 1 96.44 16 LEU B N 1
ATOM 2852 C CA . LEU B 1 16 ? 9.141 -13.211 -11.383 1 96.44 16 LEU B CA 1
ATOM 2853 C C . LEU B 1 16 ? 9.18 -14.43 -10.469 1 96.44 16 LEU B C 1
ATOM 2855 O O . LEU B 1 16 ? 8.133 -14.922 -10.039 1 96.44 16 LEU B O 1
ATOM 2859 N N . LEU B 1 17 ? 10.375 -14.891 -10.188 1 96.44 17 LEU B N 1
ATOM 2860 C CA . LEU B 1 17 ? 10.578 -16.078 -9.367 1 96.44 17 LEU B CA 1
ATOM 2861 C C . LEU B 1 17 ? 10.945 -15.703 -7.941 1 96.44 17 LEU B C 1
ATOM 2863 O O . LEU B 1 17 ? 11.836 -14.875 -7.723 1 96.44 17 LEU B O 1
ATOM 2867 N N . HIS B 1 18 ? 10.25 -16.25 -7.023 1 93.5 18 HIS B N 1
ATOM 2868 C CA . HIS B 1 18 ? 10.5 -15.984 -5.609 1 93.5 18 HIS B CA 1
ATOM 2869 C C . HIS B 1 18 ? 10.719 -17.281 -4.844 1 93.5 18 HIS B C 1
ATOM 2871 O O . HIS B 1 18 ? 9.938 -18.234 -4.973 1 93.5 18 HIS B O 1
ATOM 2877 N N . LEU B 1 19 ? 11.797 -17.281 -4.098 1 91.19 19 LEU B N 1
ATOM 2878 C CA . LEU B 1 19 ? 12.055 -18.344 -3.127 1 91.19 19 LEU B CA 1
ATOM 2879 C C . LEU B 1 19 ? 11.914 -17.828 -1.701 1 91.19 19 LEU B C 1
ATOM 2881 O O . LEU B 1 19 ? 12.531 -16.828 -1.336 1 91.19 19 LEU B O 1
ATOM 2885 N N . ASP B 1 20 ? 11.141 -18.5 -0.93 1 85.38 20 ASP B N 1
ATOM 2886 C CA . ASP B 1 20 ? 10.914 -18.078 0.448 1 85.38 20 ASP B CA 1
ATOM 2887 C C . ASP B 1 20 ? 12.195 -18.188 1.272 1 85.38 20 ASP B C 1
ATOM 2889 O O . ASP B 1 20 ? 13.148 -18.844 0.861 1 85.38 20 ASP B O 1
ATOM 2893 N N . LEU B 1 21 ? 12.18 -17.531 2.396 1 83.69 21 LEU B N 1
ATOM 2894 C CA . LEU B 1 21 ? 13.336 -17.484 3.283 1 83.69 21 LEU B CA 1
ATOM 2895 C C . LEU B 1 21 ? 13.758 -18.906 3.695 1 83.69 21 LEU B C 1
ATOM 2897 O O . LEU B 1 21 ? 14.93 -19.141 3.988 1 83.69 21 LEU B O 1
ATOM 2901 N N . GLY B 1 22 ? 12.875 -19.844 3.658 1 81.31 22 GLY B N 1
ATOM 2902 C CA . GLY B 1 22 ? 13.195 -21.219 4.035 1 81.31 22 GLY B CA 1
ATOM 2903 C C . GLY B 1 22 ? 14.07 -21.922 3.021 1 81.31 22 GLY B C 1
ATOM 2904 O O . GLY B 1 22 ? 14.734 -22.922 3.348 1 81.31 22 GLY B O 1
ATOM 2905 N N . ALA B 1 23 ? 14.07 -21.406 1.786 1 85.06 23 ALA B N 1
ATOM 2906 C CA . ALA B 1 23 ? 14.945 -21.969 0.769 1 85.06 23 ALA B CA 1
ATOM 2907 C C . ALA B 1 23 ? 16.406 -21.672 1.083 1 85.06 23 ALA B C 1
ATOM 2909 O O . ALA B 1 23 ? 16.734 -20.609 1.625 1 85.06 23 ALA B O 1
ATOM 2910 N N . SER B 1 24 ? 17.328 -22.578 0.753 1 87.94 24 SER B N 1
ATOM 2911 C CA . SER B 1 24 ? 18.734 -22.406 1.048 1 87.94 24 SER B CA 1
ATOM 2912 C C . SER B 1 24 ? 19.375 -21.391 0.112 1 87.94 24 SER B C 1
ATOM 2914 O O . SER B 1 24 ? 18.875 -21.141 -0.986 1 87.94 24 SER B O 1
ATOM 2916 N N . ASP B 1 25 ? 20.422 -20.859 0.594 1 87.62 25 ASP B N 1
ATOM 2917 C CA . ASP B 1 25 ? 21.188 -19.938 -0.242 1 87.62 25 ASP B CA 1
ATOM 2918 C C . ASP B 1 25 ? 21.672 -20.641 -1.513 1 87.62 25 ASP B C 1
ATOM 2920 O O . ASP B 1 25 ? 21.75 -20.016 -2.576 1 87.62 25 ASP B O 1
ATOM 2924 N N . ALA B 1 26 ? 22 -21.844 -1.328 1 91.25 26 ALA B N 1
ATOM 2925 C CA . ALA B 1 26 ? 22.469 -22.625 -2.479 1 91.25 26 ALA B CA 1
ATOM 2926 C C . ALA B 1 26 ? 21.375 -22.719 -3.541 1 91.25 26 ALA B C 1
ATOM 2928 O O . ALA B 1 26 ? 21.641 -22.547 -4.734 1 91.25 26 ALA B O 1
ATOM 2929 N N . GLU B 1 27 ? 20.172 -22.984 -3.117 1 91 27 GLU B N 1
ATOM 2930 C CA . GLU B 1 27 ? 19.047 -23.062 -4.039 1 91 27 GLU B CA 1
ATOM 2931 C C . GLU B 1 27 ? 18.812 -21.734 -4.746 1 91 27 GLU B C 1
ATOM 2933 O O . GLU B 1 27 ? 18.516 -21.703 -5.945 1 91 27 GLU B O 1
ATOM 2938 N N . ARG B 1 28 ? 18.938 -20.719 -4.031 1 90.81 28 ARG B N 1
ATOM 2939 C CA . ARG B 1 28 ? 18.734 -19.391 -4.578 1 90.81 28 ARG B CA 1
ATOM 2940 C C . ARG B 1 28 ? 19.812 -19.062 -5.613 1 90.81 28 ARG B C 1
ATOM 2942 O O . ARG B 1 28 ? 19.5 -18.516 -6.676 1 90.81 28 ARG B O 1
ATOM 2949 N N . LEU B 1 29 ? 21 -19.328 -5.258 1 92 29 LEU B N 1
ATOM 2950 C CA . LEU B 1 29 ? 22.125 -19.078 -6.164 1 92 29 LEU B CA 1
ATOM 2951 C C . LEU B 1 29 ? 21.984 -19.906 -7.434 1 92 29 LEU B C 1
ATOM 2953 O O . LEU B 1 29 ? 22.281 -19.422 -8.531 1 92 29 LEU B O 1
ATOM 2957 N N . GLU B 1 30 ? 21.594 -21.078 -7.23 1 93.69 30 GLU B N 1
ATOM 2958 C CA . GLU B 1 30 ? 21.422 -21.969 -8.375 1 93.69 30 GLU B CA 1
ATOM 2959 C C . GLU B 1 30 ? 20.344 -21.438 -9.32 1 93.69 30 GLU B C 1
ATOM 2961 O O . GLU B 1 30 ? 20.5 -21.5 -10.547 1 93.69 30 GLU B O 1
ATOM 2966 N N . LEU B 1 31 ? 19.266 -21.016 -8.727 1 93.56 31 LEU B N 1
ATOM 2967 C CA . LEU B 1 31 ? 18.188 -20.469 -9.531 1 93.56 31 LEU B CA 1
ATOM 2968 C C . LEU B 1 31 ? 18.641 -19.234 -10.281 1 93.56 31 LEU B C 1
ATOM 2970 O O . LEU B 1 31 ? 18.375 -19.094 -11.477 1 93.56 31 LEU B O 1
ATOM 2974 N N . ALA B 1 32 ? 19.328 -18.391 -9.594 1 93.25 32 ALA B N 1
ATOM 2975 C CA . ALA B 1 32 ? 19.844 -17.156 -10.203 1 93.25 32 ALA B CA 1
ATOM 2976 C C . ALA B 1 32 ? 20.828 -17.484 -11.328 1 93.25 32 ALA B C 1
ATOM 2978 O O . ALA B 1 32 ? 20.797 -16.859 -12.391 1 93.25 32 ALA B O 1
ATOM 2979 N N . LYS B 1 33 ? 21.688 -18.391 -11.086 1 94.75 33 LYS B N 1
ATOM 2980 C CA . LYS B 1 33 ? 22.656 -18.812 -12.086 1 94.75 33 LYS B CA 1
ATOM 2981 C C . LYS B 1 33 ? 21.969 -19.391 -13.32 1 94.75 33 LYS B C 1
ATOM 2983 O O . LYS B 1 33 ? 22.375 -19.125 -14.445 1 94.75 33 LYS B O 1
ATOM 2988 N N . TYR B 1 34 ? 21.031 -20.156 -13.031 1 94.62 34 TYR B N 1
ATOM 2989 C CA . TYR B 1 34 ? 20.297 -20.75 -14.148 1 94.62 34 TYR B CA 1
ATOM 2990 C C . TYR B 1 34 ? 19.688 -19.672 -15.031 1 94.62 34 TYR B C 1
ATOM 2992 O O . TYR B 1 34 ? 19.812 -19.703 -16.25 1 94.62 34 TYR B O 1
ATOM 3000 N N . VAL B 1 35 ? 19 -18.688 -14.453 1 95.31 35 VAL B N 1
ATOM 3001 C CA . VAL B 1 35 ? 18.328 -17.609 -15.188 1 95.31 35 VAL B CA 1
ATOM 3002 C C . VAL B 1 35 ? 19.359 -16.828 -15.992 1 95.31 35 VAL B C 1
ATOM 3004 O O . VAL B 1 35 ? 19.094 -16.422 -17.125 1 95.31 35 VAL B O 1
ATOM 3007 N N . LYS B 1 36 ? 20.547 -16.688 -15.461 1 95.06 36 LYS B N 1
ATOM 3008 C CA . LYS B 1 36 ? 21.594 -15.922 -16.125 1 95.06 36 LYS B CA 1
ATOM 3009 C C . LYS B 1 36 ? 22.266 -16.734 -17.219 1 95.06 36 LYS B C 1
ATOM 3011 O O . LYS B 1 36 ? 22.766 -16.172 -18.203 1 95.06 36 LYS B O 1
ATOM 3016 N N . SER B 1 37 ? 22.266 -18.031 -17.078 1 95.12 37 SER B N 1
ATOM 3017 C CA . SER B 1 37 ? 23.078 -18.859 -17.969 1 95.12 37 SER B CA 1
ATOM 3018 C C . SER B 1 37 ? 22.219 -19.438 -19.109 1 95.12 37 SER B C 1
ATOM 3020 O O . SER B 1 37 ? 22.75 -19.766 -20.172 1 95.12 37 SER B O 1
ATOM 3022 N N . GLU B 1 38 ? 20.953 -19.625 -18.859 1 94.44 38 GLU B N 1
ATOM 3023 C CA . GLU B 1 38 ? 20.078 -20.172 -19.891 1 94.44 38 GLU B CA 1
ATOM 3024 C C . GLU B 1 38 ? 19.969 -19.203 -21.062 1 94.44 38 GLU B C 1
ATOM 3026 O O . GLU B 1 38 ? 19.375 -18.125 -20.938 1 94.44 38 GLU B O 1
ATOM 3031 N N . ALA B 1 39 ? 20.422 -19.5 -22.25 1 93.75 39 ALA B N 1
ATOM 3032 C CA . ALA B 1 39 ? 20.625 -18.625 -23.391 1 93.75 39 ALA B CA 1
ATOM 3033 C C . ALA B 1 39 ? 19.312 -17.953 -23.812 1 93.75 39 ALA B C 1
ATOM 3035 O O . ALA B 1 39 ? 19.281 -16.734 -24.031 1 93.75 39 ALA B O 1
ATOM 3036 N N . VAL B 1 40 ? 18.312 -18.734 -23.906 1 95.06 40 VAL B N 1
ATOM 3037 C CA . VAL B 1 40 ? 17.016 -18.203 -24.359 1 95.06 40 VAL B CA 1
ATOM 3038 C C . VAL B 1 40 ? 16.5 -17.188 -23.344 1 95.06 40 VAL B C 1
ATOM 3040 O O . VAL B 1 40 ? 16.062 -16.094 -23.719 1 95.06 40 VAL B O 1
ATOM 3043 N N . VAL B 1 41 ? 16.562 -17.516 -22.047 1 95.75 41 VAL B N 1
ATOM 3044 C CA . VAL B 1 41 ? 16.078 -16.656 -20.969 1 95.75 41 VAL B CA 1
ATOM 3045 C C . VAL B 1 41 ? 16.875 -15.359 -20.938 1 95.75 41 VAL B C 1
ATOM 3047 O O . VAL B 1 41 ? 16.297 -14.281 -20.781 1 95.75 41 VAL B O 1
ATOM 3050 N N . ARG B 1 42 ? 18.156 -15.477 -21.125 1 95.19 42 ARG B N 1
ATOM 3051 C CA . ARG B 1 42 ? 19.031 -14.305 -21.141 1 95.19 42 ARG B CA 1
ATOM 3052 C C . ARG B 1 42 ? 18.719 -13.406 -22.344 1 95.19 42 ARG B C 1
ATOM 3054 O O . ARG B 1 42 ? 18.703 -12.18 -22.203 1 95.19 42 ARG B O 1
ATOM 3061 N N . GLU B 1 43 ? 18.516 -13.984 -23.453 1 94.5 43 GLU B N 1
ATOM 3062 C CA . GLU B 1 43 ? 18.281 -13.25 -24.688 1 94.5 43 GLU B CA 1
ATOM 3063 C C . GLU B 1 43 ? 17.031 -12.383 -24.578 1 94.5 43 GLU B C 1
ATOM 3065 O O . GLU B 1 43 ? 17.047 -11.211 -24.969 1 94.5 43 GLU B O 1
ATOM 3070 N N . PHE B 1 44 ? 15.961 -12.969 -24.094 1 95.75 44 PHE B N 1
ATOM 3071 C CA . PHE B 1 44 ? 14.703 -12.234 -24.047 1 95.75 44 PHE B CA 1
ATOM 3072 C C . PHE B 1 44 ? 14.641 -11.352 -22.797 1 95.75 44 PHE B C 1
ATOM 3074 O O . PHE B 1 44 ? 13.859 -10.398 -22.75 1 95.75 44 PHE B O 1
ATOM 3081 N N . GLY B 1 45 ? 15.344 -11.68 -21.75 1 95.75 45 GLY B N 1
ATOM 3082 C CA . GLY B 1 45 ? 15.461 -10.852 -20.562 1 95.75 45 GLY B CA 1
ATOM 3083 C C . GLY B 1 45 ? 14.148 -10.664 -19.828 1 95.75 45 GLY B C 1
ATOM 3084 O O . GLY B 1 45 ? 13.883 -9.594 -19.281 1 95.75 45 GLY B O 1
ATOM 3085 N N . ASN B 1 46 ? 13.266 -11.719 -19.844 1 97.62 46 ASN B N 1
ATOM 3086 C CA . ASN B 1 46 ? 11.922 -11.555 -19.297 1 97.62 46 ASN B CA 1
ATOM 3087 C C . ASN B 1 46 ? 11.711 -12.398 -18.047 1 97.62 46 ASN B C 1
ATOM 3089 O O . ASN B 1 46 ? 10.578 -12.656 -17.641 1 97.62 46 ASN B O 1
ATOM 3093 N N . VAL B 1 47 ? 12.812 -12.93 -17.438 1 97.69 47 VAL B N 1
ATOM 3094 C CA . VAL B 1 47 ? 12.758 -13.688 -16.188 1 97.69 47 VAL B CA 1
ATOM 3095 C C . VAL B 1 47 ? 13.602 -12.992 -15.117 1 97.69 47 VAL B C 1
ATOM 3097 O O . VAL B 1 47 ? 14.766 -12.68 -15.352 1 97.69 47 VAL B O 1
ATOM 3100 N N . MET B 1 48 ? 12.984 -12.75 -14 1 95.38 48 MET B N 1
ATOM 3101 C CA . MET B 1 48 ? 13.664 -12.117 -12.875 1 95.38 48 MET B CA 1
ATOM 3102 C C . MET B 1 48 ? 13.578 -12.984 -11.625 1 95.38 48 MET B C 1
ATOM 3104 O O . MET B 1 48 ? 12.602 -13.727 -11.445 1 95.38 48 MET B O 1
ATOM 3108 N N . VAL B 1 49 ? 14.547 -12.938 -10.789 1 93.88 49 VAL B N 1
ATOM 3109 C CA . VAL B 1 49 ? 14.578 -13.625 -9.5 1 93.88 49 VAL B CA 1
ATOM 3110 C C . VAL B 1 49 ? 14.617 -12.594 -8.375 1 93.88 49 VAL B C 1
ATOM 3112 O O . VAL B 1 49 ? 15.43 -11.664 -8.406 1 93.88 49 VAL B O 1
ATOM 3115 N N . VAL B 1 50 ? 13.719 -12.734 -7.465 1 90.06 50 VAL B N 1
ATOM 3116 C CA . VAL B 1 50 ? 13.727 -11.836 -6.316 1 90.06 50 VAL B CA 1
ATOM 3117 C C . VAL B 1 50 ? 14.977 -12.078 -5.477 1 90.06 50 VAL B C 1
ATOM 3119 O O . VAL B 1 50 ? 15.273 -13.219 -5.109 1 90.06 50 VAL B O 1
ATOM 3122 N N . GLY B 1 51 ? 15.688 -11.078 -5.145 1 84.19 51 GLY B N 1
ATOM 3123 C CA . GLY B 1 51 ? 16.953 -11.164 -4.43 1 84.19 51 GLY B CA 1
ATOM 3124 C C . GLY B 1 51 ? 16.781 -11.383 -2.939 1 84.19 51 GLY B C 1
ATOM 3125 O O . GLY B 1 51 ? 17.078 -12.469 -2.432 1 84.19 51 GLY B O 1
ATOM 3126 N N . LYS B 1 52 ? 16.219 -10.422 -2.264 1 79.06 52 LYS B N 1
ATOM 3127 C CA . LYS B 1 52 ? 16.062 -10.5 -0.816 1 79.06 52 LYS B CA 1
ATOM 3128 C C . LYS B 1 52 ? 14.828 -11.336 -0.451 1 79.06 52 LYS B C 1
ATOM 3130 O O . LYS B 1 52 ? 13.703 -10.961 -0.782 1 79.06 52 LYS B O 1
ATOM 3135 N N . PRO B 1 53 ? 15.172 -12.555 0.2 1 79.75 53 PRO B N 1
ATOM 3136 C CA . PRO B 1 53 ? 14.023 -13.398 0.548 1 79.75 53 PRO B CA 1
ATOM 3137 C C . PRO B 1 53 ? 13.25 -12.867 1.756 1 79.75 53 PRO B C 1
ATOM 3139 O O . PRO B 1 53 ? 13.828 -12.227 2.633 1 79.75 53 PRO B O 1
ATOM 3142 N N . ASP B 1 54 ? 11.984 -12.945 1.75 1 80.25 54 ASP B N 1
ATOM 3143 C CA . ASP B 1 54 ? 11.125 -12.695 2.898 1 80.25 54 ASP B CA 1
ATOM 3144 C C . ASP B 1 54 ? 10.445 -13.977 3.375 1 80.25 54 ASP B C 1
ATOM 3146 O O . ASP B 1 54 ? 10.164 -14.875 2.572 1 80.25 54 ASP B O 1
ATOM 3150 N N . PRO B 1 55 ? 10.305 -14.023 4.703 1 86 55 PRO B N 1
ATOM 3151 C CA . PRO B 1 55 ? 9.555 -15.188 5.184 1 86 55 PRO B CA 1
ATOM 3152 C C . PRO B 1 55 ? 8.102 -15.18 4.719 1 86 55 PRO B C 1
ATOM 3154 O O . PRO B 1 55 ? 7.473 -14.117 4.66 1 86 55 PRO B O 1
ATOM 3157 N N . VAL B 1 56 ? 7.68 -16.297 4.344 1 87.94 56 VAL B N 1
ATOM 3158 C CA . VAL B 1 56 ? 6.281 -16.438 3.959 1 87.94 56 VAL B CA 1
ATOM 3159 C C . VAL B 1 56 ? 5.586 -17.438 4.887 1 87.94 56 VAL B C 1
ATOM 3161 O O . VAL B 1 56 ? 6.012 -18.578 5.004 1 87.94 56 VAL B O 1
ATOM 3164 N N . THR B 1 57 ? 4.637 -16.938 5.582 1 89.31 57 THR B N 1
ATOM 3165 C CA . THR B 1 57 ? 3.787 -17.766 6.434 1 89.31 57 THR B CA 1
ATOM 3166 C C . THR B 1 57 ? 2.438 -18.016 5.77 1 89.31 57 THR B C 1
ATOM 3168 O O . THR B 1 57 ? 1.691 -17.062 5.492 1 89.31 57 THR B O 1
ATOM 3171 N N . TYR B 1 58 ? 2.102 -19.25 5.578 1 83.44 58 TYR B N 1
ATOM 3172 C CA . TYR B 1 58 ? 0.884 -19.594 4.855 1 83.44 58 TYR B CA 1
ATOM 3173 C C . TYR B 1 58 ? -0.351 -19.094 5.594 1 83.44 58 TYR B C 1
ATOM 3175 O O . TYR B 1 58 ? -1.28 -18.562 4.973 1 83.44 58 TYR B O 1
ATOM 3183 N N . LYS B 1 59 ? -0.386 -19.141 6.848 1 89.06 59 LYS B N 1
ATOM 3184 C CA . LYS B 1 59 ? -1.551 -18.766 7.645 1 89.06 59 LYS B CA 1
ATOM 3185 C C . LYS B 1 59 ? -1.609 -17.25 7.859 1 89.06 59 LYS B C 1
ATOM 3187 O O . LYS B 1 59 ? -2.617 -16.734 8.336 1 89.06 59 LYS B O 1
ATOM 3192 N N . GLY B 1 60 ? -0.52 -16.656 7.516 1 91.62 60 GLY B N 1
ATOM 3193 C CA . GLY B 1 60 ? -0.418 -15.234 7.836 1 91.62 60 GLY B CA 1
ATOM 3194 C C . GLY B 1 60 ? -0.482 -14.336 6.613 1 91.62 60 GLY B C 1
ATOM 3195 O O . GLY B 1 60 ? -0.784 -14.805 5.512 1 91.62 60 GLY B O 1
ATOM 3196 N N . PRO B 1 61 ? -0.267 -13.047 6.816 1 95.19 61 PRO B N 1
ATOM 3197 C CA . PRO B 1 61 ? -0.442 -12.055 5.758 1 95.19 61 PRO B CA 1
ATOM 3198 C C . PRO B 1 61 ? 0.802 -11.891 4.887 1 95.19 61 PRO B C 1
ATOM 3200 O O . PRO B 1 61 ? 0.777 -11.156 3.898 1 95.19 61 PRO B O 1
ATOM 3203 N N . THR B 1 62 ? 1.881 -12.586 5.176 1 93.94 62 THR B N 1
ATOM 3204 C CA . THR B 1 62 ? 3.129 -12.391 4.449 1 93.94 62 THR B CA 1
ATOM 3205 C C . THR B 1 62 ? 2.982 -12.836 2.996 1 93.94 62 THR B C 1
ATOM 3207 O O . THR B 1 62 ? 3.652 -12.305 2.109 1 93.94 62 THR B O 1
ATOM 3210 N N . MET B 1 63 ? 2.107 -13.766 2.734 1 92.88 63 MET B N 1
ATOM 3211 C CA . MET B 1 63 ? 1.884 -14.203 1.36 1 92.88 63 MET B CA 1
ATOM 3212 C C . MET B 1 63 ? 1.261 -13.094 0.524 1 92.88 63 MET B C 1
ATOM 3214 O O . MET B 1 63 ? 1.641 -12.891 -0.63 1 92.88 63 MET B O 1
ATOM 3218 N N . ILE B 1 64 ? 0.302 -12.375 1.119 1 95.75 64 ILE B N 1
ATOM 3219 C CA . ILE B 1 64 ? -0.288 -11.234 0.424 1 95.75 64 ILE B CA 1
ATOM 3220 C C . ILE B 1 64 ? 0.783 -10.18 0.161 1 95.75 64 ILE B C 1
ATOM 3222 O O . ILE B 1 64 ? 0.876 -9.641 -0.946 1 95.75 64 ILE B O 1
ATOM 3226 N N . ALA B 1 65 ? 1.612 -9.938 1.212 1 95 65 ALA B N 1
ATOM 3227 C CA . ALA B 1 65 ? 2.68 -8.945 1.076 1 95 65 ALA B CA 1
ATOM 3228 C C . ALA B 1 65 ? 3.617 -9.305 -0.072 1 95 65 ALA B C 1
ATOM 3230 O O . ALA B 1 65 ? 3.977 -8.445 -0.88 1 95 65 ALA B O 1
ATOM 3231 N N . ARG B 1 66 ? 3.906 -10.523 -0.164 1 93.81 66 ARG B N 1
ATOM 3232 C CA . ARG B 1 66 ? 4.82 -10.977 -1.207 1 93.81 66 ARG B CA 1
ATOM 3233 C C . ARG B 1 66 ? 4.172 -10.883 -2.584 1 93.81 66 ARG B C 1
ATOM 3235 O O . ARG B 1 66 ? 4.824 -10.516 -3.561 1 93.81 66 ARG B O 1
ATOM 3242 N N . THR B 1 67 ? 2.967 -11.289 -2.666 1 95.75 67 THR B N 1
ATOM 3243 C CA . THR B 1 67 ? 2.256 -11.211 -3.938 1 95.75 67 THR B CA 1
ATOM 3244 C C . THR B 1 67 ? 2.182 -9.773 -4.43 1 95.75 67 THR B C 1
ATOM 3246 O O . THR B 1 67 ? 2.492 -9.492 -5.586 1 95.75 67 THR B O 1
ATOM 3249 N N . LEU B 1 68 ? 1.809 -8.867 -3.545 1 96.81 68 LEU B N 1
ATOM 3250 C CA . LEU B 1 68 ? 1.711 -7.461 -3.918 1 96.81 68 LEU B CA 1
ATOM 3251 C C . LEU B 1 68 ? 3.084 -6.895 -4.258 1 96.81 68 LEU B C 1
ATOM 3253 O O . LEU B 1 68 ? 3.205 -6.027 -5.125 1 96.81 68 LEU B O 1
ATOM 3257 N N . HIS B 1 69 ? 4.098 -7.367 -3.553 1 95.56 69 HIS B N 1
ATOM 3258 C CA . HIS B 1 69 ? 5.465 -6.98 -3.889 1 95.56 69 HIS B CA 1
ATOM 3259 C C . HIS B 1 69 ? 5.824 -7.402 -5.309 1 95.56 69 HIS B C 1
ATOM 3261 O O . HIS B 1 69 ? 6.363 -6.609 -6.082 1 95.56 69 HIS B O 1
ATOM 3267 N N . ALA B 1 70 ? 5.496 -8.609 -5.621 1 95.62 70 ALA B N 1
ATOM 3268 C CA . ALA B 1 70 ? 5.742 -9.125 -6.965 1 95.62 70 ALA B CA 1
ATOM 3269 C C . ALA B 1 70 ? 5.004 -8.297 -8.016 1 95.62 70 ALA B C 1
ATOM 3271 O O . ALA B 1 70 ? 5.574 -7.938 -9.047 1 95.62 70 ALA B O 1
ATOM 3272 N N . VAL B 1 71 ? 3.803 -8.016 -7.75 1 97.38 71 VAL B N 1
ATOM 3273 C CA . VAL B 1 71 ? 2.984 -7.223 -8.656 1 97.38 71 VAL B CA 1
ATOM 3274 C C . VAL B 1 71 ? 3.635 -5.855 -8.875 1 97.38 71 VAL B C 1
ATOM 3276 O O . VAL B 1 71 ? 3.732 -5.383 -10.008 1 97.38 71 VAL B O 1
ATOM 3279 N N . ALA B 1 72 ? 4.078 -5.215 -7.809 1 96.38 72 ALA B N 1
ATOM 3280 C CA . ALA B 1 72 ? 4.699 -3.896 -7.91 1 96.38 72 ALA B CA 1
ATOM 3281 C C . ALA B 1 72 ? 5.93 -3.938 -8.812 1 96.38 72 ALA B C 1
ATOM 3283 O O . ALA B 1 72 ? 6.121 -3.057 -9.648 1 96.38 72 ALA B O 1
ATOM 3284 N N . ILE B 1 73 ? 6.719 -4.945 -8.656 1 95.44 73 ILE B N 1
ATOM 3285 C CA . ILE B 1 73 ? 7.914 -5.109 -9.477 1 95.44 73 ILE B CA 1
ATOM 3286 C C . ILE B 1 73 ? 7.52 -5.266 -10.945 1 95.44 73 ILE B C 1
ATOM 3288 O O . ILE B 1 73 ? 8.078 -4.605 -11.82 1 95.44 73 ILE B O 1
ATOM 3292 N N . LEU B 1 74 ? 6.539 -6.082 -11.188 1 97.06 74 LEU B N 1
ATOM 3293 C CA . LEU B 1 74 ? 6.133 -6.383 -12.555 1 97.06 74 LEU B CA 1
ATOM 3294 C C . LEU B 1 74 ? 5.48 -5.168 -13.203 1 97.06 74 LEU B C 1
ATOM 3296 O O . LEU B 1 74 ? 5.629 -4.945 -14.406 1 97.06 74 LEU B O 1
ATOM 3300 N N . LEU B 1 75 ? 4.711 -4.422 -12.438 1 96.62 75 LEU B N 1
ATOM 3301 C CA . LEU B 1 75 ? 4.086 -3.215 -12.969 1 96.62 75 LEU B CA 1
ATOM 3302 C C . LEU B 1 75 ? 5.141 -2.215 -13.43 1 96.62 75 LEU B C 1
ATOM 3304 O O . LEU B 1 75 ? 4.945 -1.52 -14.43 1 96.62 75 LEU B O 1
ATOM 3308 N N . LYS B 1 76 ? 6.215 -2.121 -12.711 1 93.62 76 LYS B N 1
ATOM 3309 C CA . LYS B 1 76 ? 7.285 -1.188 -13.047 1 93.62 76 LYS B CA 1
ATOM 3310 C C . LYS B 1 76 ? 8.094 -1.688 -14.242 1 93.62 76 LYS B C 1
ATOM 3312 O O . LYS B 1 76 ? 8.602 -0.891 -15.031 1 93.62 76 LYS B O 1
ATOM 3317 N N . LYS B 1 77 ? 8.141 -2.938 -14.422 1 93.19 77 LYS B N 1
ATOM 3318 C CA . LYS B 1 77 ? 9.047 -3.555 -15.391 1 93.19 77 LYS B CA 1
ATOM 3319 C C . LYS B 1 77 ? 8.43 -3.568 -16.781 1 93.19 77 LYS B C 1
ATOM 3321 O O . LYS B 1 77 ? 9.125 -3.357 -17.781 1 93.19 77 LYS B O 1
ATOM 3326 N N . ALA B 1 78 ? 7.148 -3.896 -16.812 1 93.31 78 ALA B N 1
ATOM 3327 C CA . ALA B 1 78 ? 6.629 -4.16 -18.156 1 93.31 78 ALA B CA 1
ATOM 3328 C C . ALA B 1 78 ? 5.121 -3.936 -18.219 1 93.31 78 ALA B C 1
ATOM 3330 O O . ALA B 1 78 ? 4.484 -3.68 -17.188 1 93.31 78 ALA B O 1
ATOM 3331 N N . LYS B 1 79 ? 4.738 -3.965 -19.516 1 95 79 LYS B N 1
ATOM 3332 C CA . LYS B 1 79 ? 3.299 -3.969 -19.75 1 95 79 LYS B CA 1
ATOM 3333 C C . LYS B 1 79 ? 2.773 -5.391 -19.922 1 95 79 LYS B C 1
ATOM 3335 O O . LYS B 1 79 ? 3.402 -6.215 -20.594 1 95 79 LYS B O 1
ATOM 3340 N N . TRP B 1 80 ? 1.838 -5.781 -19.25 1 97.25 80 TRP B N 1
ATOM 3341 C CA . TRP B 1 80 ? 1.159 -7.07 -19.312 1 97.25 80 TRP B CA 1
ATOM 3342 C C . TRP B 1 80 ? -0.335 -6.914 -19.062 1 97.25 80 TRP B C 1
ATOM 3344 O O . TRP B 1 80 ? -0.78 -5.875 -18.562 1 97.25 80 TRP B O 1
ATOM 3354 N N . ASP B 1 81 ? -1.118 -7.879 -19.438 1 98 81 ASP B N 1
ATOM 3355 C CA . ASP B 1 81 ? -2.57 -7.785 -19.328 1 98 81 ASP B CA 1
ATOM 3356 C C . ASP B 1 81 ? -3.066 -8.453 -18.047 1 98 81 ASP B C 1
ATOM 3358 O O . ASP B 1 81 ? -3.898 -7.891 -17.328 1 98 81 ASP B O 1
ATOM 3362 N N . TRP B 1 82 ? -2.5 -9.641 -17.781 1 98.62 82 TRP B N 1
ATOM 3363 C CA . TRP B 1 82 ? -2.943 -10.398 -16.625 1 98.62 82 TRP B CA 1
ATOM 3364 C C . TRP B 1 82 ? -1.755 -10.844 -15.781 1 98.62 82 TRP B C 1
ATOM 3366 O O . TRP B 1 82 ? -0.666 -11.086 -16.312 1 98.62 82 TRP B O 1
ATOM 3376 N N . PHE B 1 83 ? -2.002 -10.875 -14.531 1 98.62 83 PHE B N 1
ATOM 3377 C CA . PHE B 1 83 ? -1.093 -11.477 -13.562 1 98.62 83 PHE B CA 1
ATOM 3378 C C . PHE B 1 83 ? -1.618 -12.828 -13.094 1 98.62 83 PHE B C 1
ATOM 3380 O O . PHE B 1 83 ? -2.791 -12.953 -12.742 1 98.62 83 PHE B O 1
ATOM 3387 N N . ILE B 1 84 ? -0.792 -13.836 -13.117 1 98.56 84 ILE B N 1
ATOM 3388 C CA . ILE B 1 84 ? -1.123 -15.172 -12.633 1 98.56 84 ILE B CA 1
ATOM 3389 C C . ILE B 1 84 ? -0.148 -15.578 -11.531 1 98.56 84 ILE B C 1
ATOM 3391 O O . ILE B 1 84 ? 1.069 -15.547 -11.727 1 98.56 84 ILE B O 1
ATOM 3395 N N . ASN B 1 85 ? -0.632 -15.875 -10.336 1 97.75 85 ASN B N 1
ATOM 3396 C CA . ASN B 1 85 ? 0.253 -16.438 -9.312 1 97.75 85 ASN B CA 1
ATOM 3397 C C . ASN B 1 85 ? 0.286 -17.953 -9.375 1 97.75 85 ASN B C 1
ATOM 3399 O O . ASN B 1 85 ? -0.753 -18.594 -9.531 1 97.75 85 ASN B O 1
ATOM 3403 N N . LEU B 1 86 ? 1.462 -18.516 -9.32 1 97.44 86 LEU B N 1
ATOM 3404 C CA . LEU B 1 86 ? 1.677 -19.953 -9.328 1 97.44 86 LEU B CA 1
ATOM 3405 C C . LEU B 1 86 ? 2.617 -20.375 -8.195 1 97.44 86 LEU B C 1
ATOM 3407 O O . LEU B 1 86 ? 3.482 -19.594 -7.789 1 97.44 86 LEU B O 1
ATOM 3411 N N . SER B 1 87 ? 2.371 -21.484 -7.648 1 94.56 87 SER B N 1
ATOM 3412 C CA . SER B 1 87 ? 3.363 -22.094 -6.773 1 94.56 87 SER B CA 1
ATOM 3413 C C . SER B 1 87 ? 4.223 -23.094 -7.531 1 94.56 87 SER B C 1
ATOM 3415 O O . SER B 1 87 ? 3.9 -23.469 -8.664 1 94.56 87 SER B O 1
ATOM 3417 N N . ALA B 1 88 ? 5.262 -23.562 -6.906 1 93.06 88 ALA B N 1
ATOM 3418 C CA . ALA B 1 88 ? 6.148 -24.547 -7.52 1 93.06 88 ALA B CA 1
ATOM 3419 C C . ALA B 1 88 ? 5.43 -25.875 -7.734 1 93.06 88 ALA B C 1
ATOM 3421 O O . ALA B 1 88 ? 5.879 -26.719 -8.516 1 93.06 88 ALA B O 1
ATOM 3422 N N . SER B 1 89 ? 4.297 -26.016 -7.066 1 95.81 89 SER B N 1
ATOM 3423 C CA . SER B 1 89 ? 3.562 -27.266 -7.176 1 95.81 89 SER B CA 1
ATOM 3424 C C . SER B 1 89 ? 2.436 -27.172 -8.195 1 95.81 89 SER B C 1
ATOM 3426 O O . SER B 1 89 ? 1.597 -28.062 -8.297 1 95.81 89 SER B O 1
ATOM 3428 N N . ASP B 1 90 ? 2.352 -26.109 -8.875 1 97.75 90 ASP B N 1
ATOM 3429 C CA . ASP B 1 90 ? 1.442 -25.938 -10.008 1 97.75 90 ASP B CA 1
ATOM 3430 C C . ASP B 1 90 ? 2.082 -26.422 -11.305 1 97.75 90 ASP B C 1
ATOM 3432 O O . ASP B 1 90 ? 3.305 -26.562 -11.391 1 97.75 90 ASP B O 1
ATOM 3436 N N . TYR B 1 91 ? 1.239 -26.688 -12.266 1 98.5 91 TYR B N 1
ATOM 3437 C CA . TYR B 1 91 ? 1.749 -27.062 -13.586 1 98.5 91 TYR B CA 1
ATOM 3438 C C . TYR B 1 91 ? 0.744 -26.703 -14.68 1 98.5 91 TYR B C 1
ATOM 3440 O O . TYR B 1 91 ? -0.468 -26.812 -14.469 1 98.5 91 TYR B O 1
ATOM 3448 N N . PRO B 1 92 ? 1.258 -26.25 -15.828 1 98.06 92 PRO B N 1
ATOM 3449 C CA . PRO B 1 92 ? 0.33 -25.938 -16.922 1 98.06 92 PRO B CA 1
ATOM 3450 C C . PRO B 1 92 ? -0.267 -27.188 -17.562 1 98.06 92 PRO B C 1
ATOM 3452 O O . PRO B 1 92 ? 0.416 -28.203 -17.688 1 98.06 92 PRO B O 1
ATOM 3455 N N . LEU B 1 93 ? -1.513 -27.062 -18.016 1 98.19 93 LEU B N 1
ATOM 3456 C CA . LEU B 1 93 ? -2.207 -28.141 -18.703 1 98.19 93 LEU B CA 1
ATOM 3457 C C . LEU B 1 93 ? -2.42 -27.812 -20.172 1 98.19 93 LEU B C 1
ATOM 3459 O O . LEU B 1 93 ? -3.035 -28.594 -20.906 1 98.19 93 LEU B O 1
ATOM 3463 N N . VAL B 1 94 ? -2.012 -26.656 -20.609 1 97.44 94 VAL B N 1
ATOM 3464 C CA . VAL B 1 94 ? -2.064 -26.234 -22 1 97.44 94 VAL B CA 1
ATOM 3465 C C . VAL B 1 94 ? -0.754 -25.547 -22.375 1 97.44 94 VAL B C 1
ATOM 3467 O O . VAL B 1 94 ? -0.111 -24.906 -21.547 1 97.44 94 VAL B O 1
ATOM 3470 N N . PRO B 1 95 ? -0.368 -25.672 -23.656 1 96.94 95 PRO B N 1
ATOM 3471 C CA . PRO B 1 95 ? 0.784 -24.891 -24.094 1 96.94 95 PRO B CA 1
ATOM 3472 C C . PRO B 1 95 ? 0.539 -23.375 -23.984 1 96.94 95 PRO B C 1
ATOM 3474 O O . PRO B 1 95 ? -0.609 -22.938 -24.047 1 96.94 95 PRO B O 1
ATOM 3477 N N . GLN B 1 96 ? 1.614 -22.625 -23.844 1 97 96 GLN B N 1
ATOM 3478 C CA . GLN B 1 96 ? 1.498 -21.188 -23.672 1 97 96 GLN B CA 1
ATOM 3479 C C . GLN B 1 96 ? 0.857 -20.547 -24.906 1 97 96 GLN B C 1
ATOM 3481 O O . GLN B 1 96 ? 0.107 -19.578 -24.781 1 97 96 GLN B O 1
ATOM 3486 N N . ASP B 1 97 ? 1.131 -21.094 -26.078 1 97.75 97 ASP B N 1
ATOM 3487 C CA . ASP B 1 97 ? 0.512 -20.578 -27.297 1 97.75 97 ASP B CA 1
ATOM 3488 C C . ASP B 1 97 ? -1.011 -20.656 -27.219 1 97.75 97 ASP B C 1
ATOM 3490 O O . ASP B 1 97 ? -1.713 -19.75 -27.672 1 97.75 97 ASP B O 1
ATOM 3494 N N . ASP B 1 98 ? -1.486 -21.766 -26.688 1 98.12 98 ASP B N 1
ATOM 3495 C CA . ASP B 1 98 ? -2.93 -21.938 -26.547 1 98.12 98 ASP B CA 1
ATOM 3496 C C . ASP B 1 98 ? -3.518 -20.938 -25.562 1 98.12 98 ASP B C 1
ATOM 3498 O O . ASP B 1 98 ? -4.574 -20.359 -25.812 1 98.12 98 ASP B O 1
ATOM 3502 N N . LEU B 1 99 ? -2.871 -20.75 -24.438 1 97.94 99 LEU B N 1
ATOM 3503 C CA . LEU B 1 99 ? -3.316 -19.797 -23.438 1 97.94 99 LEU B CA 1
ATOM 3504 C C . LEU B 1 99 ? -3.367 -18.375 -24.016 1 97.94 99 LEU B C 1
ATOM 3506 O O . LEU B 1 99 ? -4.379 -17.688 -23.875 1 97.94 99 LEU B O 1
ATOM 3510 N N . LEU B 1 100 ? -2.27 -17.969 -24.672 1 97.69 100 LEU B N 1
ATOM 3511 C CA . LEU B 1 100 ? -2.186 -16.656 -25.281 1 97.69 100 LEU B CA 1
ATOM 3512 C C . LEU B 1 100 ? -3.27 -16.453 -26.328 1 97.69 100 LEU B C 1
ATOM 3514 O O . LEU B 1 100 ? -3.883 -15.391 -26.406 1 97.69 100 LEU B O 1
ATOM 3518 N N . HIS B 1 101 ? -3.469 -17.5 -27.062 1 97.75 101 HIS B N 1
ATOM 3519 C CA . HIS B 1 101 ? -4.477 -17.469 -28.125 1 97.75 101 HIS B CA 1
ATOM 3520 C C . HIS B 1 101 ? -5.867 -17.219 -27.547 1 97.75 101 HIS B C 1
ATOM 3522 O O . HIS B 1 101 ? -6.574 -16.312 -27.984 1 97.75 101 HIS B O 1
ATOM 3528 N N . ILE B 1 102 ? -6.262 -17.953 -26.562 1 97.94 102 ILE B N 1
ATOM 3529 C CA . ILE B 1 102 ? -7.602 -17.844 -26 1 97.94 102 ILE B CA 1
ATOM 3530 C C . ILE B 1 102 ? -7.746 -16.516 -25.266 1 97.94 102 ILE B C 1
ATOM 3532 O O . ILE B 1 102 ? -8.766 -15.828 -25.406 1 97.94 102 ILE B O 1
ATOM 3536 N N . PHE B 1 103 ? -6.738 -16.078 -24.5 1 97.81 103 PHE B N 1
ATOM 3537 C CA . PHE B 1 103 ? -6.805 -14.836 -23.734 1 97.81 103 PHE B CA 1
ATOM 3538 C C . PHE B 1 103 ? -6.863 -13.625 -24.641 1 97.81 103 PHE B C 1
ATOM 3540 O O . PHE B 1 103 ? -7.359 -12.57 -24.266 1 97.81 103 PHE B O 1
ATOM 3547 N N . SER B 1 104 ? -6.324 -13.758 -25.859 1 96.81 104 SER B N 1
ATOM 3548 C CA . SER B 1 104 ? -6.332 -12.648 -26.812 1 96.81 104 SER B CA 1
ATOM 3549 C C . SER B 1 104 ? -7.754 -12.266 -27.203 1 96.81 104 SER B C 1
ATOM 3551 O O . SER B 1 104 ? -7.996 -11.148 -27.656 1 96.81 104 SER B O 1
ATOM 3553 N N . TYR B 1 105 ? -8.711 -13.172 -26.953 1 96.12 105 TYR B N 1
ATOM 3554 C CA . TYR B 1 105 ? -10.094 -12.906 -27.344 1 96.12 105 TYR B CA 1
ATOM 3555 C C . TYR B 1 105 ? -10.883 -12.359 -26.156 1 96.12 105 TYR B C 1
ATOM 3557 O O . TYR B 1 105 ? -12.031 -11.922 -26.328 1 96.12 105 TYR B O 1
ATOM 3565 N N . LEU B 1 106 ? -10.312 -12.328 -25.031 1 97.06 106 LEU B N 1
ATOM 3566 C CA . LEU B 1 106 ? -11.047 -11.961 -23.812 1 97.06 106 LEU B CA 1
ATOM 3567 C C . LEU B 1 106 ? -11.023 -10.453 -23.609 1 97.06 106 LEU B C 1
ATOM 3569 O O . LEU B 1 106 ? -10.016 -9.797 -23.875 1 97.06 106 LEU B O 1
ATOM 3573 N N . PRO B 1 107 ? -12.188 -9.945 -23.078 1 95.62 107 PRO B N 1
ATOM 3574 C CA . PRO B 1 107 ? -12.086 -8.578 -22.547 1 95.62 107 PRO B CA 1
ATOM 3575 C C . PRO B 1 107 ? -10.977 -8.422 -21.516 1 95.62 107 PRO B C 1
ATOM 3577 O O . PRO B 1 107 ? -10.836 -9.266 -20.625 1 95.62 107 PRO B O 1
ATOM 3580 N N . ARG B 1 108 ? -10.234 -7.355 -21.594 1 96.62 108 ARG B N 1
ATOM 3581 C CA . ARG B 1 108 ? -9.031 -7.172 -20.797 1 96.62 108 ARG B CA 1
ATOM 3582 C C . ARG B 1 108 ? -9.375 -6.762 -19.359 1 96.62 108 ARG B C 1
ATOM 3584 O O . ARG B 1 108 ? -8.484 -6.625 -18.516 1 96.62 108 ARG B O 1
ATOM 3591 N N . ASP B 1 109 ? -10.648 -6.598 -19.016 1 97 109 ASP B N 1
ATOM 3592 C CA . ASP B 1 109 ? -11.039 -6.16 -17.672 1 97 109 ASP B CA 1
ATOM 3593 C C . ASP B 1 109 ? -11.523 -7.336 -16.828 1 97 109 ASP B C 1
ATOM 3595 O O . ASP B 1 109 ? -11.922 -7.156 -15.672 1 97 109 ASP B O 1
ATOM 3599 N N . LEU B 1 110 ? -11.477 -8.578 -17.391 1 98.06 110 LEU B N 1
ATOM 3600 C CA . LEU B 1 110 ? -12 -9.742 -16.672 1 98.06 110 LEU B CA 1
ATOM 3601 C C . LEU B 1 110 ? -11 -10.227 -15.625 1 98.06 110 LEU B C 1
ATOM 3603 O O . LEU B 1 110 ? -9.828 -10.453 -15.938 1 98.06 110 LEU B O 1
ATOM 3607 N N . ASN B 1 111 ? -11.438 -10.359 -14.406 1 98.62 111 ASN B N 1
ATOM 3608 C CA . ASN B 1 111 ? -10.664 -10.93 -13.312 1 98.62 111 ASN B CA 1
ATOM 3609 C C . ASN B 1 111 ? -11.125 -12.336 -12.969 1 98.62 111 ASN B C 1
ATOM 3611 O O . ASN B 1 111 ? -12.312 -12.57 -12.742 1 98.62 111 ASN B O 1
ATOM 3615 N N . PHE B 1 112 ? -10.211 -13.297 -12.922 1 98.69 112 PHE B N 1
ATOM 3616 C CA . PHE B 1 112 ? -10.523 -14.688 -12.625 1 98.69 112 PHE B CA 1
ATOM 3617 C C . PHE B 1 112 ? -10.141 -15.039 -11.188 1 98.69 112 PHE B C 1
ATOM 3619 O O . PHE B 1 112 ? -8.953 -15.195 -10.883 1 98.69 112 PHE B O 1
ATOM 3626 N N . LEU B 1 113 ? -11.055 -15.18 -10.32 1 98 113 LEU B N 1
ATOM 3627 C CA . LEU B 1 113 ? -10.922 -15.648 -8.945 1 98 113 LEU B CA 1
ATOM 3628 C C . LEU B 1 113 ? -12.234 -16.219 -8.43 1 98 113 LEU B C 1
ATOM 3630 O O . LEU B 1 113 ? -13.312 -15.727 -8.773 1 98 113 LEU B O 1
ATOM 3634 N N . ASP B 1 114 ? -12.133 -17.297 -7.762 1 96.25 114 ASP B N 1
ATOM 3635 C CA . ASP B 1 114 ? -13.305 -17.891 -7.125 1 96.25 114 ASP B CA 1
ATOM 3636 C C . ASP B 1 114 ? -13.672 -17.141 -5.84 1 96.25 114 ASP B C 1
ATOM 3638 O O . ASP B 1 114 ? -12.844 -17.016 -4.938 1 96.25 114 ASP B O 1
ATOM 3642 N N . HIS B 1 115 ? -14.883 -16.578 -5.75 1 96.31 115 HIS B N 1
ATOM 3643 C CA . HIS B 1 115 ? -15.266 -15.805 -4.578 1 96.31 115 HIS B CA 1
ATOM 3644 C C . HIS B 1 115 ? -16.656 -16.188 -4.094 1 96.31 115 HIS B C 1
ATOM 3646 O O . HIS B 1 115 ? -17.531 -16.547 -4.898 1 96.31 115 HIS B O 1
ATOM 3652 N N . THR B 1 116 ? -16.891 -16.094 -2.809 1 96.75 116 THR B N 1
ATOM 3653 C CA . THR B 1 116 ? -18.203 -16.281 -2.193 1 96.75 116 THR B CA 1
ATOM 3654 C C . THR B 1 116 ? -18.344 -15.375 -0.968 1 96.75 116 THR B C 1
ATOM 3656 O O . THR B 1 116 ? -17.391 -15.156 -0.23 1 96.75 116 THR B O 1
ATOM 3659 N N . SER B 1 117 ? -19.484 -14.82 -0.744 1 95.75 117 SER B N 1
ATOM 3660 C CA . SER B 1 117 ? -19.797 -14.047 0.459 1 95.75 117 SER B CA 1
ATOM 3661 C C . SER B 1 117 ? -20.391 -14.938 1.545 1 95.75 117 SER B C 1
ATOM 3663 O O . SER B 1 117 ? -20.594 -14.484 2.676 1 95.75 117 SER B O 1
ATOM 3665 N N . ASP B 1 118 ? -20.719 -16.172 1.142 1 94.56 118 ASP B N 1
ATOM 3666 C CA . ASP B 1 118 ? -21.156 -17.156 2.123 1 94.56 118 ASP B CA 1
ATOM 3667 C C . ASP B 1 118 ? -19.969 -17.828 2.805 1 94.56 118 ASP B C 1
ATOM 3669 O O . ASP B 1 118 ? -19.562 -18.922 2.414 1 94.56 118 ASP B O 1
ATOM 3673 N N . ILE B 1 119 ? -19.547 -17.25 3.811 1 92.25 119 ILE B N 1
ATOM 3674 C CA . ILE B 1 119 ? -18.266 -17.688 4.371 1 92.25 119 ILE B CA 1
ATOM 3675 C C . ILE B 1 119 ? -18.5 -18.781 5.398 1 92.25 119 ILE B C 1
ATOM 3677 O O . ILE B 1 119 ? -17.562 -19.484 5.785 1 92.25 119 ILE B O 1
ATOM 3681 N N . GLY B 1 120 ? -19.719 -19.016 5.945 1 92.31 120 GLY B N 1
ATOM 3682 C CA . GLY B 1 120 ? -20.062 -20.141 6.805 1 92.31 120 GLY B CA 1
ATOM 3683 C C . GLY B 1 120 ? -19.156 -20.281 8 1 92.31 120 GLY B C 1
ATOM 3684 O O . GLY B 1 120 ? -18.969 -19.328 8.773 1 92.31 120 GLY B O 1
ATOM 3685 N N . TRP B 1 121 ? -18.516 -21.469 8.078 1 88.75 121 TRP B N 1
ATOM 3686 C CA . TRP B 1 121 ? -17.656 -21.797 9.211 1 88.75 121 TRP B CA 1
ATOM 3687 C C . TRP B 1 121 ? -16.422 -20.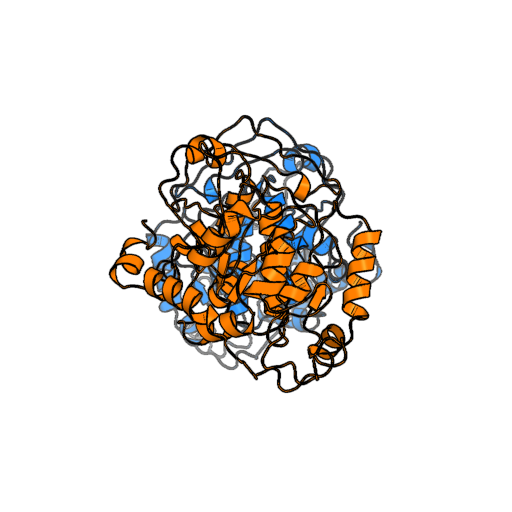891 9.242 1 88.75 121 TRP B C 1
ATOM 3689 O O . TRP B 1 121 ? -15.805 -20.719 10.289 1 88.75 121 TRP B O 1
ATOM 3699 N N . LYS B 1 122 ? -16.016 -20.328 8.203 1 92.19 122 LYS B N 1
ATOM 3700 C CA . LYS B 1 122 ? -14.836 -19.484 8.102 1 92.19 122 LYS B CA 1
ATOM 3701 C C . LYS B 1 122 ? -14.992 -18.219 8.938 1 92.19 122 LYS B C 1
ATOM 3703 O O . LYS B 1 122 ? -14 -17.562 9.273 1 92.19 122 LYS B O 1
ATOM 3708 N N . GLU B 1 123 ? -16.234 -17.812 9.133 1 93.81 123 GLU B N 1
ATOM 3709 C CA . GLU B 1 123 ? -16.453 -16.656 10.008 1 93.81 123 GLU B CA 1
ATOM 3710 C C . GLU B 1 123 ? -15.82 -16.875 11.375 1 93.81 123 GLU B C 1
ATOM 3712 O O . GLU B 1 123 ? -15.062 -16.031 11.852 1 93.81 123 GLU B O 1
ATOM 3717 N N . VAL B 1 124 ? -16.078 -18.062 11.93 1 93.81 124 VAL B N 1
ATOM 3718 C CA . VAL B 1 124 ? -15.648 -18.359 13.297 1 93.81 124 VAL B CA 1
ATOM 3719 C C . VAL B 1 124 ? -14.18 -18.766 13.312 1 93.81 124 VAL B C 1
ATOM 3721 O O . VAL B 1 124 ? -13.453 -18.453 14.258 1 93.81 124 VAL B O 1
ATOM 3724 N N . GLN B 1 125 ? -13.734 -19.297 12.273 1 92.25 125 GLN B N 1
ATOM 3725 C CA . GLN B 1 125 ? -12.406 -19.906 12.297 1 92.25 125 GLN B CA 1
ATOM 3726 C C . GLN B 1 125 ? -11.367 -18.984 11.672 1 92.25 125 GLN B C 1
ATOM 3728 O O . GLN B 1 125 ? -10.164 -19.125 11.914 1 92.25 125 GLN B O 1
ATOM 3733 N N . ARG B 1 126 ? -11.828 -18.062 10.898 1 93.31 126 ARG B N 1
ATOM 3734 C CA . ARG B 1 126 ? -10.844 -17.281 10.148 1 93.31 126 ARG B CA 1
ATOM 3735 C C . ARG B 1 126 ? -11.086 -15.797 10.328 1 93.31 126 ARG B C 1
ATOM 3737 O O . ARG B 1 126 ? -10.148 -15.031 10.57 1 93.31 126 ARG B O 1
ATOM 3744 N N . ALA B 1 127 ? -12.297 -15.352 10.25 1 94.94 127 ALA B N 1
ATOM 3745 C CA . ALA B 1 127 ? -12.609 -13.922 10.219 1 94.94 127 ALA B CA 1
ATOM 3746 C C . ALA B 1 127 ? -12.562 -13.32 11.617 1 94.94 127 ALA B C 1
ATOM 3748 O O . ALA B 1 127 ? -12.031 -12.227 11.812 1 94.94 127 ALA B O 1
ATOM 3749 N N . ARG B 1 128 ? -13.078 -13.977 12.617 1 96.19 128 ARG B N 1
ATOM 3750 C CA . ARG B 1 128 ? -13.211 -13.43 13.969 1 96.19 128 ARG B CA 1
ATOM 3751 C C . ARG B 1 128 ? -11.906 -13.57 14.742 1 96.19 128 ARG B C 1
ATOM 3753 O O . ARG B 1 128 ? -11.516 -12.656 15.477 1 96.19 128 ARG B O 1
ATOM 3760 N N . PRO B 1 129 ? -11.25 -14.68 14.594 1 95.5 129 PRO B N 1
ATOM 3761 C CA . PRO B 1 129 ? -9.961 -14.773 15.289 1 95.5 129 PRO B CA 1
ATOM 3762 C C . PRO B 1 129 ? -8.961 -13.719 14.82 1 95.5 129 PRO B C 1
ATOM 3764 O O . PRO B 1 129 ? -9.016 -13.281 13.672 1 95.5 129 PRO B O 1
ATOM 3767 N N . ILE B 1 130 ? -8.102 -13.312 15.789 1 95.25 130 ILE B N 1
ATOM 3768 C CA . ILE B 1 130 ? -7.047 -12.344 15.508 1 95.25 130 ILE B CA 1
ATOM 3769 C C . ILE B 1 130 ? -5.684 -13.031 15.594 1 95.25 130 ILE B C 1
ATOM 3771 O O . ILE B 1 130 ? -5.32 -13.57 16.641 1 95.25 130 ILE B O 1
ATOM 3775 N N . ILE B 1 131 ? -4.965 -12.977 14.539 1 95.38 131 ILE B N 1
ATOM 3776 C CA . ILE B 1 131 ? -3.641 -13.594 14.555 1 95.38 131 ILE B CA 1
ATOM 3777 C C . ILE B 1 131 ? -2.57 -12.523 14.367 1 95.38 131 ILE B C 1
ATOM 3779 O O . ILE B 1 131 ? -2.846 -11.453 13.82 1 95.38 131 ILE B O 1
ATOM 3783 N N . ILE B 1 132 ? -1.372 -12.789 14.883 1 94.44 132 ILE B N 1
ATOM 3784 C CA . ILE B 1 132 ? -0.176 -11.977 14.695 1 94.44 132 ILE B CA 1
ATOM 3785 C C . ILE B 1 132 ? 0.908 -12.805 14.008 1 94.44 132 ILE B C 1
ATOM 3787 O O . ILE B 1 132 ? 1.249 -13.898 14.469 1 94.44 132 ILE B O 1
ATOM 3791 N N . ASP B 1 133 ? 1.363 -12.328 12.906 1 94.56 133 ASP B N 1
ATOM 3792 C CA . ASP B 1 133 ? 2.357 -13.055 12.125 1 94.56 133 ASP B CA 1
ATOM 3793 C C . ASP B 1 133 ? 3.764 -12.523 12.398 1 94.56 133 ASP B C 1
ATOM 3795 O O . ASP B 1 133 ? 4.141 -11.461 11.906 1 94.56 133 ASP B O 1
ATOM 3799 N N . PRO B 1 134 ? 4.602 -13.234 13.086 1 93.56 134 PRO B N 1
ATOM 3800 C CA . PRO B 1 134 ? 5.977 -12.797 13.336 1 93.56 134 PRO B CA 1
ATOM 3801 C C . PRO B 1 134 ? 6.797 -12.664 12.055 1 93.56 134 PRO B C 1
ATOM 3803 O O . PRO B 1 134 ? 7.824 -11.984 12.047 1 93.56 134 PRO B O 1
ATOM 3806 N N . GLY B 1 135 ? 6.336 -13.305 11.016 1 92.56 135 GLY B N 1
ATOM 3807 C CA . GLY B 1 135 ? 7.031 -13.219 9.742 1 92.56 135 GLY B CA 1
ATOM 3808 C C . GLY B 1 135 ? 7.109 -11.805 9.195 1 92.56 135 GLY B C 1
ATOM 3809 O O . GLY B 1 135 ? 7.918 -11.516 8.312 1 92.56 135 GLY B O 1
ATOM 3810 N N . LEU B 1 136 ? 6.324 -10.93 9.766 1 93.56 136 LEU B N 1
ATOM 3811 C CA . LEU B 1 136 ? 6.328 -9.539 9.32 1 93.56 136 LEU B CA 1
ATOM 3812 C C . LEU B 1 136 ? 7.504 -8.781 9.93 1 93.56 136 LEU B C 1
ATOM 3814 O O . LEU B 1 136 ? 7.875 -7.715 9.445 1 93.56 136 LEU B O 1
ATOM 3818 N N . TYR B 1 137 ? 8.062 -9.336 11.062 1 93.75 137 TYR B N 1
ATOM 3819 C CA . TYR B 1 137 ? 9.023 -8.469 11.727 1 93.75 137 TYR B CA 1
ATOM 3820 C C . TYR B 1 137 ? 10.203 -9.273 12.266 1 93.75 137 TYR B C 1
ATOM 3822 O O . TYR B 1 137 ? 11.172 -8.703 12.766 1 93.75 137 TYR B O 1
ATOM 3830 N N . HIS B 1 138 ? 10.094 -10.523 12.133 1 92.06 138 HIS B N 1
ATOM 3831 C CA . HIS B 1 138 ? 11.234 -11.352 12.531 1 92.06 138 HIS B CA 1
ATOM 3832 C C . HIS B 1 138 ? 11.977 -11.891 11.312 1 92.06 138 HIS B C 1
ATOM 3834 O O . HIS B 1 138 ? 11.359 -12.164 10.281 1 92.06 138 HIS B O 1
ATOM 3840 N N . SER B 1 139 ? 13.242 -12.125 11.516 1 86 139 SER B N 1
ATOM 3841 C CA . SER B 1 139 ? 14.086 -12.633 10.438 1 86 139 SER B CA 1
ATOM 3842 C C . SER B 1 139 ? 14.039 -14.156 10.375 1 86 139 SER B C 1
ATOM 3844 O O . SER B 1 139 ? 14.625 -14.766 9.484 1 86 139 SER B O 1
ATOM 3846 N N . LYS B 1 140 ? 13.328 -14.711 11.328 1 83.62 140 LYS B N 1
ATOM 3847 C CA . LYS B 1 140 ? 13.195 -16.172 11.352 1 83.62 140 LYS B CA 1
ATOM 3848 C C . LYS B 1 140 ? 11.742 -16.578 11.188 1 83.62 140 LYS B C 1
ATOM 3850 O O . LYS B 1 140 ? 10.836 -15.922 11.711 1 83.62 140 LYS B O 1
ATOM 3855 N N . LYS B 1 141 ? 11.609 -17.672 10.539 1 83.75 141 LYS B N 1
ATOM 3856 C CA . LYS B 1 141 ? 10.258 -18.172 10.32 1 83.75 141 LYS B CA 1
ATOM 3857 C C . LYS B 1 141 ? 9.68 -18.75 11.602 1 83.75 141 LYS B C 1
ATOM 3859 O O . LYS B 1 141 ? 10.375 -19.438 12.359 1 83.75 141 LYS B O 1
ATOM 3864 N N . SER B 1 142 ? 8.477 -18.344 11.859 1 84.12 142 SER B N 1
ATOM 3865 C CA . SER B 1 142 ? 7.703 -18.891 12.969 1 84.12 142 SER B CA 1
ATOM 3866 C C . SER B 1 142 ? 6.215 -18.938 12.641 1 84.12 142 SER B C 1
ATOM 3868 O O . SER B 1 142 ? 5.773 -18.359 11.648 1 84.12 142 SER B O 1
ATOM 3870 N N . GLY B 1 143 ? 5.52 -19.781 13.375 1 86.69 143 GLY B N 1
ATOM 3871 C CA . GLY B 1 143 ? 4.078 -19.797 13.195 1 86.69 143 GLY B CA 1
ATOM 3872 C C . GLY B 1 143 ? 3.398 -18.547 13.719 1 86.69 143 GLY B C 1
ATOM 3873 O O . GLY B 1 143 ? 4.023 -17.734 14.398 1 86.69 143 GLY B O 1
ATOM 3874 N N . VAL B 1 144 ? 2.172 -18.391 13.375 1 90.5 144 VAL B N 1
ATOM 3875 C CA . VAL B 1 144 ? 1.401 -17.25 13.859 1 90.5 144 VAL B CA 1
ATOM 3876 C C . VAL B 1 144 ? 0.973 -17.484 15.305 1 90.5 144 VAL B C 1
ATOM 3878 O O . VAL B 1 144 ? 0.879 -18.625 15.75 1 90.5 144 VAL B O 1
ATOM 3881 N N . PHE B 1 145 ? 0.839 -16.391 15.961 1 91 145 PHE B N 1
ATOM 3882 C CA . PHE B 1 145 ? 0.202 -16.547 17.266 1 91 145 PHE B CA 1
ATOM 3883 C C . PHE B 1 145 ? -1.206 -15.961 17.25 1 91 145 PHE B C 1
ATOM 3885 O O . PHE B 1 145 ? -1.519 -15.102 16.422 1 91 145 PHE B O 1
ATOM 3892 N N . TRP B 1 146 ? -1.958 -16.516 18.203 1 91.81 146 TRP B N 1
ATOM 3893 C CA . TRP B 1 146 ? -3.365 -16.141 18.297 1 91.81 146 TRP B CA 1
ATOM 3894 C C . TRP B 1 146 ? -3.602 -15.219 19.5 1 91.81 146 TRP B C 1
ATOM 3896 O O . TRP B 1 146 ? -3.117 -15.492 20.594 1 91.81 146 TRP B O 1
ATOM 3906 N N . ALA B 1 147 ? -4.281 -14.18 19.141 1 92 147 ALA B N 1
ATOM 3907 C CA . ALA B 1 147 ? -4.77 -13.383 20.266 1 92 147 ALA B CA 1
ATOM 3908 C C . ALA B 1 147 ? -5.949 -14.07 20.953 1 92 147 ALA B C 1
ATOM 3910 O O . ALA B 1 147 ? -6.711 -14.797 20.312 1 92 147 ALA B O 1
ATOM 3911 N N . LYS B 1 148 ? -6.082 -13.773 22.203 1 91.75 148 LYS B N 1
ATOM 3912 C CA . LYS B 1 148 ? -7.211 -14.336 22.953 1 91.75 148 LYS B CA 1
ATOM 3913 C C . LYS B 1 148 ? -8.516 -13.656 22.547 1 91.75 148 LYS B C 1
ATOM 3915 O O . LYS B 1 148 ? -9.578 -14.289 22.531 1 91.75 148 LYS B O 1
ATOM 3920 N N . GLU B 1 149 ? -8.391 -12.461 22.203 1 90.62 149 GLU B N 1
ATOM 3921 C CA . GLU B 1 149 ? -9.555 -11.672 21.812 1 90.62 149 GLU B CA 1
ATOM 3922 C C . GLU B 1 149 ? -10 -12.016 20.391 1 90.62 149 GLU B C 1
ATOM 3924 O O . GLU B 1 149 ? -9.188 -12.406 19.562 1 90.62 149 GLU B O 1
ATOM 3929 N N . LYS B 1 150 ? -11.305 -11.922 20.188 1 93.38 150 LYS B N 1
ATOM 3930 C CA . LYS B 1 150 ? -11.891 -12.055 18.859 1 93.38 150 LYS B CA 1
ATOM 3931 C C . LYS B 1 150 ? -12.484 -10.727 18.391 1 93.38 150 LYS B C 1
ATOM 3933 O O . LYS B 1 150 ? -12.742 -9.836 19.203 1 93.38 150 LYS B O 1
ATOM 3938 N N . ARG B 1 151 ? -12.625 -10.586 17.141 1 93.81 151 ARG B N 1
ATOM 3939 C CA . ARG B 1 151 ? -13.227 -9.359 16.625 1 93.81 151 ARG B CA 1
ATOM 3940 C C . ARG B 1 151 ? -14.57 -9.633 15.969 1 93.81 151 ARG B C 1
ATOM 3942 O O . ARG B 1 151 ? -14.867 -10.773 15.602 1 93.81 151 ARG B O 1
ATOM 3949 N N . SER B 1 152 ? -15.375 -8.602 15.82 1 93.5 152 SER B N 1
ATOM 3950 C CA . SER B 1 152 ? -16.641 -8.688 15.094 1 93.5 152 SER B CA 1
ATOM 3951 C C . SER B 1 152 ? -16.422 -8.633 13.586 1 93.5 152 SER B C 1
ATOM 3953 O O . SER B 1 152 ? -15.336 -8.258 13.125 1 93.5 152 SER B O 1
ATOM 3955 N N . LEU B 1 153 ? -17.422 -9.094 12.859 1 95.69 153 LEU B N 1
ATOM 3956 C CA . LEU B 1 153 ? -17.375 -8.938 11.406 1 95.69 153 LEU B CA 1
ATOM 3957 C C . LEU B 1 153 ? -17.406 -7.465 11.023 1 95.69 153 LEU B C 1
ATOM 3959 O O . LEU B 1 153 ? -17.953 -6.637 11.75 1 95.69 153 LEU B O 1
ATOM 3963 N N . PRO B 1 154 ? -16.766 -7.172 9.93 1 95.75 154 PRO B N 1
ATOM 3964 C CA . PRO B 1 154 ? -16.766 -5.773 9.492 1 95.75 154 PRO B CA 1
ATOM 3965 C C . PRO B 1 154 ? -18.172 -5.281 9.125 1 95.75 154 PRO B C 1
ATOM 3967 O O . PRO B 1 154 ? -19.016 -6.074 8.688 1 95.75 154 PRO B O 1
ATOM 3970 N N . SER B 1 155 ? -18.375 -3.988 9.273 1 94.62 155 SER B N 1
ATOM 3971 C CA . SER B 1 155 ? -19.609 -3.346 8.836 1 94.62 155 SER B CA 1
ATOM 3972 C C . SER B 1 155 ? -19.344 -2.385 7.68 1 94.62 155 SER B C 1
ATOM 3974 O O . SER B 1 155 ? -20.281 -1.973 6.988 1 94.62 155 SER B O 1
ATOM 3976 N N . SER B 1 156 ? -18.094 -2.039 7.449 1 93 156 SER B N 1
ATOM 3977 C CA . SER B 1 156 ? -17.75 -1.053 6.426 1 93 156 SER B CA 1
ATOM 3978 C C . SER B 1 156 ? -17.625 -1.703 5.055 1 93 156 SER B C 1
ATOM 3980 O O . SER B 1 156 ? -17.625 -1.014 4.031 1 93 156 SER B O 1
ATOM 3982 N N . PHE B 1 157 ? -17.453 -2.963 5.031 1 95.31 157 PHE B N 1
ATOM 3983 C CA . PHE B 1 157 ? -17.391 -3.76 3.811 1 95.31 157 PHE B CA 1
ATOM 3984 C C . PHE B 1 157 ? -17.844 -5.191 4.074 1 95.31 157 PHE B C 1
ATOM 3986 O O . PHE B 1 157 ? -17.984 -5.602 5.23 1 95.31 157 PHE B O 1
ATOM 3993 N N . LYS B 1 158 ? -18.141 -5.914 2.996 1 97.25 158 LYS B N 1
ATOM 3994 C CA . LYS B 1 158 ? -18.562 -7.309 3.105 1 97.25 158 LYS B CA 1
ATOM 3995 C C . LYS B 1 158 ? -17.391 -8.258 2.828 1 97.25 158 LYS B C 1
ATOM 3997 O O . LYS B 1 158 ? -16.625 -8.047 1.885 1 97.25 158 LYS B O 1
ATOM 4002 N N . LEU B 1 159 ? -17.281 -9.266 3.668 1 97.75 159 LEU B N 1
ATOM 4003 C CA . LEU B 1 159 ? -16.203 -10.227 3.502 1 97.75 159 LEU B CA 1
ATOM 4004 C C . LEU B 1 159 ? -16.516 -11.211 2.377 1 97.75 159 LEU B C 1
ATOM 4006 O O . LEU B 1 159 ? -17.641 -11.672 2.246 1 97.75 159 LEU B O 1
ATOM 4010 N N . PHE B 1 160 ? -15.562 -11.414 1.537 1 98.06 160 PHE B N 1
ATOM 4011 C CA . PHE B 1 160 ? -15.57 -12.477 0.537 1 98.06 160 PHE B CA 1
ATOM 4012 C C . PHE B 1 160 ? -14.359 -13.391 0.704 1 98.06 160 PHE B C 1
ATOM 4014 O O . PHE B 1 160 ? -13.312 -12.953 1.182 1 98.06 160 PHE B O 1
ATOM 4021 N N . MET B 1 161 ? -14.484 -14.625 0.358 1 96.5 161 MET B N 1
ATOM 4022 C CA . MET B 1 161 ? -13.391 -15.602 0.433 1 96.5 161 MET B CA 1
ATOM 4023 C C . MET B 1 161 ? -13.383 -16.5 -0.794 1 96.5 161 MET B C 1
ATOM 4025 O O . MET B 1 161 ? -14.367 -16.562 -1.538 1 96.5 161 MET B O 1
ATOM 4029 N N . GLY B 1 162 ? -12.32 -17.156 -1.038 1 95.25 162 GLY B N 1
ATOM 4030 C CA . GLY B 1 162 ? -12.156 -18.078 -2.15 1 95.25 162 GLY B CA 1
ATOM 4031 C C . GLY B 1 162 ? -10.781 -18.719 -2.207 1 95.25 162 GLY B C 1
ATOM 4032 O O . GLY B 1 162 ? -10.172 -18.984 -1.169 1 95.25 162 GLY B O 1
ATOM 4033 N N . SER B 1 163 ? -10.367 -19.031 -3.445 1 93.62 163 SER B N 1
ATOM 4034 C CA . SER B 1 163 ? -9.062 -19.625 -3.697 1 93.62 163 SER B CA 1
ATOM 4035 C C . SER B 1 163 ? -7.961 -18.578 -3.713 1 93.62 163 SER B C 1
ATOM 4037 O O . SER B 1 163 ? -8.164 -17.469 -4.211 1 93.62 163 SER B O 1
ATOM 4039 N N . GLU B 1 164 ? -6.816 -18.984 -3.135 1 94.44 164 GLU B N 1
ATOM 4040 C CA . GLU B 1 164 ? -5.695 -18.047 -3.154 1 94.44 164 GLU B CA 1
ATOM 4041 C C . GLU B 1 164 ? -5.133 -17.891 -4.562 1 94.44 164 GLU B C 1
ATOM 4043 O O . GLU B 1 164 ? -4.367 -16.953 -4.832 1 94.44 164 GLU B O 1
ATOM 4048 N N . TRP B 1 165 ? -5.527 -18.75 -5.48 1 97.06 165 TRP B N 1
ATOM 4049 C CA . TRP B 1 165 ? -5.047 -18.688 -6.859 1 97.06 165 TRP B CA 1
ATOM 4050 C C . TRP B 1 165 ? -5.91 -17.734 -7.695 1 97.06 165 TRP B C 1
ATOM 4052 O O . TRP B 1 165 ? -7.141 -17.859 -7.707 1 97.06 165 TRP B O 1
ATOM 4062 N N . VAL B 1 166 ? -5.18 -16.844 -8.352 1 98.44 166 VAL B N 1
ATOM 4063 C CA . VAL B 1 166 ? -5.941 -15.789 -9.023 1 98.44 166 VAL B CA 1
ATOM 4064 C C . VAL B 1 166 ? -5.305 -15.477 -10.383 1 98.44 166 VAL B C 1
ATOM 4066 O O . VAL B 1 166 ? -4.121 -15.758 -10.594 1 98.44 166 VAL B O 1
ATOM 4069 N N . VAL B 1 167 ? -6.047 -15.031 -11.344 1 98.75 167 VAL B N 1
ATOM 4070 C CA . VAL B 1 167 ? -5.676 -14.367 -12.594 1 98.75 167 VAL B CA 1
ATOM 4071 C C . VAL B 1 167 ? -6.324 -12.984 -12.648 1 98.75 167 VAL B C 1
ATOM 4073 O O . VAL B 1 167 ? -7.516 -12.859 -12.93 1 98.75 167 VAL B O 1
ATOM 4076 N N . LEU B 1 168 ? -5.5 -11.984 -12.391 1 98.81 168 LEU B N 1
ATOM 4077 C CA . LEU B 1 168 ? -6.055 -10.648 -12.172 1 98.81 168 LEU B CA 1
ATOM 4078 C C . LEU B 1 168 ? -5.516 -9.664 -13.211 1 98.81 168 LEU B C 1
ATOM 4080 O O . LEU B 1 168 ? -4.375 -9.797 -13.664 1 98.81 168 LEU B O 1
ATOM 4084 N N . THR B 1 169 ? -6.305 -8.719 -13.508 1 98.75 169 THR B N 1
ATOM 4085 C CA . THR B 1 169 ? -5.961 -7.746 -14.547 1 98.75 169 THR B CA 1
ATOM 4086 C C . THR B 1 169 ? -4.953 -6.727 -14.016 1 98.75 169 THR B C 1
ATOM 4088 O O . THR B 1 169 ? -4.926 -6.438 -12.82 1 98.75 169 THR B O 1
ATOM 4091 N N . ARG B 1 170 ? -4.207 -6.203 -14.969 1 98.31 170 ARG B N 1
ATOM 4092 C CA . ARG B 1 170 ? -3.24 -5.16 -14.641 1 98.31 170 ARG B CA 1
ATOM 4093 C C . ARG B 1 170 ? -3.926 -3.969 -13.984 1 98.31 170 ARG B C 1
ATOM 4095 O O . ARG B 1 170 ? -3.438 -3.439 -12.984 1 98.31 170 ARG B O 1
ATOM 4102 N N . SER B 1 171 ? -5.086 -3.529 -14.484 1 97.88 171 SER B N 1
ATOM 4103 C CA . SER B 1 171 ? -5.801 -2.367 -13.969 1 97.88 171 SER B CA 1
ATOM 4104 C C . SER B 1 171 ? -6.199 -2.564 -12.508 1 97.88 171 SER B C 1
ATOM 4106 O O . SER B 1 171 ? -5.992 -1.677 -11.68 1 97.88 171 SER B O 1
ATOM 4108 N N . PHE B 1 172 ? -6.738 -3.693 -12.211 1 98.5 172 PHE B N 1
ATOM 4109 C CA . PHE B 1 172 ? -7.164 -3.984 -10.852 1 98.5 172 PHE B CA 1
ATOM 4110 C C . PHE B 1 172 ? -5.965 -4.031 -9.906 1 98.5 172 PHE B C 1
ATOM 4112 O O . PHE B 1 172 ? -6.031 -3.521 -8.789 1 98.5 172 PHE B O 1
ATOM 4119 N N . LEU B 1 173 ? -4.891 -4.605 -10.391 1 98.38 173 LEU B N 1
ATOM 4120 C CA . LEU B 1 173 ? -3.725 -4.738 -9.523 1 98.38 173 LEU B CA 1
ATOM 4121 C C . LEU B 1 173 ? -3.014 -3.4 -9.352 1 98.38 173 LEU B C 1
ATOM 4123 O O . LEU B 1 173 ? -2.453 -3.119 -8.289 1 98.38 173 LEU B O 1
ATOM 4127 N N . GLU B 1 174 ? -2.971 -2.6 -10.398 1 96.75 174 GLU B N 1
ATOM 4128 C CA . GLU B 1 174 ? -2.471 -1.236 -10.242 1 96.75 174 GLU B CA 1
ATOM 4129 C C . GLU B 1 174 ? -3.256 -0.479 -9.18 1 96.75 174 GLU B C 1
ATOM 4131 O O . GLU B 1 174 ? -2.668 0.204 -8.336 1 96.75 174 GLU B O 1
ATOM 4136 N N . PHE B 1 175 ? -4.559 -0.625 -9.195 1 96.94 175 PHE B N 1
ATOM 4137 C CA . PHE B 1 175 ? -5.434 -0.058 -8.172 1 96.94 175 PHE B CA 1
ATOM 4138 C C . PHE B 1 175 ? -5.074 -0.597 -6.793 1 96.94 175 PHE B C 1
ATOM 4140 O O . PHE B 1 175 ? -4.984 0.165 -5.828 1 96.94 175 PHE B O 1
ATOM 4147 N N . SER B 1 176 ? -4.812 -1.92 -6.676 1 97.44 176 SER B N 1
ATOM 4148 C CA . SER B 1 176 ? -4.508 -2.574 -5.406 1 97.44 176 SER B CA 1
ATOM 4149 C C . SER B 1 176 ? -3.201 -2.055 -4.816 1 97.44 176 SER B C 1
ATOM 4151 O O . SER B 1 176 ? -3.066 -1.942 -3.596 1 97.44 176 SER B O 1
ATOM 4153 N N . VAL B 1 177 ? -2.225 -1.739 -5.68 1 96.56 177 VAL B N 1
ATOM 4154 C CA . VAL B 1 177 ? -0.896 -1.329 -5.234 1 96.56 177 VAL B CA 1
ATOM 4155 C C . VAL B 1 177 ? -0.886 0.172 -4.957 1 96.56 177 VAL B C 1
ATOM 4157 O O . VAL B 1 177 ? -0.458 0.606 -3.883 1 96.56 177 VAL B O 1
ATOM 4160 N N . TRP B 1 178 ? -1.479 0.969 -5.816 1 91.56 178 TRP B N 1
ATOM 4161 C CA . TRP B 1 178 ? -1.465 2.424 -5.691 1 91.56 178 TRP B CA 1
ATOM 4162 C C . TRP B 1 178 ? -2.428 2.885 -4.602 1 91.56 178 TRP B C 1
ATOM 4164 O O . TRP B 1 178 ? -2.131 3.82 -3.857 1 91.56 178 TRP B O 1
ATOM 4174 N N . GLY B 1 179 ? -3.553 2.312 -4.648 1 91.06 179 GLY B N 1
ATOM 4175 C CA . GLY B 1 179 ? -4.543 2.646 -3.637 1 91.06 179 GLY B CA 1
ATOM 4176 C C . GLY B 1 179 ? -4.98 4.098 -3.689 1 91.06 179 GLY B C 1
ATOM 4177 O O . GLY B 1 179 ? -4.957 4.797 -2.674 1 91.06 179 GLY B O 1
ATOM 4178 N N . TRP B 1 180 ? -5.395 4.527 -4.898 1 87.5 180 TRP B N 1
ATOM 4179 C CA . TRP B 1 180 ? -5.906 5.891 -4.988 1 87.5 180 TRP B CA 1
ATOM 4180 C C . TRP B 1 180 ? -7.258 6.012 -4.289 1 87.5 180 TRP B C 1
ATOM 4182 O O . TRP B 1 180 ? -7.715 7.121 -4 1 87.5 180 TRP B O 1
ATOM 4192 N N . ASP B 1 181 ? -7.906 4.879 -4.059 1 90.94 181 ASP B N 1
ATOM 4193 C CA . ASP B 1 181 ? -8.961 4.668 -3.074 1 90.94 181 ASP B CA 1
ATOM 4194 C C . ASP B 1 181 ? -8.414 3.975 -1.827 1 90.94 181 ASP B C 1
ATOM 4196 O O . ASP B 1 181 ? -7.547 3.105 -1.923 1 90.94 181 ASP B O 1
ATOM 4200 N N . ASN B 1 182 ? -8.875 4.395 -0.688 1 92.12 182 ASN B N 1
ATOM 4201 C CA . ASN B 1 182 ? -8.289 3.9 0.551 1 92.12 182 ASN B CA 1
ATOM 4202 C C . ASN B 1 182 ? -8.664 2.443 0.807 1 92.12 182 ASN B C 1
ATOM 4204 O O . ASN B 1 182 ? -8.102 1.801 1.695 1 92.12 182 ASN B O 1
ATOM 4208 N N . LEU B 1 183 ? -9.547 1.862 0.059 1 95.19 183 LEU B N 1
ATOM 4209 C CA . LEU B 1 183 ? -10.07 0.523 0.31 1 95.19 183 LEU B CA 1
ATOM 4210 C C . LEU B 1 183 ? -8.953 -0.512 0.272 1 95.19 183 LEU B C 1
ATOM 4212 O O . LEU B 1 183 ? -8.828 -1.333 1.184 1 95.19 183 LEU B O 1
ATOM 4216 N N . PRO B 1 184 ? -8.07 -0.497 -0.767 1 97.12 184 PRO B N 1
ATOM 4217 C CA . PRO B 1 184 ? -6.996 -1.493 -0.778 1 97.12 184 PRO B CA 1
ATOM 4218 C C . PRO B 1 184 ? -6.133 -1.443 0.481 1 97.12 184 PRO B C 1
ATOM 4220 O O . PRO B 1 184 ? -5.797 -2.488 1.044 1 97.12 184 PRO B O 1
ATOM 4223 N N . ARG B 1 185 ? -5.781 -0.271 0.93 1 96 185 ARG B N 1
ATOM 4224 C CA . ARG B 1 185 ? -4.926 -0.113 2.1 1 96 185 ARG B CA 1
ATOM 4225 C C . ARG B 1 185 ? -5.633 -0.583 3.365 1 96 185 ARG B C 1
ATOM 4227 O O . ARG B 1 185 ? -5.051 -1.3 4.18 1 96 185 ARG B O 1
ATOM 4234 N N . THR B 1 186 ? -6.867 -0.166 3.508 1 95.5 186 THR B N 1
ATOM 4235 C CA . THR B 1 186 ? -7.648 -0.546 4.68 1 95.5 186 THR B CA 1
ATOM 4236 C C . THR B 1 186 ? -7.832 -2.059 4.738 1 95.5 186 THR B C 1
ATOM 4238 O O . THR B 1 186 ? -7.695 -2.664 5.805 1 95.5 186 THR B O 1
ATOM 4241 N N . LEU B 1 187 ? -8.117 -2.627 3.633 1 97.56 187 LEU B N 1
ATOM 4242 C CA . LEU B 1 187 ? -8.297 -4.074 3.598 1 97.56 187 LEU B CA 1
ATOM 4243 C C . LEU B 1 187 ? -6.977 -4.789 3.869 1 97.56 187 LEU B C 1
ATOM 4245 O O . LEU B 1 187 ? -6.953 -5.832 4.523 1 97.56 187 LEU B O 1
ATOM 4249 N N . LEU B 1 188 ? -5.906 -4.262 3.295 1 97.69 188 LEU B N 1
ATOM 4250 C CA . LEU B 1 188 ? -4.605 -4.855 3.584 1 97.69 188 LEU B CA 1
ATOM 4251 C C . LEU B 1 188 ? -4.328 -4.859 5.086 1 97.69 188 LEU B C 1
ATOM 4253 O O . LEU B 1 188 ? -3.898 -5.871 5.641 1 97.69 188 LEU B O 1
ATOM 4257 N N . MET B 1 189 ? -4.605 -3.785 5.766 1 97.38 189 MET B N 1
ATOM 4258 C CA . MET B 1 189 ? -4.418 -3.66 7.207 1 97.38 189 MET B CA 1
ATOM 4259 C C . MET B 1 189 ? -5.352 -4.598 7.965 1 97.38 189 MET B C 1
ATOM 4261 O O . MET B 1 189 ? -4.938 -5.25 8.93 1 97.38 189 MET B O 1
ATOM 4265 N N . TYR B 1 190 ? -6.57 -4.699 7.512 1 97.06 190 TYR B N 1
ATOM 4266 C CA . TYR B 1 190 ? -7.531 -5.602 8.133 1 97.06 190 TYR B CA 1
ATOM 4267 C C . TYR B 1 190 ? -7.074 -7.051 8.023 1 97.06 190 TYR B C 1
ATOM 4269 O O . TYR B 1 190 ? -7.086 -7.785 9.016 1 97.06 190 TYR B O 1
ATOM 4277 N N . TYR B 1 191 ? -6.609 -7.434 6.863 1 97.62 191 TYR B N 1
ATOM 4278 C CA . TYR B 1 191 ? -6.25 -8.82 6.59 1 97.62 191 TYR B CA 1
ATOM 4279 C C . TYR B 1 191 ? -4.883 -9.156 7.176 1 97.62 191 TYR B C 1
ATOM 4281 O O . TYR B 1 191 ? -4.438 -10.305 7.109 1 97.62 191 TYR B O 1
ATOM 4289 N N . THR B 1 192 ? -4.23 -8.18 7.758 1 97.06 192 THR B N 1
ATOM 4290 C CA . THR B 1 192 ? -2.969 -8.414 8.453 1 97.06 192 THR B CA 1
ATOM 4291 C C . THR B 1 192 ? -3.17 -9.367 9.625 1 97.06 192 THR B C 1
ATOM 4293 O O . THR B 1 192 ? -2.271 -10.141 9.969 1 97.06 192 THR B O 1
ATOM 4296 N N . ASN B 1 193 ? -4.316 -9.312 10.203 1 95.56 193 ASN B N 1
ATOM 4297 C CA . ASN B 1 193 ? -4.609 -10.117 11.383 1 95.56 193 ASN B CA 1
ATOM 4298 C C . ASN B 1 193 ? -5.629 -11.211 11.078 1 95.56 193 ASN B C 1
ATOM 4300 O O . ASN B 1 193 ? -6.289 -11.719 11.984 1 95.56 193 ASN B O 1
ATOM 4304 N N . PHE B 1 194 ? -5.773 -11.523 9.875 1 96.56 194 PHE B N 1
ATOM 4305 C CA . PHE B 1 194 ? -6.773 -12.469 9.375 1 96.56 194 PHE B CA 1
ATOM 4306 C C . PHE B 1 194 ? -6.137 -13.812 9.055 1 96.56 194 PHE B C 1
ATOM 4308 O O . PHE B 1 194 ? -5.102 -13.867 8.383 1 96.56 194 PHE B O 1
ATOM 4315 N N . MET B 1 195 ? -6.742 -14.922 9.539 1 95.25 195 MET B N 1
ATOM 4316 C CA . MET B 1 195 ? -6.211 -16.25 9.258 1 95.25 195 MET B CA 1
ATOM 4317 C C . MET B 1 195 ? -6.375 -16.609 7.781 1 95.25 195 MET B C 1
ATOM 4319 O O . MET B 1 195 ? -7.473 -16.5 7.23 1 95.25 195 MET B O 1
ATOM 4323 N N . GLU B 1 196 ? -5.293 -17.047 7.117 1 94.25 196 GLU B N 1
ATOM 4324 C CA . GLU B 1 196 ? -5.289 -17.422 5.703 1 94.25 196 GLU B CA 1
ATOM 4325 C C . GLU B 1 196 ? -5.773 -16.266 4.832 1 94.25 196 GLU B C 1
ATOM 4327 O O . GLU B 1 196 ? -6.68 -16.438 4.012 1 94.25 196 GLU B O 1
ATOM 4332 N N . SER B 1 197 ? -5.16 -15.109 5.023 1 95.69 197 SER B N 1
ATOM 4333 C CA . SER B 1 197 ? -5.555 -13.828 4.434 1 95.69 197 SER B CA 1
ATOM 4334 C C . SER B 1 197 ? -5.504 -13.891 2.908 1 95.69 197 SER B C 1
ATOM 4336 O O . SER B 1 197 ? -6.281 -13.219 2.229 1 95.69 197 SER B O 1
ATOM 4338 N N . PRO B 1 198 ? -4.684 -14.734 2.258 1 95.25 198 PRO B N 1
ATOM 4339 C CA . PRO B 1 198 ? -4.68 -14.789 0.794 1 95.25 198 PRO B CA 1
ATOM 4340 C C . PRO B 1 198 ? -6.004 -15.281 0.217 1 95.25 198 PRO B C 1
ATOM 4342 O O . PRO B 1 198 ? -6.301 -15.031 -0.955 1 95.25 198 PRO B O 1
ATOM 4345 N N . ASP B 1 199 ? -6.801 -15.938 1.012 1 95.62 199 ASP B N 1
ATOM 4346 C CA . ASP B 1 199 ? -8.078 -16.469 0.555 1 95.62 199 ASP B CA 1
ATOM 4347 C C . ASP B 1 199 ? -9.164 -15.398 0.582 1 95.62 199 ASP B C 1
ATOM 4349 O O . ASP B 1 199 ? -10.32 -15.672 0.253 1 95.62 199 ASP B O 1
ATOM 4353 N N . GLY B 1 200 ? -8.781 -14.227 0.924 1 97.31 200 GLY B N 1
ATOM 4354 C CA . GLY B 1 200 ? -9.883 -13.297 1.13 1 97.31 200 GLY B CA 1
ATOM 4355 C C . GLY B 1 200 ? -9.57 -11.891 0.677 1 97.31 200 GLY B C 1
ATOM 4356 O O . GLY B 1 200 ? -10.477 -11.109 0.377 1 97.31 200 GLY B O 1
ATOM 4357 N N . TYR B 1 201 ? -8.281 -11.453 0.614 1 98.12 201 TYR B N 1
ATOM 4358 C CA . TYR B 1 201 ? -7.922 -10.055 0.402 1 98.12 201 TYR B CA 1
ATOM 4359 C C . TYR B 1 201 ? -8.414 -9.57 -0.956 1 98.12 201 TYR B C 1
ATOM 4361 O O . TYR B 1 201 ? -9.227 -8.648 -1.032 1 98.12 201 TYR B O 1
ATOM 4369 N N . PHE B 1 202 ? -7.98 -10.258 -2.027 1 98.62 202 PHE B N 1
ATOM 4370 C CA . PHE B 1 202 ? -8.344 -9.797 -3.363 1 98.62 202 PHE B CA 1
ATOM 4371 C C . PHE B 1 202 ? -9.836 -9.977 -3.615 1 98.62 202 PHE B C 1
ATOM 4373 O O . PHE B 1 202 ? -10.453 -9.172 -4.305 1 98.62 202 PHE B O 1
ATOM 4380 N N . HIS B 1 203 ? -10.398 -11.031 -3.041 1 98.56 203 HIS B N 1
ATOM 4381 C CA . HIS B 1 203 ? -11.812 -11.336 -3.189 1 98.56 203 HIS B CA 1
ATOM 4382 C C . HIS B 1 203 ? -12.68 -10.227 -2.594 1 98.56 203 HIS B C 1
ATOM 4384 O O . HIS B 1 203 ? -13.609 -9.734 -3.244 1 98.56 203 HIS B O 1
ATOM 4390 N N . THR B 1 204 ? -12.289 -9.844 -1.422 1 98.62 204 THR B N 1
ATOM 4391 C CA . THR B 1 204 ? -13.023 -8.773 -0.747 1 98.62 204 THR B CA 1
ATOM 4392 C C . THR B 1 204 ? -12.797 -7.441 -1.45 1 98.62 204 THR B C 1
ATOM 4394 O O . THR B 1 204 ? -13.727 -6.648 -1.604 1 98.62 204 THR B O 1
ATOM 4397 N N . LEU B 1 205 ? -11.609 -7.215 -1.872 1 98.44 205 LEU B N 1
ATOM 4398 C C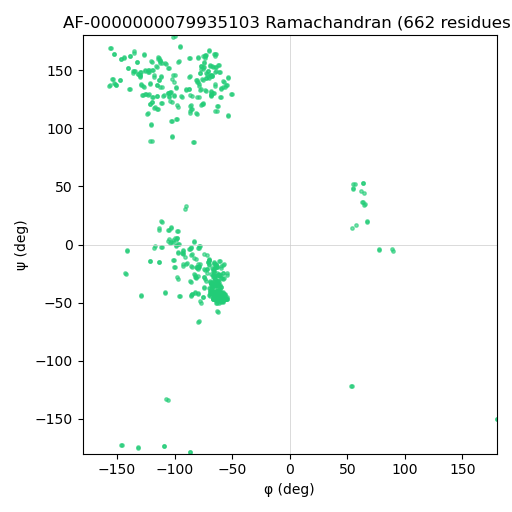A . LEU B 1 205 ? -11.273 -5.953 -2.527 1 98.44 205 LEU B CA 1
ATOM 4399 C C . LEU B 1 205 ? -12.055 -5.793 -3.826 1 98.44 205 LEU B C 1
ATOM 4401 O O . LEU B 1 205 ? -12.734 -4.781 -4.027 1 98.44 205 LEU B O 1
ATOM 4405 N N . VAL B 1 206 ? -12.039 -6.797 -4.688 1 98.44 206 VAL B N 1
ATOM 4406 C CA . VAL B 1 206 ? -12.648 -6.688 -6.008 1 98.44 206 VAL B CA 1
ATOM 4407 C C . VAL B 1 206 ? -14.164 -6.582 -5.871 1 98.44 206 VAL B C 1
ATOM 4409 O O . VAL B 1 206 ? -14.812 -5.828 -6.602 1 98.44 206 VAL B O 1
ATOM 4412 N N . CYS B 1 207 ? -14.711 -7.273 -4.926 1 98.44 207 CYS B N 1
ATOM 4413 C CA . CYS B 1 207 ? -16.156 -7.355 -4.816 1 98.44 207 CYS B CA 1
ATOM 4414 C C . CYS B 1 207 ? -16.719 -6.117 -4.129 1 98.44 207 CYS B C 1
ATOM 4416 O O . CYS B 1 207 ? -17.922 -5.844 -4.215 1 98.44 207 CYS B O 1
ATOM 4418 N N . ASN B 1 208 ? -15.875 -5.363 -3.395 1 97.75 208 ASN B N 1
ATOM 4419 C CA . ASN B 1 208 ? -16.375 -4.195 -2.674 1 97.75 208 ASN B CA 1
ATOM 4420 C C . ASN B 1 208 ? -16.094 -2.906 -3.441 1 97.75 208 ASN B C 1
ATOM 4422 O O . ASN B 1 208 ? -16.328 -1.81 -2.93 1 97.75 208 ASN B O 1
ATOM 4426 N N . HIS B 1 209 ? -15.594 -2.986 -4.594 1 96.75 209 HIS B N 1
ATOM 4427 C CA . HIS B 1 209 ? -15.328 -1.783 -5.375 1 96.75 209 HIS B CA 1
ATOM 4428 C C . HIS B 1 209 ? -16.234 -1.703 -6.598 1 96.75 209 HIS B C 1
ATOM 4430 O O . HIS B 1 209 ? -16.266 -2.627 -7.414 1 96.75 209 HIS B O 1
ATOM 4436 N N . LYS B 1 210 ? -16.797 -0.583 -6.879 1 94.81 210 LYS B N 1
ATOM 4437 C CA . LYS B 1 210 ? -17.844 -0.4 -7.883 1 94.81 210 LYS B CA 1
ATOM 4438 C C . LYS B 1 210 ? -17.281 -0.621 -9.289 1 94.81 210 LYS B C 1
ATOM 4440 O O . LYS B 1 210 ? -18 -1.127 -10.164 1 94.81 210 LYS B O 1
ATOM 4445 N N . ASP B 1 211 ? -16.062 -0.279 -9.516 1 95.38 211 ASP B N 1
ATOM 4446 C CA . ASP B 1 211 ? -15.484 -0.358 -10.859 1 95.38 211 ASP B CA 1
ATOM 4447 C C . ASP B 1 211 ? -15.094 -1.792 -11.195 1 95.38 211 ASP B C 1
ATOM 4449 O O . ASP B 1 211 ? -14.891 -2.125 -12.367 1 95.38 211 ASP B O 1
ATOM 4453 N N . TYR B 1 212 ? -14.938 -2.699 -10.133 1 97.19 212 TYR B N 1
ATOM 4454 C CA . TYR B 1 212 ? -14.344 -3.998 -10.43 1 97.19 212 TYR B CA 1
ATOM 4455 C C . TYR B 1 212 ? -15.297 -5.129 -10.062 1 97.19 212 TYR B C 1
ATOM 4457 O O . TYR B 1 212 ? -15.117 -6.266 -10.508 1 97.19 212 TYR B O 1
ATOM 4465 N N . GLN B 1 213 ? -16.312 -4.848 -9.32 1 96.69 213 GLN B N 1
ATOM 4466 C CA . GLN B 1 213 ? -17.188 -5.891 -8.797 1 96.69 213 GLN B CA 1
ATOM 4467 C C . GLN B 1 213 ? -17.875 -6.652 -9.922 1 96.69 213 GLN B C 1
ATOM 4469 O O . GLN B 1 213 ? -18.188 -7.84 -9.789 1 96.69 213 GLN B O 1
ATOM 4474 N N . ASN B 1 214 ? -18.078 -6.043 -11.109 1 95.19 214 ASN B N 1
ATOM 4475 C CA . ASN B 1 214 ? -18.766 -6.684 -12.234 1 95.19 214 ASN B CA 1
ATOM 4476 C C . ASN B 1 214 ? -17.766 -7.27 -13.234 1 95.19 214 ASN B C 1
ATOM 4478 O O . ASN B 1 214 ? -18.156 -7.648 -14.344 1 95.19 214 ASN B O 1
ATOM 4482 N N . THR B 1 215 ? -16.547 -7.332 -12.844 1 96.75 215 THR B N 1
ATOM 4483 C CA . THR B 1 215 ? -15.516 -7.852 -13.75 1 96.75 215 THR B CA 1
ATOM 4484 C C . THR B 1 215 ? -15.086 -9.258 -13.328 1 96.75 215 THR B C 1
ATOM 4486 O O . THR B 1 215 ? -14.211 -9.859 -13.953 1 96.75 215 THR B O 1
ATOM 4489 N N . THR B 1 216 ? -15.664 -9.883 -12.312 1 97.5 216 THR B N 1
ATOM 4490 C CA . THR B 1 216 ? -15.234 -11.172 -11.766 1 97.5 216 THR B CA 1
ATOM 4491 C C . THR B 1 216 ? -15.891 -12.32 -12.523 1 97.5 216 THR B C 1
ATOM 4493 O O . THR B 1 216 ? -17.094 -12.297 -12.781 1 97.5 216 THR B O 1
ATOM 4496 N N . VAL B 1 217 ? -15.133 -13.336 -12.898 1 97.25 217 VAL B N 1
ATOM 4497 C CA . VAL B 1 217 ? -15.633 -14.5 -13.633 1 97.25 217 VAL B CA 1
ATOM 4498 C C . VAL B 1 217 ? -16.016 -15.602 -12.641 1 97.25 217 VAL B C 1
ATOM 4500 O O . VAL B 1 217 ? -16.734 -16.531 -13 1 97.25 217 VAL B O 1
ATOM 4503 N N . ASN B 1 218 ? -15.492 -15.523 -11.359 1 96.81 218 ASN B N 1
ATOM 4504 C CA . ASN B 1 218 ? -15.711 -16.422 -10.227 1 96.81 218 ASN B CA 1
ATOM 4505 C C . ASN B 1 218 ? -15.164 -17.812 -10.516 1 96.81 218 ASN B C 1
ATOM 4507 O O . ASN B 1 218 ? -15.859 -18.812 -10.305 1 96.81 218 ASN B O 1
ATOM 4511 N N . HIS B 1 219 ? -14.094 -17.938 -11.023 1 97.69 219 HIS B N 1
ATOM 4512 C CA . HIS B 1 219 ? -13.312 -19.125 -11.312 1 97.69 219 HIS B CA 1
ATOM 4513 C C . HIS B 1 219 ? -11.812 -18.828 -11.281 1 97.69 219 HIS B C 1
ATOM 4515 O O . HIS B 1 219 ? -11.375 -17.797 -11.789 1 97.69 219 HIS B O 1
ATOM 4521 N N . ASP B 1 220 ? -11.016 -19.688 -10.688 1 97.62 220 ASP B N 1
ATOM 4522 C CA . ASP B 1 220 ? -9.602 -19.375 -10.5 1 97.62 220 ASP B CA 1
ATOM 4523 C C . ASP B 1 220 ? -8.742 -19.984 -11.602 1 97.62 220 ASP B C 1
ATOM 4525 O O . ASP B 1 220 ? -7.52 -19.875 -11.586 1 97.62 220 ASP B O 1
ATOM 4529 N N . LEU B 1 221 ? -9.375 -20.719 -12.609 1 98 221 LEU B N 1
ATOM 4530 C CA . LEU B 1 221 ? -8.742 -21.312 -13.781 1 98 221 LEU B CA 1
ATOM 4531 C C . LEU B 1 221 ? -7.715 -22.375 -13.375 1 98 221 LEU B C 1
ATOM 4533 O O . LEU B 1 221 ? -6.664 -22.5 -14 1 98 221 LEU B O 1
ATOM 4537 N N . ARG B 1 222 ? -8.047 -23.109 -12.32 1 98 222 ARG B N 1
ATOM 4538 C CA . ARG B 1 222 ? -7.223 -24.219 -11.828 1 98 222 ARG B CA 1
ATOM 4539 C C . ARG B 1 222 ? -8.055 -25.469 -11.641 1 98 222 ARG B C 1
ATOM 4541 O O . ARG B 1 222 ? -9.219 -25.406 -11.227 1 98 222 ARG B O 1
ATOM 4548 N N . TYR B 1 223 ? -7.457 -26.547 -12.055 1 98.31 223 TYR B N 1
ATOM 4549 C CA . TYR B 1 223 ? -8 -27.828 -11.602 1 98.31 223 TYR B CA 1
ATOM 4550 C C . TYR B 1 223 ? -7.406 -28.234 -10.258 1 98.31 223 TYR B C 1
ATOM 4552 O O . TYR B 1 223 ? -6.191 -28.406 -10.141 1 98.31 223 TYR B O 1
ATOM 4560 N N . ILE B 1 224 ? -8.203 -28.266 -9.266 1 97.25 224 ILE B N 1
ATOM 4561 C CA . ILE B 1 224 ? -7.816 -28.656 -7.91 1 97.25 224 ILE B CA 1
ATOM 4562 C C . ILE B 1 224 ? -8.742 -29.766 -7.406 1 97.25 224 ILE B C 1
ATOM 4564 O O . ILE B 1 224 ? -9.953 -29.703 -7.609 1 97.25 224 ILE B O 1
ATOM 4568 N N . ARG B 1 225 ? -8.148 -30.734 -6.816 1 96.44 225 ARG B N 1
ATOM 4569 C CA . ARG B 1 225 ? -8.938 -31.828 -6.234 1 96.44 225 ARG B CA 1
ATOM 4570 C C . ARG B 1 225 ? -8.773 -31.859 -4.719 1 96.44 225 ARG B C 1
ATOM 4572 O O . ARG B 1 225 ? -7.66 -31.766 -4.203 1 96.44 225 ARG B O 1
ATOM 4579 N N . TRP B 1 226 ? -9.875 -32.062 -4.059 1 93.12 226 TRP B N 1
ATOM 4580 C CA . TRP B 1 226 ? -9.875 -32.094 -2.6 1 93.12 226 TRP B CA 1
ATOM 4581 C C . TRP B 1 226 ? -10.375 -33.438 -2.076 1 93.12 226 TRP B C 1
ATOM 4583 O O . TRP B 1 226 ? -11.141 -34.125 -2.75 1 93.12 226 TRP B O 1
ATOM 4593 N N . ASP B 1 227 ? -9.953 -33.625 -0.878 1 89.94 227 ASP B N 1
ATOM 4594 C CA . ASP B 1 227 ? -10.508 -34.781 -0.17 1 89.94 227 ASP B CA 1
ATOM 4595 C C . ASP B 1 227 ? -11.945 -34.531 0.262 1 89.94 227 ASP B C 1
ATOM 4597 O O . ASP B 1 227 ? -12.422 -33.375 0.204 1 89.94 227 ASP B O 1
ATOM 4601 N N . ASN B 1 228 ? -12.641 -35.562 0.571 1 85.31 228 ASN B N 1
ATOM 4602 C CA . ASN B 1 228 ? -13.977 -35.469 1.149 1 85.31 228 ASN B CA 1
ATOM 4603 C C . ASN B 1 228 ? -14.062 -36.219 2.48 1 85.31 228 ASN B C 1
ATOM 4605 O O . ASN B 1 228 ? -14.055 -37.438 2.512 1 85.31 228 ASN B O 1
ATOM 4609 N N . PRO B 1 229 ? -14.234 -35.562 3.578 1 83.38 229 PRO B N 1
ATOM 4610 C CA . PRO B 1 229 ? -14.258 -34.125 3.674 1 83.38 229 PRO B CA 1
ATOM 4611 C C . PRO B 1 229 ? -12.898 -33.5 3.379 1 83.38 229 PRO B C 1
ATOM 4613 O O . PRO B 1 229 ? -11.867 -34.156 3.506 1 83.38 229 PRO B O 1
ATOM 4616 N N . PRO B 1 230 ? -12.906 -32.281 2.914 1 79.94 230 PRO B N 1
ATOM 4617 C CA . PRO B 1 230 ? -11.648 -31.641 2.543 1 79.94 230 PRO B CA 1
ATOM 4618 C C . PRO B 1 230 ? -10.664 -31.531 3.709 1 79.94 230 PRO B C 1
ATOM 4620 O O . PRO B 1 230 ? -11.078 -31.297 4.848 1 79.94 230 PRO B O 1
ATOM 4623 N N . LYS B 1 231 ? -9.43 -31.891 3.391 1 78.06 231 LYS B N 1
ATOM 4624 C CA . LYS B 1 231 ? -8.336 -31.703 4.336 1 78.06 231 LYS B CA 1
ATOM 4625 C C . LYS B 1 231 ? -7.734 -30.297 4.199 1 78.06 231 LYS B C 1
ATOM 4627 O O . LYS B 1 231 ? -8.281 -29.453 3.492 1 78.06 231 LYS B O 1
ATOM 4632 N N . GLU B 1 232 ? -6.734 -30 4.945 1 75.56 232 GLU B N 1
ATOM 4633 C CA . GLU B 1 232 ? -6.098 -28.688 5 1 75.56 232 GLU B CA 1
ATOM 4634 C C . GLU B 1 232 ? -5.469 -28.328 3.66 1 75.56 232 GLU B C 1
ATOM 4636 O O . GLU B 1 232 ? -5.449 -27.156 3.277 1 75.56 232 GLU B O 1
ATOM 4641 N N . HIS B 1 233 ? -5.066 -29.406 3.055 1 85.94 233 HIS B N 1
ATOM 4642 C CA . HIS B 1 233 ? -4.426 -29.203 1.763 1 85.94 233 HIS B CA 1
ATOM 4643 C C . HIS B 1 233 ? -5.102 -30.031 0.674 1 85.94 233 HIS B C 1
ATOM 4645 O O . HIS B 1 233 ? -5.641 -31.109 0.949 1 85.94 233 HIS B O 1
ATOM 4651 N N . PRO B 1 234 ? -5.051 -29.484 -0.54 1 93.31 234 PRO B N 1
ATOM 4652 C CA . PRO B 1 234 ? -5.605 -30.266 -1.646 1 93.31 234 PRO B CA 1
ATOM 4653 C C . PRO B 1 234 ? -4.844 -31.578 -1.893 1 93.31 234 PRO B C 1
ATOM 4655 O O . PRO B 1 234 ? -3.701 -31.719 -1.447 1 93.31 234 PRO B O 1
ATOM 4658 N N . MET B 1 235 ? -5.473 -32.469 -2.629 1 95.38 235 MET B N 1
ATOM 4659 C CA . MET B 1 235 ? -4.844 -33.75 -2.973 1 95.38 235 MET B CA 1
ATOM 4660 C C . MET B 1 235 ? -3.74 -33.531 -4.004 1 95.38 235 MET B C 1
ATOM 4662 O O . MET B 1 235 ? -3.885 -32.75 -4.926 1 95.38 235 MET B O 1
ATOM 4666 N N . ASN B 1 236 ? -2.678 -34.344 -3.811 1 97.12 236 ASN B N 1
ATOM 4667 C CA . ASN B 1 236 ? -1.7 -34.406 -4.895 1 97.12 236 ASN B CA 1
ATOM 4668 C C . ASN B 1 236 ? -2.27 -35.094 -6.133 1 97.12 236 ASN B C 1
ATOM 4670 O O . ASN B 1 236 ? -2.807 -36.188 -6.039 1 97.12 236 ASN B O 1
ATOM 4674 N N . LEU B 1 237 ? -2.158 -34.469 -7.203 1 98.44 237 LEU B N 1
ATOM 4675 C CA . LEU B 1 237 ? -2.652 -35 -8.469 1 98.44 237 LEU B CA 1
ATOM 4676 C C . LEU B 1 237 ? -1.684 -36.031 -9.031 1 98.44 237 LEU B C 1
ATOM 4678 O O . LEU B 1 237 ? -0.466 -35.844 -8.977 1 98.44 237 LEU B O 1
ATOM 4682 N N . THR B 1 238 ? -2.232 -37.125 -9.523 1 98.25 238 THR B N 1
ATOM 4683 C CA . THR B 1 238 ? -1.458 -38.219 -10.062 1 98.25 238 THR B CA 1
ATOM 4684 C C . THR B 1 238 ? -1.996 -38.656 -11.422 1 98.25 238 THR B C 1
ATOM 4686 O O . THR B 1 238 ? -2.883 -38 -11.977 1 98.25 238 THR B O 1
ATOM 4689 N N . LEU B 1 239 ? -1.377 -39.75 -11.891 1 98.5 239 LEU B N 1
ATOM 4690 C CA . LEU B 1 239 ? -1.797 -40.312 -13.18 1 98.5 239 LEU B CA 1
ATOM 4691 C C . LEU B 1 239 ? -3.281 -40.656 -13.164 1 98.5 239 LEU B C 1
ATOM 4693 O O . LEU B 1 239 ? -3.961 -40.531 -14.188 1 98.5 239 LEU B O 1
ATOM 4697 N N . GLU B 1 240 ? -3.781 -40.969 -12 1 97.88 240 GLU B N 1
ATOM 4698 C CA . GLU B 1 240 ? -5.184 -41.375 -11.859 1 97.88 240 GLU B CA 1
ATOM 4699 C C . GLU B 1 240 ? -6.109 -40.188 -12.148 1 97.88 240 GLU B C 1
ATOM 4701 O O . GLU B 1 240 ? -7.281 -40.375 -12.477 1 97.88 240 GLU B O 1
ATOM 4706 N N . HIS B 1 241 ? -5.609 -39.031 -12.055 1 98.19 241 HIS B N 1
ATOM 4707 C CA . HIS B 1 241 ? -6.434 -37.844 -12.188 1 98.19 241 HIS B CA 1
ATOM 4708 C C . HIS B 1 241 ? -6.234 -37.188 -13.555 1 98.19 241 HIS B C 1
ATOM 4710 O O . HIS B 1 241 ? -6.789 -36.125 -13.828 1 98.19 241 HIS B O 1
ATOM 4716 N N . PHE B 1 242 ? -5.418 -37.75 -14.398 1 98.44 242 PHE B N 1
ATOM 4717 C CA . PHE B 1 242 ? -4.984 -37.125 -15.641 1 98.44 242 PHE B CA 1
ATOM 4718 C C . PHE B 1 242 ? -6.18 -36.781 -16.531 1 98.44 242 PHE B C 1
ATOM 4720 O O . PHE B 1 242 ? -6.305 -35.656 -17.016 1 98.44 242 PHE B O 1
ATOM 4727 N N . ASP B 1 243 ? -7.055 -37.719 -16.688 1 98.19 243 ASP B N 1
ATOM 4728 C CA . ASP B 1 243 ? -8.195 -37.531 -17.578 1 98.19 243 ASP B CA 1
ATOM 4729 C C . ASP B 1 243 ? -9.102 -36.406 -17.047 1 98.19 243 ASP B C 1
ATOM 4731 O O . ASP B 1 243 ? -9.625 -35.625 -17.828 1 98.19 243 ASP B O 1
ATOM 4735 N N . ASP B 1 244 ? -9.297 -36.375 -15.805 1 98.12 244 ASP B N 1
ATOM 4736 C CA . ASP B 1 244 ? -10.117 -35.344 -15.203 1 98.12 244 ASP B CA 1
ATOM 4737 C C . ASP B 1 244 ? -9.477 -33.969 -15.391 1 98.12 244 ASP B C 1
ATOM 4739 O O . ASP B 1 244 ? -10.172 -32.969 -15.617 1 98.12 244 ASP B O 1
ATOM 4743 N N . MET B 1 245 ? -8.211 -33.875 -15.242 1 98.19 245 MET B N 1
ATOM 4744 C CA . MET B 1 245 ? -7.48 -32.656 -15.484 1 98.19 245 MET B CA 1
ATOM 4745 C C . MET B 1 245 ? -7.719 -32.125 -16.906 1 98.19 245 MET B C 1
ATOM 4747 O O . MET B 1 245 ? -8.023 -30.969 -17.094 1 98.19 245 MET B O 1
ATOM 4751 N N . VAL B 1 246 ? -7.617 -33.062 -17.797 1 97.56 246 VAL B N 1
ATOM 4752 C CA . VAL B 1 246 ? -7.781 -32.719 -19.219 1 97.56 246 VAL B CA 1
ATOM 4753 C C . VAL B 1 246 ? -9.219 -32.25 -19.469 1 97.56 246 VAL B C 1
ATOM 4755 O O . VAL B 1 246 ? -9.445 -31.25 -20.141 1 97.56 246 VAL B O 1
ATOM 4758 N N . GLN B 1 247 ? -10.164 -32.938 -18.922 1 97.12 247 GLN B N 1
ATOM 4759 C CA . GLN B 1 247 ? -11.578 -32.688 -19.156 1 97.12 247 GLN B CA 1
ATOM 4760 C C . GLN B 1 247 ? -12 -31.359 -18.531 1 97.12 247 GLN B C 1
ATOM 4762 O O . GLN B 1 247 ? -12.953 -30.719 -18.984 1 97.12 247 GLN B O 1
ATOM 4767 N N . SER B 1 248 ? -11.312 -30.922 -17.531 1 97.44 248 SER B N 1
ATOM 4768 C CA . SER B 1 248 ? -11.664 -29.703 -16.828 1 97.44 248 SER B CA 1
ATOM 4769 C C . SER B 1 248 ? -11.531 -28.484 -17.734 1 97.44 248 SER B C 1
ATOM 4771 O O . SER B 1 248 ? -12.188 -27.453 -17.516 1 97.44 248 SER B O 1
ATOM 4773 N N . GLY B 1 249 ? -10.602 -28.578 -18.703 1 97.75 249 GLY B N 1
ATOM 4774 C CA . GLY B 1 249 ? -10.344 -27.453 -19.594 1 97.75 249 GLY B CA 1
ATOM 4775 C C . GLY B 1 249 ? -9.5 -26.375 -18.953 1 97.75 249 GLY B C 1
ATOM 4776 O O . GLY B 1 249 ? -9.133 -25.391 -19.609 1 97.75 249 GLY B O 1
ATOM 4777 N N . ALA B 1 250 ? -9.156 -26.5 -17.641 1 98.06 250 ALA B N 1
ATOM 4778 C CA . ALA B 1 250 ? -8.367 -25.484 -16.938 1 98.06 250 ALA B CA 1
ATOM 4779 C C . ALA B 1 250 ? -6.938 -25.438 -17.469 1 98.06 250 ALA B C 1
ATOM 4781 O O . ALA B 1 250 ? -6.363 -26.469 -17.828 1 98.06 250 ALA B O 1
ATOM 4782 N N . PRO B 1 251 ? -6.375 -24.25 -17.5 1 98.31 251 PRO B N 1
ATOM 4783 C CA . PRO B 1 251 ? -5.027 -24.125 -18.062 1 98.31 251 PRO B CA 1
ATOM 4784 C C . PRO B 1 251 ? -3.939 -24.547 -17.062 1 98.31 251 PRO B C 1
ATOM 4786 O O . PRO B 1 251 ? -2.789 -24.75 -17.453 1 98.31 251 PRO B O 1
ATOM 4789 N N . PHE B 1 252 ? -4.246 -24.578 -15.789 1 98.56 252 PHE B N 1
ATOM 4790 C CA . PHE B 1 252 ? -3.289 -25 -14.773 1 98.56 252 PHE B CA 1
ATOM 4791 C C . PHE B 1 252 ? -3.92 -26 -13.812 1 98.56 252 PHE B C 1
ATOM 4793 O O . PHE B 1 252 ? -5.145 -26.094 -13.719 1 98.56 252 PHE B O 1
ATOM 4800 N N . ALA B 1 253 ? -3.066 -26.734 -13.211 1 98.62 253 ALA B N 1
ATOM 4801 C CA . ALA B 1 253 ? -3.512 -27.656 -12.164 1 98.62 253 ALA B CA 1
ATOM 4802 C C . ALA B 1 253 ? -2.639 -27.531 -10.922 1 98.62 253 ALA B C 1
ATOM 4804 O O . ALA B 1 253 ? -1.461 -27.188 -11.016 1 98.62 253 ALA B O 1
ATOM 4805 N N . HIS B 1 254 ? -3.268 -27.734 -9.828 1 97.38 254 HIS B N 1
ATOM 4806 C CA . HIS B 1 254 ? -2.672 -27.719 -8.5 1 97.38 254 HIS B CA 1
ATOM 4807 C C . HIS B 1 254 ? -3.236 -28.828 -7.625 1 97.38 254 HIS B C 1
ATOM 4809 O O . HIS B 1 254 ? -4.438 -29.109 -7.66 1 97.38 254 HIS B O 1
ATOM 4815 N N . THR B 1 255 ? -2.451 -29.625 -6.879 1 96.88 255 THR B N 1
ATOM 4816 C CA . THR B 1 255 ? -1.004 -29.469 -6.773 1 96.88 255 THR B CA 1
ATOM 4817 C C . THR B 1 255 ? -0.301 -30.781 -7.105 1 96.88 255 THR B C 1
ATOM 4819 O O . THR B 1 255 ? -0.927 -31.844 -7.105 1 96.88 255 THR B O 1
ATOM 4822 N N . PHE B 1 256 ? 0.972 -30.734 -7.383 1 98.25 256 PHE B N 1
ATOM 4823 C CA . PHE B 1 256 ? 1.734 -31.922 -7.766 1 98.25 256 PHE B CA 1
ATOM 4824 C C . PHE B 1 256 ? 2.893 -32.156 -6.805 1 98.25 256 PHE B C 1
ATOM 4826 O O . PHE B 1 256 ? 3.547 -31.203 -6.371 1 98.25 256 PHE B O 1
ATOM 4833 N N . ALA B 1 257 ? 3.057 -33.375 -6.496 1 96.88 257 ALA B N 1
ATOM 4834 C CA . ALA B 1 257 ? 4.285 -33.75 -5.797 1 96.88 257 ALA B CA 1
ATOM 4835 C C . ALA B 1 257 ? 5.5 -33.625 -6.715 1 96.88 257 ALA B C 1
ATOM 4837 O O . ALA B 1 257 ? 5.391 -33.844 -7.926 1 96.88 257 ALA B O 1
ATOM 4838 N N . LYS B 1 258 ? 6.582 -33.406 -6.047 1 93.06 258 LYS B N 1
ATOM 4839 C CA . LYS B 1 258 ? 7.812 -33.281 -6.816 1 93.06 258 LYS B CA 1
ATOM 4840 C C . LYS B 1 258 ? 8.102 -34.531 -7.621 1 93.06 258 LYS B C 1
ATOM 4842 O O . LYS B 1 258 ? 8.008 -35.656 -7.094 1 93.06 258 LYS B O 1
ATOM 4847 N N . ASP B 1 259 ? 8.32 -34.469 -8.891 1 91.25 259 ASP B N 1
ATOM 4848 C CA . ASP B 1 259 ? 8.781 -35.5 -9.812 1 91.25 259 ASP B CA 1
ATOM 4849 C C . ASP B 1 259 ? 7.73 -36.594 -9.969 1 91.25 259 ASP B C 1
ATOM 4851 O O . ASP B 1 259 ? 8.07 -37.75 -10.219 1 91.25 259 ASP B O 1
ATOM 4855 N N . ASP B 1 260 ? 6.539 -36.219 -9.602 1 96.69 260 ASP B N 1
ATOM 4856 C CA . ASP B 1 260 ? 5.477 -37.188 -9.875 1 96.69 260 ASP B CA 1
ATOM 4857 C C . ASP B 1 260 ? 5.418 -37.531 -11.359 1 96.69 260 ASP B C 1
ATOM 4859 O O . ASP B 1 260 ? 5.551 -36.656 -12.219 1 96.69 260 ASP B O 1
ATOM 4863 N N . PRO B 1 261 ? 5.191 -38.812 -11.734 1 97.25 261 PRO B N 1
ATOM 4864 C CA . PRO B 1 261 ? 5.199 -39.25 -13.125 1 97.25 261 PRO B CA 1
ATOM 4865 C C . PRO B 1 261 ? 4.125 -38.562 -13.969 1 97.25 261 PRO B C 1
ATOM 4867 O O . PRO B 1 261 ? 4.246 -38.5 -15.195 1 97.25 261 PRO B O 1
ATOM 4870 N N . VAL B 1 262 ? 3.086 -38.156 -13.328 1 98.25 262 VAL B N 1
ATOM 4871 C CA . VAL B 1 262 ? 2.018 -37.5 -14.07 1 98.25 262 VAL B CA 1
ATOM 4872 C C . VAL B 1 262 ? 2.57 -36.25 -14.781 1 98.25 262 VAL B C 1
ATOM 4874 O O . VAL B 1 262 ? 2.08 -35.875 -15.844 1 98.25 262 VAL B O 1
ATOM 4877 N N . LEU B 1 263 ? 3.6 -35.625 -14.227 1 98.06 263 LEU B N 1
ATOM 4878 C CA . LEU B 1 263 ? 4.207 -34.438 -14.844 1 98.06 263 LEU B CA 1
ATOM 4879 C C . LEU B 1 263 ? 4.836 -34.812 -16.188 1 98.06 263 LEU B C 1
ATOM 4881 O O . LEU B 1 263 ? 4.77 -34.031 -17.141 1 98.06 263 LEU B O 1
ATOM 4885 N N . ASP B 1 264 ? 5.379 -35.969 -16.266 1 97.75 264 ASP B N 1
ATOM 4886 C CA . ASP B 1 264 ? 5.945 -36.438 -17.531 1 97.75 264 ASP B CA 1
ATOM 4887 C C . ASP B 1 264 ? 4.855 -36.656 -18.578 1 97.75 264 ASP B C 1
ATOM 4889 O O . ASP B 1 264 ? 5.051 -36.375 -19.75 1 97.75 264 ASP B O 1
ATOM 4893 N N . LYS B 1 265 ? 3.82 -37.219 -18.125 1 98.06 265 LYS B N 1
ATOM 4894 C CA . LYS B 1 265 ? 2.709 -37.438 -19.047 1 98.06 265 LYS B CA 1
ATOM 4895 C C . LYS B 1 265 ? 2.15 -36.125 -19.562 1 98.06 265 LYS B C 1
ATOM 4897 O O . LYS B 1 265 ? 1.843 -36 -20.75 1 98.06 265 LYS B O 1
ATOM 4902 N N . ILE B 1 266 ? 1.979 -35.156 -18.703 1 97.81 266 ILE B N 1
ATOM 4903 C CA . ILE B 1 266 ? 1.518 -33.812 -19.109 1 97.81 266 ILE B CA 1
ATOM 4904 C C . ILE B 1 266 ? 2.482 -33.219 -20.125 1 97.81 266 ILE B C 1
ATOM 4906 O O . ILE B 1 266 ? 2.057 -32.719 -21.172 1 97.81 266 ILE B O 1
ATOM 4910 N N . ASP B 1 267 ? 3.764 -33.312 -19.844 1 97.31 267 ASP B N 1
ATOM 4911 C CA . ASP B 1 267 ? 4.789 -32.812 -20.75 1 97.31 267 ASP B CA 1
ATOM 4912 C C . ASP B 1 267 ? 4.648 -33.438 -22.125 1 97.31 267 ASP B C 1
ATOM 4914 O O . ASP B 1 267 ? 4.668 -32.75 -23.141 1 97.31 267 ASP B O 1
ATOM 4918 N N . GLN B 1 268 ? 4.457 -34.688 -22.141 1 96.19 268 GLN B N 1
ATOM 4919 C CA . GLN B 1 268 ? 4.434 -35.438 -23.391 1 96.19 268 GLN B CA 1
ATOM 4920 C C . GLN B 1 268 ? 3.105 -35.25 -24.125 1 96.19 268 GLN B C 1
ATOM 4922 O O . GLN B 1 268 ? 3.082 -34.875 -25.297 1 96.19 268 GLN B O 1
ATOM 4927 N N . ASP B 1 269 ? 2.041 -35.438 -23.422 1 96.69 269 ASP B N 1
ATOM 4928 C CA . ASP B 1 269 ? 0.736 -35.562 -24.062 1 96.69 269 ASP B CA 1
ATOM 4929 C C . ASP B 1 269 ? 0.1 -34.188 -24.297 1 96.69 269 ASP B C 1
ATOM 4931 O O . ASP B 1 269 ? -0.673 -34.031 -25.234 1 96.69 269 ASP B O 1
ATOM 4935 N N . LEU B 1 270 ? 0.387 -33.281 -23.422 1 97.12 270 LEU B N 1
ATOM 4936 C CA . LEU B 1 270 ? -0.332 -32 -23.484 1 97.12 270 LEU B CA 1
ATOM 4937 C C . LEU B 1 270 ? 0.586 -30.891 -23.969 1 97.12 270 LEU B C 1
ATOM 4939 O O . LEU B 1 270 ? 0.184 -30.062 -24.797 1 97.12 270 LEU B O 1
ATOM 4943 N N . LEU B 1 271 ? 1.828 -30.844 -23.531 1 96.88 271 LEU B N 1
ATOM 4944 C CA . LEU B 1 271 ? 2.703 -29.719 -23.797 1 96.88 271 LEU B CA 1
ATOM 4945 C C . LEU B 1 271 ? 3.672 -30.031 -24.922 1 96.88 271 LEU B C 1
ATOM 4947 O O . LEU B 1 271 ? 4.324 -29.125 -25.453 1 96.88 271 LEU B O 1
ATOM 4951 N N . LYS B 1 272 ? 3.785 -31.297 -25.312 1 93.69 272 LYS B N 1
ATOM 4952 C CA . LYS B 1 272 ? 4.652 -31.75 -26.391 1 93.69 272 LYS B CA 1
ATOM 4953 C C . LYS B 1 272 ? 6.094 -31.312 -26.172 1 93.69 272 LYS B C 1
ATOM 4955 O O . LYS B 1 272 ? 6.727 -30.766 -27.078 1 93.69 272 LYS B O 1
ATOM 4960 N N . ARG B 1 273 ? 6.488 -31.594 -24.906 1 93.69 273 ARG B N 1
ATOM 4961 C CA . ARG B 1 273 ? 7.859 -31.281 -24.531 1 93.69 273 ARG B CA 1
ATOM 4962 C C . ARG B 1 273 ? 8.492 -32.438 -23.75 1 93.69 273 ARG B C 1
ATOM 4964 O O . ARG B 1 273 ? 7.809 -33.375 -23.391 1 93.69 273 ARG B O 1
ATOM 4971 N N . SER B 1 274 ? 9.844 -32.312 -23.672 1 88.94 274 SER B N 1
ATOM 4972 C CA . SER B 1 274 ? 10.586 -33.219 -22.781 1 88.94 274 SER B CA 1
ATOM 4973 C C . SER B 1 274 ? 11.195 -32.438 -21.609 1 88.94 274 SER B C 1
ATOM 4975 O O . SER B 1 274 ? 11.367 -31.219 -21.688 1 88.94 274 SER B O 1
ATOM 4977 N N . ASP B 1 275 ? 11.453 -33.219 -20.625 1 84.5 275 ASP B N 1
ATOM 4978 C CA . ASP B 1 275 ? 12.047 -32.594 -19.453 1 84.5 275 ASP B CA 1
ATOM 4979 C C . ASP B 1 275 ? 13.336 -31.859 -19.828 1 84.5 275 ASP B C 1
ATOM 4981 O O . ASP B 1 275 ? 14.148 -32.375 -20.609 1 84.5 275 ASP B O 1
ATOM 4985 N N . GLY B 1 276 ? 13.406 -30.656 -19.266 1 88.38 276 GLY B N 1
ATOM 4986 C CA . GLY B 1 276 ? 14.594 -29.859 -19.531 1 88.38 276 GLY B CA 1
ATOM 4987 C C . GLY B 1 276 ? 14.453 -28.984 -20.766 1 88.38 276 GLY B C 1
ATOM 4988 O O . GLY B 1 276 ? 15.344 -28.188 -21.062 1 88.38 276 GLY B O 1
ATOM 4989 N N . ARG B 1 277 ? 13.398 -29.125 -21.469 1 93.62 277 ARG B N 1
ATOM 4990 C CA . ARG B 1 277 ? 13.156 -28.328 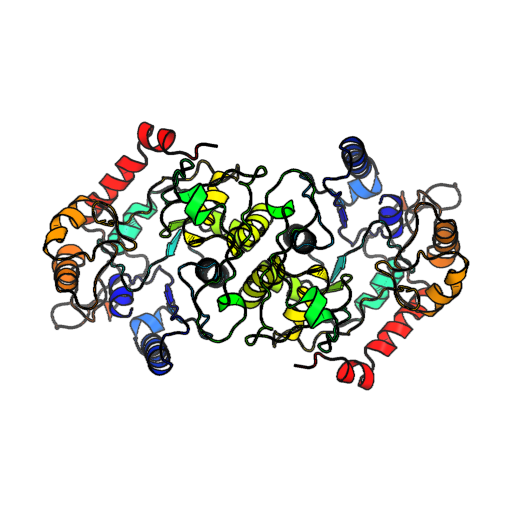-22.656 1 93.62 277 ARG B CA 1
ATOM 4991 C C . ARG B 1 277 ? 12 -27.344 -22.453 1 93.62 277 ARG B C 1
ATOM 4993 O O . ARG B 1 277 ? 11.164 -27.547 -21.562 1 93.62 277 ARG B O 1
ATOM 5000 N N . PHE B 1 278 ? 12.039 -26.297 -23.234 1 96.5 278 PHE B N 1
ATOM 5001 C CA . PHE B 1 278 ? 10.914 -25.375 -23.234 1 96.5 278 PHE B CA 1
ATOM 5002 C C . PHE B 1 278 ? 9.695 -26 -23.891 1 96.5 278 PHE B C 1
ATOM 5004 O O . PHE B 1 278 ? 9.82 -26.938 -24.688 1 96.5 278 PHE B O 1
ATOM 5011 N N . THR B 1 279 ? 8.523 -25.594 -23.438 1 95.75 279 THR B N 1
ATOM 5012 C CA . THR B 1 279 ? 7.336 -25.906 -24.219 1 95.75 279 THR B CA 1
ATOM 5013 C C . THR B 1 279 ? 7.406 -25.219 -25.594 1 95.75 279 THR B C 1
ATOM 5015 O O . THR B 1 279 ? 7.48 -24 -25.672 1 95.75 279 THR B O 1
ATOM 5018 N N . PRO B 1 280 ? 7.387 -26.016 -26.609 1 93.94 280 PRO B N 1
ATOM 5019 C CA . PRO B 1 280 ? 7.516 -25.391 -27.938 1 93.94 280 PRO B CA 1
ATOM 5020 C C . PRO B 1 280 ? 6.273 -24.609 -28.344 1 93.94 280 PRO B C 1
ATOM 5022 O O . PRO B 1 280 ? 5.152 -24.984 -27.984 1 93.94 280 PRO B O 1
ATOM 5025 N N . GLY B 1 281 ? 6.469 -23.531 -29.016 1 94.56 281 GLY B N 1
ATOM 5026 C CA . GLY B 1 281 ? 5.426 -22.688 -29.578 1 94.56 281 GLY B CA 1
ATOM 5027 C C . GLY B 1 281 ? 5.824 -22.047 -30.891 1 94.56 281 GLY B C 1
ATOM 5028 O O . GLY B 1 281 ? 6.801 -22.469 -31.516 1 94.56 281 GLY B O 1
ATOM 5029 N N . GLY B 1 282 ? 4.992 -21.156 -31.375 1 95.44 282 GLY B N 1
ATOM 5030 C CA . GLY B 1 282 ? 5.262 -20.469 -32.625 1 95.44 282 GLY B CA 1
ATOM 5031 C C . GLY B 1 282 ? 6.605 -19.781 -32.656 1 95.44 282 GLY B C 1
ATOM 5032 O O . GLY B 1 282 ? 7.211 -19.609 -33.719 1 95.44 282 GLY B O 1
ATOM 5033 N N . TRP B 1 283 ? 7.109 -19.422 -31.531 1 96.06 283 TRP B N 1
ATOM 5034 C CA . TRP B 1 283 ? 8.352 -18.672 -31.422 1 96.06 283 TRP B CA 1
ATOM 5035 C C . TRP B 1 283 ? 9.562 -19.578 -31.609 1 96.06 283 TRP B C 1
ATOM 5037 O O . TRP B 1 283 ? 10.688 -19.094 -31.781 1 96.06 283 TRP B O 1
ATOM 5047 N N . CYS B 1 284 ? 9.375 -20.922 -31.5 1 94.75 284 CYS B N 1
ATOM 5048 C CA . CYS B 1 284 ? 10.461 -21.875 -31.688 1 94.75 284 CYS B CA 1
ATOM 5049 C C . CYS B 1 284 ? 10.625 -22.234 -33.156 1 94.75 284 CYS B C 1
ATOM 5051 O O . CYS B 1 284 ? 9.719 -22.781 -33.781 1 94.75 284 CYS B O 1
ATOM 5053 N N . THR B 1 285 ? 11.789 -21.953 -33.75 1 92.81 285 THR B N 1
ATOM 5054 C CA . THR B 1 285 ? 11.969 -22.172 -35.188 1 92.81 285 THR B CA 1
ATOM 5055 C C . THR B 1 285 ? 13.047 -23.219 -35.438 1 92.81 285 THR B C 1
ATOM 5057 O O . THR B 1 285 ? 13.344 -23.547 -36.594 1 92.81 285 THR B O 1
ATOM 5060 N N . GLY B 1 286 ? 13.609 -23.688 -34.406 1 88.44 286 GLY B N 1
ATOM 5061 C CA . GLY B 1 286 ? 14.641 -24.703 -34.562 1 88.44 286 GLY B CA 1
ATOM 5062 C C . GLY B 1 286 ? 14.086 -26.062 -34.938 1 88.44 286 GLY B C 1
ATOM 5063 O O . GLY B 1 286 ? 12.875 -26.266 -34.906 1 88.44 286 GLY B O 1
ATOM 5064 N N . ASN B 1 287 ? 15.023 -26.938 -35.438 1 79.31 287 ASN B N 1
ATOM 5065 C CA . ASN B 1 287 ? 14.656 -28.297 -35.844 1 79.31 287 ASN B CA 1
ATOM 5066 C C . ASN B 1 287 ? 14.656 -29.25 -34.656 1 79.31 287 ASN B C 1
ATOM 5068 O O . ASN B 1 287 ? 15.578 -29.234 -33.844 1 79.31 287 ASN B O 1
ATOM 5072 N N . SER B 1 288 ? 13.57 -29.828 -34.281 1 66.81 288 SER B N 1
ATOM 5073 C CA . SER B 1 288 ? 13.469 -30.781 -33.188 1 66.81 288 SER B CA 1
ATOM 5074 C C . SER B 1 288 ? 14.227 -32.062 -33.5 1 66.81 288 SER B C 1
ATOM 5076 O O . SER B 1 288 ? 14.445 -32.906 -32.625 1 66.81 288 SER B O 1
ATOM 5078 N N . VAL B 1 289 ? 14.617 -32.375 -34.812 1 62.31 289 VAL B N 1
ATOM 5079 C CA . VAL B 1 289 ? 15.172 -33.656 -35.25 1 62.31 289 VAL B CA 1
ATOM 5080 C C . VAL B 1 289 ? 16.5 -33.938 -34.531 1 62.31 289 VAL B C 1
ATOM 5082 O O . VAL B 1 289 ? 16.812 -35.062 -34.219 1 62.31 289 VAL B O 1
ATOM 5085 N N . LEU B 1 290 ? 17.188 -32.969 -34.281 1 59.34 290 LEU B N 1
ATOM 5086 C CA . LEU B 1 290 ? 18.547 -33.188 -33.812 1 59.34 290 LEU B CA 1
ATOM 5087 C C . LEU B 1 290 ? 18.562 -33.281 -32.281 1 59.34 290 LEU B C 1
ATOM 5089 O O . LEU B 1 290 ? 19.562 -32.938 -31.641 1 59.34 290 LEU B O 1
ATOM 5093 N N . ASP B 1 291 ? 17.594 -33.781 -31.594 1 64.94 291 ASP B N 1
ATOM 5094 C CA . ASP B 1 291 ? 17.516 -34 -30.156 1 64.94 291 ASP B CA 1
ATOM 5095 C C . ASP B 1 291 ? 17.797 -32.719 -29.375 1 64.94 291 ASP B C 1
ATOM 5097 O O . ASP B 1 291 ? 18.156 -32.781 -28.203 1 64.94 291 ASP B O 1
ATOM 5101 N N . LYS B 1 292 ? 17.766 -31.562 -30.109 1 78.12 292 LYS B N 1
ATOM 5102 C CA . LYS B 1 292 ? 17.984 -30.266 -29.453 1 78.12 292 LYS B CA 1
ATOM 5103 C C . LYS B 1 292 ? 16.656 -29.562 -29.188 1 78.12 292 LYS B C 1
ATOM 5105 O O . LYS B 1 292 ? 15.648 -29.844 -29.844 1 78.12 292 LYS B O 1
ATOM 5110 N N . ASP B 1 293 ? 16.641 -28.891 -28.141 1 89.69 293 ASP B N 1
ATOM 5111 C CA . ASP B 1 293 ? 15.492 -28.047 -27.859 1 89.69 293 ASP B CA 1
ATOM 5112 C C . ASP B 1 293 ? 15.203 -27.109 -29.031 1 89.69 293 ASP B C 1
ATOM 5114 O O . ASP B 1 293 ? 16.047 -26.281 -29.391 1 89.69 293 ASP B O 1
ATOM 5118 N N . PRO B 1 294 ? 14.117 -27.297 -29.719 1 90.19 294 PRO B N 1
ATOM 5119 C CA . PRO B 1 294 ? 13.82 -26.484 -30.906 1 90.19 294 PRO B CA 1
ATOM 5120 C C . PRO B 1 294 ? 13.766 -24.984 -30.578 1 90.19 294 PRO B C 1
ATOM 5122 O O . PRO B 1 294 ? 13.805 -24.156 -31.484 1 90.19 294 PRO B O 1
ATOM 5125 N N . CYS B 1 295 ? 13.633 -24.688 -29.344 1 94.19 295 CYS B N 1
ATOM 5126 C CA . CYS B 1 295 ? 13.406 -23.281 -28.969 1 94.19 295 CYS B CA 1
ATOM 5127 C C . CYS B 1 295 ? 14.727 -22.531 -28.859 1 94.19 295 CYS B C 1
ATOM 5129 O O . CYS B 1 295 ? 14.727 -21.312 -28.719 1 94.19 295 CYS B O 1
ATOM 5131 N N . VAL B 1 296 ? 15.812 -23.266 -28.938 1 91.06 296 VAL B N 1
ATOM 5132 C CA . VAL B 1 296 ? 17.109 -22.609 -28.859 1 91.06 296 VAL B CA 1
ATOM 5133 C C . VAL B 1 296 ? 17.281 -21.656 -30.031 1 91.06 296 VAL B C 1
ATOM 5135 O O . VAL B 1 296 ? 17.922 -20.609 -29.891 1 91.06 296 VAL B O 1
ATOM 5138 N N . VAL B 1 297 ? 16.75 -22.062 -31.125 1 92.06 297 VAL B N 1
ATOM 5139 C CA . VAL B 1 297 ? 16.625 -21.156 -32.25 1 92.06 297 VAL B CA 1
ATOM 5140 C C . VAL B 1 297 ? 15.211 -20.562 -32.281 1 92.06 297 VAL B C 1
ATOM 5142 O O . VAL B 1 297 ? 14.219 -21.297 -32.344 1 92.06 297 VAL B O 1
ATOM 5145 N N . HIS B 1 298 ? 15.133 -19.297 -32.188 1 91.56 298 HIS B N 1
ATOM 5146 C CA . HIS B 1 298 ? 13.82 -18.688 -32.031 1 91.56 298 HIS B CA 1
ATOM 5147 C C . HIS B 1 298 ? 13.617 -17.547 -33.031 1 91.56 298 HIS B C 1
ATOM 5149 O O . HIS B 1 298 ? 14.586 -16.938 -33.469 1 91.56 298 HIS B O 1
ATOM 5155 N N . GLY B 1 299 ? 12.398 -17.406 -33.406 1 91.56 299 GLY B N 1
ATOM 5156 C CA . GLY B 1 299 ? 11.977 -16.344 -34.281 1 91.56 299 GLY B CA 1
ATOM 5157 C C . GLY B 1 299 ? 11.211 -15.234 -33.594 1 91.56 299 GLY B C 1
ATOM 5158 O O . GLY B 1 299 ? 11.625 -14.766 -32.531 1 91.56 299 GLY B O 1
ATOM 5159 N N . SER B 1 300 ? 10.094 -14.875 -34.281 1 92.62 300 SER B N 1
ATOM 5160 C CA . SER B 1 300 ? 9.297 -13.789 -33.719 1 92.62 300 SER B CA 1
ATOM 5161 C C . SER B 1 300 ? 8.625 -14.203 -32.406 1 92.62 300 SER B C 1
ATOM 5163 O O . SER B 1 300 ? 7.961 -15.242 -32.344 1 92.62 300 SER B O 1
ATOM 5165 N N . SER B 1 301 ? 8.734 -13.375 -31.422 1 93.12 301 SER B N 1
ATOM 5166 C CA . SER B 1 301 ? 8.07 -13.617 -30.156 1 93.12 301 SER B CA 1
ATOM 5167 C C . SER B 1 301 ? 6.562 -13.469 -30.266 1 93.12 301 SER B C 1
ATOM 5169 O O . SER B 1 301 ? 5.816 -13.898 -29.391 1 93.12 301 SER B O 1
ATOM 5171 N N . TYR B 1 302 ? 6.098 -12.883 -31.375 1 93.56 302 TYR B N 1
ATOM 5172 C CA . TYR B 1 302 ? 4.672 -12.641 -31.562 1 93.56 302 TYR B CA 1
ATOM 5173 C C . TYR B 1 302 ? 4.012 -13.797 -32.312 1 93.56 302 TYR B C 1
ATOM 5175 O O . TYR B 1 302 ? 2.783 -13.852 -32.438 1 93.56 302 TYR B O 1
ATOM 5183 N N . ALA B 1 303 ? 4.883 -14.711 -32.719 1 93.94 303 ALA B N 1
ATOM 5184 C CA . ALA B 1 303 ? 4.328 -15.867 -33.406 1 93.94 303 ALA B CA 1
ATOM 5185 C C . ALA B 1 303 ? 3.662 -16.828 -32.438 1 93.94 303 ALA B C 1
ATOM 5187 O O . ALA B 1 303 ? 4.285 -17.281 -31.469 1 93.94 303 ALA B O 1
ATOM 5188 N N . VAL B 1 304 ? 2.393 -17.094 -32.656 1 94.31 304 VAL B N 1
ATOM 5189 C CA . VAL B 1 304 ? 1.614 -18.031 -31.844 1 94.31 304 VAL B CA 1
ATOM 5190 C C . VAL B 1 304 ? 1.025 -19.125 -32.719 1 94.31 304 VAL B C 1
ATOM 5192 O O . VAL B 1 304 ? 0.444 -18.828 -33.781 1 94.31 304 VAL B O 1
ATOM 5195 N N . LYS B 1 305 ? 1.228 -20.375 -32.344 1 94.62 305 LYS B N 1
ATOM 5196 C CA . LYS B 1 305 ? 0.675 -21.531 -33.031 1 94.62 305 LYS B CA 1
ATOM 5197 C C . LYS B 1 305 ? -0.224 -22.359 -32.125 1 94.62 305 LYS B C 1
ATOM 5199 O O . LYS B 1 305 ? 0.222 -23.344 -31.547 1 94.62 305 LYS B O 1
ATOM 5204 N N . PRO B 1 306 ? -1.464 -21.984 -32.125 1 95 306 PRO B N 1
ATOM 5205 C CA . PRO B 1 306 ? -2.371 -22.719 -31.234 1 95 306 PRO B CA 1
ATOM 5206 C C . PRO B 1 306 ? -2.578 -24.156 -31.672 1 95 306 PRO B C 1
ATOM 5208 O O . PRO B 1 306 ? -2.553 -24.453 -32.875 1 95 306 PRO B O 1
ATOM 5211 N N . SER B 1 307 ? -2.713 -25.016 -30.703 1 93.5 307 SER B N 1
ATOM 5212 C CA . SER B 1 307 ? -2.99 -26.422 -30.984 1 93.5 307 SER B CA 1
ATOM 5213 C C . SER B 1 307 ? -4.473 -26.734 -30.812 1 93.5 307 SER B C 1
ATOM 5215 O O . SER B 1 307 ? -5.258 -25.875 -30.438 1 93.5 307 SER B O 1
ATOM 5217 N N . VAL B 1 308 ? -4.805 -28 -31.062 1 89.56 308 VAL B N 1
ATOM 5218 C CA . VAL B 1 308 ? -6.18 -28.469 -30.922 1 89.56 308 VAL B CA 1
ATOM 5219 C C . VAL B 1 308 ? -6.602 -28.422 -29.453 1 89.56 308 VAL B C 1
ATOM 5221 O O . VAL B 1 308 ? -7.781 -28.25 -29.141 1 89.56 308 VAL B O 1
ATOM 5224 N N . SER B 1 309 ? -5.672 -28.438 -28.594 1 89.31 309 SER B N 1
ATOM 5225 C CA . SER B 1 309 ? -5.953 -28.453 -27.156 1 89.31 309 SER B CA 1
ATOM 5226 C C . SER B 1 309 ? -6.496 -27.109 -26.688 1 89.31 309 SER B C 1
ATOM 5228 O O . SER B 1 309 ? -7.055 -27.016 -25.594 1 89.31 309 SER B O 1
ATOM 5230 N N . SER B 1 310 ? -6.355 -26.109 -27.5 1 95.44 310 SER B N 1
ATOM 5231 C CA . SER B 1 310 ? -6.891 -24.797 -27.141 1 95.44 310 SER B CA 1
ATOM 5232 C C . SER B 1 310 ? -8.406 -24.844 -27 1 95.44 310 SER B C 1
ATOM 5234 O O . SER B 1 310 ? -8.992 -24.047 -26.266 1 95.44 310 SER B O 1
ATOM 5236 N N . LYS B 1 311 ? -9 -25.781 -27.656 1 96.31 311 LYS B N 1
ATOM 5237 C CA . LYS B 1 311 ? -10.453 -25.906 -27.641 1 96.31 311 LYS B CA 1
ATOM 5238 C C . LYS B 1 311 ? -10.969 -26.25 -26.25 1 96.31 311 LYS B C 1
ATOM 5240 O O . LYS B 1 311 ? -12.07 -25.859 -25.875 1 96.31 311 LYS B O 1
ATOM 5245 N N . ARG B 1 312 ? -10.195 -26.984 -25.531 1 96.44 312 ARG B N 1
ATOM 5246 C CA . ARG B 1 312 ? -10.594 -27.344 -24.172 1 96.44 312 ARG B CA 1
ATOM 5247 C C . ARG B 1 312 ? -10.727 -26.109 -23.297 1 96.44 312 ARG B C 1
ATOM 5249 O O . ARG B 1 312 ? -11.711 -25.938 -22.578 1 96.44 312 ARG B O 1
ATOM 5256 N N . LEU B 1 313 ? -9.719 -25.266 -23.375 1 97.56 313 LEU B N 1
ATOM 5257 C CA . LEU B 1 313 ? -9.75 -24.016 -22.625 1 97.56 313 LEU B CA 1
ATOM 5258 C C . LEU B 1 313 ? -10.859 -23.109 -23.125 1 97.56 313 LEU B C 1
ATOM 5260 O O . LEU B 1 313 ? -11.555 -22.469 -22.328 1 97.56 313 LEU B O 1
ATOM 5264 N N . GLU B 1 314 ? -10.984 -23.062 -24.406 1 97.88 314 GLU B N 1
ATOM 5265 C CA . GLU B 1 314 ? -12.039 -22.25 -25.016 1 97.88 314 GLU B CA 1
ATOM 5266 C C . GLU B 1 314 ? -13.414 -22.656 -24.484 1 97.88 314 GLU B C 1
ATOM 5268 O O . GLU B 1 314 ? -14.227 -21.812 -24.141 1 97.88 314 GLU B O 1
ATOM 5273 N N . LYS B 1 315 ? -13.625 -23.906 -24.469 1 97.69 315 LYS B N 1
ATOM 5274 C CA . LYS B 1 315 ? -14.898 -24.438 -23.984 1 97.69 315 LYS B CA 1
ATOM 5275 C C . LYS B 1 315 ? -15.164 -24.016 -22.547 1 97.69 315 LYS B C 1
ATOM 5277 O O . LYS B 1 315 ? -16.281 -23.609 -22.203 1 97.69 315 LYS B O 1
ATOM 5282 N N . LEU B 1 316 ? -14.195 -24.125 -21.719 1 97.62 316 LEU B N 1
ATOM 5283 C CA . LEU B 1 316 ? -14.336 -23.703 -20.328 1 97.62 316 LEU B CA 1
ATOM 5284 C C . LEU B 1 316 ? -14.664 -22.219 -20.25 1 97.62 316 LEU B C 1
ATOM 5286 O O . LEU B 1 316 ? -15.609 -21.828 -19.562 1 97.62 316 LEU B O 1
ATOM 5290 N N . ILE B 1 317 ? -13.906 -21.391 -21 1 97.69 317 ILE B N 1
ATOM 5291 C CA . ILE B 1 317 ? -14.07 -19.938 -20.969 1 97.69 317 ILE B CA 1
ATOM 5292 C C . ILE B 1 317 ? -15.477 -19.562 -21.438 1 97.69 317 ILE B C 1
ATOM 5294 O O . ILE B 1 317 ? -16.141 -18.734 -20.828 1 97.69 317 ILE B O 1
ATOM 5298 N N . LEU B 1 318 ? -15.875 -20.219 -22.5 1 96.94 318 LEU B N 1
ATOM 5299 C CA . LEU B 1 318 ? -17.203 -19.953 -23.031 1 96.94 318 LEU B CA 1
ATOM 5300 C C . LEU B 1 318 ? -18.281 -20.312 -22.016 1 96.94 318 LEU B C 1
ATOM 5302 O O . LEU B 1 318 ? -19.281 -19.594 -21.875 1 96.94 318 LEU B O 1
ATOM 5306 N N . LYS B 1 319 ? -18.078 -21.375 -21.344 1 96.81 319 LYS B N 1
ATOM 5307 C CA . LYS B 1 319 ? -19.031 -21.781 -20.312 1 96.81 319 LYS B CA 1
ATOM 5308 C C . LYS B 1 319 ? -19.094 -20.766 -19.172 1 96.81 319 LYS B C 1
ATOM 5310 O O . LYS B 1 319 ? -20.172 -20.406 -18.719 1 96.81 319 LYS B O 1
ATOM 5315 N N . LEU B 1 320 ? -17.938 -20.297 -18.75 1 96.38 320 LEU B N 1
ATOM 5316 C CA . LEU B 1 320 ? -17.844 -19.375 -17.625 1 96.38 320 LEU B CA 1
ATOM 5317 C C . LEU B 1 320 ? -18.422 -18.016 -17.984 1 96.38 320 LEU B C 1
ATOM 5319 O O . LEU B 1 320 ? -18.984 -17.312 -17.141 1 96.38 320 LEU B O 1
ATOM 5323 N N . LEU B 1 321 ? -18.297 -17.641 -19.25 1 95.62 321 LEU B N 1
ATOM 5324 C CA . LEU B 1 321 ? -18.672 -16.281 -19.656 1 95.62 321 LEU B CA 1
ATOM 5325 C C . LEU B 1 321 ? -20.062 -16.266 -20.266 1 95.62 321 LEU B C 1
ATOM 5327 O O . LEU B 1 321 ? -20.547 -15.227 -20.719 1 95.62 321 LEU B O 1
ATOM 5331 N N . ASP B 1 322 ? -20.578 -17.469 -20.297 1 94 322 ASP B N 1
ATOM 5332 C CA . ASP B 1 322 ? -21.969 -17.5 -20.75 1 94 322 ASP B CA 1
ATOM 5333 C C . ASP B 1 322 ? -22.828 -16.547 -19.938 1 94 322 ASP B C 1
ATOM 5335 O O . ASP B 1 322 ? -22.656 -16.422 -18.719 1 94 322 ASP B O 1
ATOM 5339 N N . SER B 1 323 ? -23.766 -15.922 -20.594 1 88.19 323 SER B N 1
ATOM 5340 C CA . SER B 1 323 ? -24.531 -14.828 -20 1 88.19 323 SER B CA 1
ATOM 5341 C C . SER B 1 323 ? -25.172 -15.258 -18.688 1 88.19 323 SER B C 1
ATOM 5343 O O . SER B 1 323 ? -25.109 -14.531 -17.688 1 88.19 323 SER B O 1
ATOM 5345 N N . GLU B 1 324 ? -25.766 -16.344 -18.656 1 88.75 324 GLU B N 1
ATOM 5346 C CA . GLU B 1 324 ? -26.438 -16.812 -17.453 1 88.75 324 GLU B CA 1
ATOM 5347 C C . GLU B 1 324 ? -25.438 -17.109 -16.328 1 88.75 324 GLU B C 1
ATOM 5349 O O . GLU B 1 324 ? -25.625 -16.672 -15.195 1 88.75 324 GLU B O 1
ATOM 5354 N N . SER B 1 325 ? -24.453 -17.766 -16.656 1 86.06 325 SER B N 1
ATOM 5355 C CA . SER B 1 325 ? -23.438 -18.125 -15.688 1 86.06 325 SER B CA 1
ATOM 5356 C C . SER B 1 325 ? -22.703 -16.906 -15.164 1 86.06 325 SER B C 1
ATOM 5358 O O . SER B 1 325 ? -22.531 -16.734 -13.953 1 86.06 325 SER B O 1
ATOM 5360 N N . PHE B 1 326 ? -22.328 -16.094 -16.047 1 88.75 326 PHE B N 1
ATOM 5361 C CA . PHE B 1 326 ? -21.562 -14.906 -15.688 1 88.75 326 PHE B CA 1
ATOM 5362 C C . PHE B 1 326 ? -22.375 -13.992 -14.773 1 88.75 326 PHE B C 1
ATOM 5364 O O . PHE B 1 326 ? -21.859 -13.5 -13.766 1 88.75 326 PHE B O 1
ATOM 5371 N N . ARG B 1 327 ? -23.609 -13.75 -15.023 1 85.31 327 ARG B N 1
ATOM 5372 C CA . ARG B 1 327 ? -24.469 -12.867 -14.242 1 85.31 327 ARG B CA 1
ATOM 5373 C C . ARG B 1 327 ? -24.734 -13.453 -12.859 1 85.31 327 ARG B C 1
ATOM 5375 O O . ARG B 1 327 ? -24.688 -12.734 -11.859 1 85.31 327 ARG B O 1
ATOM 5382 N N . THR B 1 328 ? -24.922 -14.758 -12.828 1 88.62 328 THR B N 1
ATOM 5383 C CA . THR B 1 328 ? -25.281 -15.422 -11.578 1 88.62 328 THR B CA 1
ATOM 5384 C C . THR B 1 328 ? -24.078 -15.516 -10.648 1 88.62 328 THR B C 1
ATOM 5386 O O . THR B 1 328 ? -24.234 -15.57 -9.43 1 88.62 328 THR B O 1
ATOM 5389 N N . ASN B 1 329 ? -22.938 -15.422 -11.203 1 91.25 329 ASN B N 1
ATOM 5390 C CA . ASN B 1 329 ? -21.734 -15.672 -10.414 1 91.25 329 ASN B CA 1
ATOM 5391 C C . ASN B 1 329 ? -21.031 -14.375 -10.039 1 91.25 329 ASN B C 1
ATOM 5393 O O . ASN B 1 329 ? -19.891 -14.391 -9.594 1 91.25 329 ASN B O 1
ATOM 5397 N N . GLN B 1 330 ? -21.703 -13.328 -10.211 1 92.38 330 GLN B N 1
ATOM 5398 C CA . GLN B 1 330 ? -21.156 -12.039 -9.828 1 92.38 330 GLN B CA 1
ATOM 5399 C C . GLN B 1 330 ? -21.156 -11.859 -8.312 1 92.38 330 GLN B C 1
ATOM 5401 O O . GLN B 1 330 ? -21.828 -12.617 -7.602 1 92.38 330 GLN B O 1
ATOM 5406 N N . CYS B 1 331 ? -20.328 -10.914 -7.84 1 94.75 331 CYS B N 1
ATOM 5407 C CA . CYS B 1 331 ? -20.25 -10.602 -6.418 1 94.75 331 CYS B CA 1
ATOM 5408 C C . CYS B 1 331 ? -21.641 -10.367 -5.836 1 94.75 331 CYS B C 1
ATOM 5410 O O . CYS B 1 331 ? -22.438 -9.625 -6.406 1 94.75 331 CYS B O 1
ATOM 5412 N N . LYS B 1 332 ? -21.922 -11.023 -4.77 1 88.44 332 LYS B N 1
ATOM 5413 C CA . LYS B 1 332 ? -23.188 -10.844 -4.07 1 88.44 332 LYS B CA 1
ATOM 5414 C C . LYS B 1 332 ? -23.016 -9.977 -2.828 1 88.44 332 LYS B C 1
ATOM 5416 O O . LYS B 1 332 ? -22.531 -10.453 -1.796 1 88.44 332 LYS B O 1
ATOM 5421 N N . LEU B 1 333 ? -23.234 -8.641 -2.906 1 83.44 333 LEU B N 1
ATOM 5422 C CA . LEU B 1 333 ? -23.047 -7.711 -1.799 1 83.44 333 LEU B CA 1
ATOM 5423 C C . LEU B 1 333 ? -24.219 -7.785 -0.828 1 83.44 333 LEU B C 1
ATOM 5425 O O . LEU B 1 333 ? -25.359 -8.062 -1.234 1 83.44 333 LEU B O 1
#

Organism: Actinidia chinensis var. chinensis (NCBI:txid1590841)

Solvent-accessible surface area (backbone atoms only — not comparable to full-atom values): 35442 Å² total; per-residue (Å²): 87,68,68,46,48,29,50,62,43,50,78,78,46,76,45,79,46,76,59,46,49,86,54,50,68,66,58,51,50,49,52,51,48,46,53,65,62,39,64,64,51,45,72,66,62,38,69,46,68,61,75,82,57,52,43,64,32,78,55,24,31,38,47,47,50,49,52,51,24,51,48,32,43,46,62,74,72,48,89,67,59,68,47,72,68,77,58,73,37,35,44,69,56,47,34,50,28,24,52,53,55,55,54,72,72,47,71,75,70,51,25,27,31,29,60,40,58,79,52,71,71,43,43,71,69,20,62,21,39,32,36,47,44,47,36,58,34,36,78,53,82,52,74,68,43,73,44,86,52,68,50,77,80,53,68,62,54,67,70,24,33,45,52,67,42,36,33,38,19,43,68,61,49,50,44,52,45,48,15,67,50,52,59,43,54,36,48,51,44,54,32,37,27,20,49,41,20,51,25,22,51,64,41,22,49,38,48,70,32,87,90,41,23,84,27,39,51,42,38,42,56,57,42,67,47,65,46,88,76,66,57,97,57,65,38,68,58,43,64,88,41,45,66,59,49,60,71,58,17,29,49,27,34,42,36,44,54,87,87,41,66,38,57,56,49,42,30,48,76,51,34,64,28,54,91,96,33,55,32,62,39,43,27,32,66,34,64,58,84,75,82,40,61,25,52,76,38,60,60,53,63,82,41,64,52,63,54,79,67,33,53,39,36,46,51,42,51,52,55,42,60,29,68,69,51,29,64,71,44,35,64,72,128,86,67,67,46,48,30,50,63,44,52,80,77,47,75,44,79,44,77,58,46,49,87,54,49,68,66,57,50,50,50,52,51,48,45,54,66,62,38,63,65,50,45,72,66,62,38,68,46,67,60,77,82,57,52,44,65,32,79,56,22,31,38,48,46,50,48,51,53,24,51,49,32,43,46,62,72,71,48,89,68,60,65,47,70,67,79,58,73,36,36,44,70,58,46,33,49,29,23,52,54,56,55,56,71,72,47,72,74,68,51,24,26,32,29,60,39,57,79,51,70,70,44,43,70,70,20,61,22,40,32,37,47,44,46,35,58,34,35,80,54,84,54,74,66,43,73,42,84,54,67,49,75,82,55,69,64,54,69,69,24,33,47,54,68,41,36,32,37,18,42,69,60,48,50,43,52,45,46,15,66,50,52,60,44,54,37,47,51,44,54,31,36,29,20,48,40,20,52,26,24,53,65,42,23,50,38,50,70,32,86,90,42,22,84,26,41,50,41,37,42,56,55,41,68,48,65,45,88,76,66,57,99,56,66,39,67,59,41,64,90,43,45,66,59,48,59,72,58,17,30,49,26,34,41,34,43,55,87,86,41,68,38,57,55,47,41,28,47,76,51,33,63,29,52,91,96,31,57,34,63,40,43,26,33,64,35,65,57,82,74,81,40,62,24,53,77,38,60,60,54,63,83,42,64,51,62,55,79,69,33,52,40,37,47,52,40,52,52,55,43,61,29,69,68,50,28,65,70,45,34,64,72,129